Protein AF-A0A817DLH5-F1 (afdb_monomer)

Structure (mmCIF, N/CA/C/O backbone):
data_AF-A0A817DLH5-F1
#
_entry.id   AF-A0A817DLH5-F1
#
loop_
_atom_site.group_PDB
_atom_site.id
_atom_site.type_symbol
_atom_site.label_atom_id
_atom_site.label_alt_id
_atom_site.label_comp_id
_atom_site.label_asym_id
_a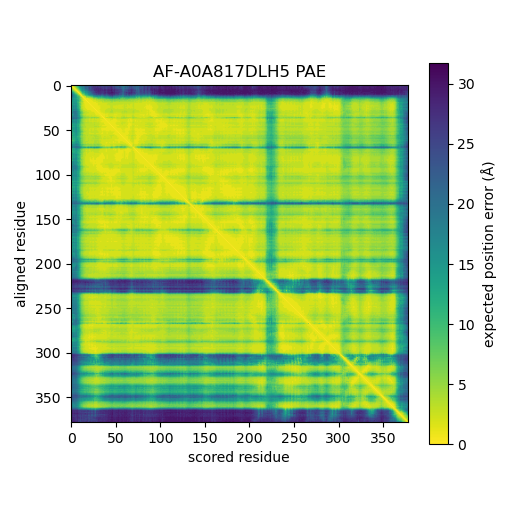tom_site.label_entity_id
_atom_site.label_seq_id
_atom_site.pdbx_PDB_ins_code
_atom_site.Cartn_x
_atom_site.Cartn_y
_atom_site.Cartn_z
_atom_site.occupancy
_atom_site.B_iso_or_equiv
_atom_site.auth_seq_id
_atom_site.auth_comp_id
_atom_site.auth_asym_id
_atom_site.auth_atom_id
_atom_site.pdbx_PDB_model_num
ATOM 1 N N . MET A 1 1 ? 1.093 -24.427 -24.046 1.00 33.25 1 MET A N 1
ATOM 2 C CA . MET A 1 1 ? -0.131 -23.601 -23.995 1.00 33.25 1 MET A CA 1
ATOM 3 C C . MET A 1 1 ? -1.336 -24.530 -23.893 1.00 33.25 1 MET A C 1
ATOM 5 O O . MET A 1 1 ? -1.889 -24.923 -24.909 1.00 33.25 1 MET A O 1
ATOM 9 N N . MET A 1 2 ? -1.692 -24.962 -22.679 1.00 24.02 2 MET A N 1
ATOM 10 C CA . MET A 1 2 ? -3.011 -25.552 -22.424 1.00 24.02 2 MET A CA 1
ATOM 11 C C . MET A 1 2 ? -3.914 -24.400 -21.998 1.00 24.02 2 MET A C 1
ATOM 13 O O . MET A 1 2 ? -3.867 -23.955 -20.858 1.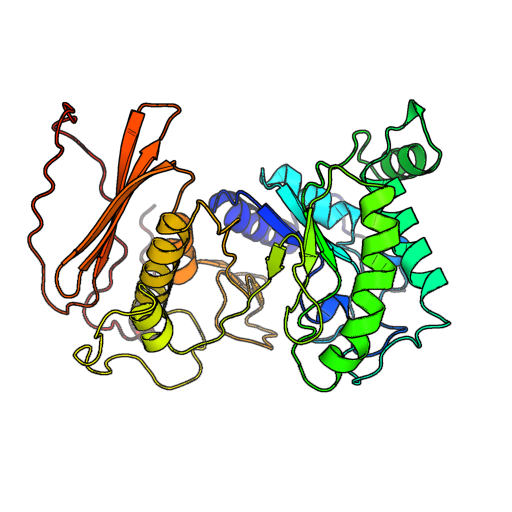00 24.02 2 MET A O 1
ATOM 17 N N . LEU A 1 3 ? -4.677 -23.870 -22.950 1.00 32.25 3 LEU A N 1
ATOM 18 C CA . LEU A 1 3 ? -5.833 -23.044 -22.641 1.00 32.25 3 LEU A CA 1
ATOM 19 C C . LEU A 1 3 ? -6.971 -24.007 -22.327 1.00 32.25 3 LEU A C 1
ATOM 21 O O . LEU A 1 3 ? -7.555 -24.599 -23.234 1.00 32.25 3 LEU A O 1
ATOM 25 N N . LEU A 1 4 ? -7.291 -24.168 -21.046 1.00 30.06 4 LEU A N 1
ATOM 26 C CA . LEU A 1 4 ? -8.656 -24.533 -20.702 1.00 30.06 4 LEU A CA 1
ATOM 27 C C . LEU A 1 4 ? -9.509 -23.336 -21.123 1.00 30.06 4 LEU A C 1
ATOM 29 O O . LEU A 1 4 ? -9.415 -22.263 -20.529 1.00 30.06 4 LEU A O 1
ATOM 33 N N . GLN A 1 5 ? -10.285 -23.496 -22.199 1.00 29.00 5 GLN A N 1
ATOM 34 C CA . GLN A 1 5 ? -11.398 -22.592 -22.464 1.00 29.00 5 GLN A CA 1
ATOM 35 C C . GLN A 1 5 ? -12.209 -22.488 -21.168 1.00 29.00 5 GLN A C 1
ATOM 37 O O . GLN A 1 5 ? -12.614 -23.537 -20.655 1.00 29.00 5 GLN A O 1
ATOM 42 N N . PRO A 1 6 ? -12.502 -21.288 -20.635 1.00 36.88 6 PRO A N 1
ATOM 43 C CA . PRO A 1 6 ? -13.636 -21.198 -19.744 1.00 36.88 6 PRO A CA 1
ATOM 44 C C . PRO A 1 6 ? -14.843 -21.650 -20.580 1.00 36.88 6 PRO A C 1
ATOM 46 O O . PRO A 1 6 ? -15.079 -21.095 -21.663 1.00 36.88 6 PRO A O 1
ATOM 49 N N . PRO A 1 7 ? -15.599 -22.674 -20.147 1.00 33.12 7 PRO A N 1
ATOM 50 C CA . PRO A 1 7 ? -16.926 -22.852 -20.698 1.00 33.12 7 PRO A CA 1
ATOM 51 C C . PRO A 1 7 ? -17.638 -21.512 -20.501 1.00 33.12 7 PRO A C 1
ATOM 53 O O . PRO A 1 7 ? -17.471 -20.892 -19.450 1.00 33.12 7 PRO A O 1
ATOM 56 N N . LYS A 1 8 ? -18.337 -21.051 -21.548 1.00 34.75 8 LYS A N 1
ATOM 57 C CA . LYS A 1 8 ? -19.296 -19.931 -21.556 1.00 34.75 8 LYS A CA 1
ATOM 58 C C . LYS A 1 8 ? -19.628 -19.454 -20.148 1.00 34.75 8 LYS A C 1
ATOM 60 O O . LYS A 1 8 ? -20.122 -20.291 -19.411 1.00 34.75 8 LYS A O 1
ATOM 65 N N . ILE A 1 9 ? -19.397 -18.172 -19.837 1.00 39.06 9 ILE A N 1
ATOM 66 C CA . ILE A 1 9 ? -19.781 -17.451 -18.603 1.00 39.06 9 ILE A CA 1
ATOM 67 C C . ILE A 1 9 ? -20.899 -18.186 -17.843 1.00 39.06 9 ILE A C 1
ATOM 69 O O . ILE A 1 9 ? -22.089 -17.937 -18.000 1.00 39.06 9 ILE A O 1
ATOM 73 N N . VAL A 1 10 ? -20.479 -19.160 -17.054 1.00 34.97 10 VAL A N 1
ATOM 74 C CA . VAL A 1 10 ? -21.216 -19.813 -15.991 1.00 34.97 10 VAL A CA 1
ATOM 75 C C . VAL A 1 10 ? -20.361 -19.429 -14.812 1.00 34.97 10 VAL A C 1
ATOM 77 O O . VAL A 1 10 ? -19.147 -19.628 -14.872 1.00 34.97 10 VAL A O 1
ATOM 80 N N . CYS A 1 11 ? -20.970 -18.806 -13.808 1.00 43.16 11 CYS A N 1
ATOM 81 C CA . CYS A 1 11 ? -20.357 -18.463 -12.533 1.00 43.16 11 CYS A CA 1
ATOM 82 C C . CYS A 1 11 ? -19.498 -19.628 -12.023 1.00 43.16 11 CYS A C 1
ATOM 84 O O . CYS A 1 11 ? -19.988 -20.517 -11.330 1.00 43.16 11 CYS A O 1
ATOM 86 N N . SER A 1 12 ? -18.225 -19.661 -12.413 1.00 55.59 12 SER A N 1
ATOM 87 C CA . SER A 1 12 ? -17.292 -20.648 -11.903 1.00 55.59 12 SER A CA 1
ATOM 88 C C . SER A 1 12 ? -17.024 -20.264 -10.457 1.00 55.59 12 SER A C 1
ATOM 90 O O . SER A 1 12 ? -16.950 -19.076 -10.130 1.00 55.59 12 SER A O 1
ATOM 92 N N . LEU A 1 13 ? -16.911 -21.260 -9.582 1.00 58.34 13 LEU A N 1
ATOM 93 C CA . LEU A 1 13 ? -16.675 -21.046 -8.155 1.00 58.34 13 LEU A CA 1
ATOM 94 C C . LEU A 1 13 ? -15.489 -20.088 -7.919 1.00 58.34 13 LEU A C 1
ATOM 96 O O . LEU A 1 13 ? -15.576 -19.188 -7.090 1.00 58.34 13 LEU A O 1
ATOM 100 N N . ASN A 1 14 ? -14.458 -20.185 -8.765 1.00 63.66 14 ASN A N 1
ATOM 101 C CA . ASN A 1 14 ? -13.278 -19.319 -8.752 1.00 63.66 14 ASN A CA 1
ATOM 102 C C . ASN A 1 14 ? -13.591 -17.844 -9.057 1.00 63.66 14 ASN A C 1
ATOM 104 O O . ASN A 1 14 ? -13.035 -16.957 -8.415 1.00 63.66 14 ASN A O 1
ATOM 108 N N . PHE A 1 15 ? -14.488 -17.561 -10.007 1.00 74.62 15 PHE A N 1
ATOM 109 C CA . PHE A 1 15 ? -14.905 -16.186 -10.299 1.00 74.62 15 PHE A CA 1
ATOM 110 C C . PHE A 1 15 ? -15.718 -15.597 -9.142 1.00 74.62 15 PHE A C 1
ATOM 112 O O . PHE A 1 15 ? -15.477 -14.467 -8.725 1.00 74.62 15 PHE A O 1
ATOM 119 N N . LEU A 1 16 ? -16.635 -16.382 -8.568 1.00 80.25 16 LEU A N 1
ATOM 120 C CA . LEU A 1 16 ? -17.405 -15.949 -7.402 1.00 80.25 16 LEU A CA 1
ATOM 121 C C . LEU A 1 16 ? -16.497 -15.683 -6.192 1.00 80.25 16 LEU A C 1
ATOM 123 O O . LEU A 1 16 ? -16.725 -14.732 -5.448 1.00 80.25 16 LEU A O 1
ATOM 127 N N . GLN A 1 17 ? -15.455 -16.493 -6.009 1.00 86.38 17 GLN A N 1
ATOM 128 C CA . GLN A 1 17 ? -14.486 -16.308 -4.937 1.00 86.38 17 GLN A CA 1
ATOM 129 C C . GLN A 1 17 ? -13.657 -15.029 -5.126 1.00 86.38 17 GLN A C 1
ATOM 131 O O . GLN A 1 17 ? -13.521 -14.250 -4.184 1.00 86.38 17 GLN A O 1
ATOM 136 N N . ALA A 1 18 ? -13.186 -14.753 -6.346 1.00 86.69 18 ALA A N 1
ATOM 137 C CA . ALA A 1 18 ? -12.513 -13.493 -6.666 1.00 86.69 18 ALA A CA 1
ATOM 138 C C . ALA A 1 18 ? -13.412 -12.274 -6.385 1.00 86.69 18 ALA A C 1
ATOM 140 O O . ALA A 1 18 ? -12.962 -11.310 -5.768 1.00 86.69 18 ALA A O 1
ATOM 141 N N . LEU A 1 19 ? -14.702 -12.344 -6.742 1.00 89.12 19 LEU A N 1
ATOM 142 C CA . LEU A 1 19 ? -15.668 -11.284 -6.434 1.00 89.12 19 LEU A CA 1
ATOM 143 C C . LEU A 1 19 ? -15.868 -11.076 -4.927 1.00 89.12 19 LEU A C 1
ATOM 145 O O . LEU A 1 19 ? -15.976 -9.938 -4.483 1.00 89.12 19 LEU A O 1
ATOM 149 N N . LYS A 1 20 ? -15.886 -12.142 -4.116 1.00 93.62 20 LYS A N 1
ATOM 150 C CA . LYS A 1 20 ? -15.972 -12.014 -2.649 1.00 93.62 20 LYS A CA 1
ATOM 151 C C . LYS A 1 20 ? -14.748 -11.311 -2.062 1.00 93.62 20 LYS A C 1
ATOM 153 O O . LYS A 1 20 ? -14.899 -10.518 -1.136 1.00 93.62 20 LYS A O 1
ATOM 158 N N . ILE A 1 21 ? -13.556 -11.590 -2.591 1.00 94.75 21 ILE A N 1
ATOM 159 C CA . ILE A 1 21 ? -12.315 -10.922 -2.172 1.00 94.75 21 ILE A CA 1
ATOM 160 C C . ILE A 1 21 ? -12.357 -9.445 -2.572 1.00 94.75 21 ILE A C 1
ATOM 162 O O . ILE A 1 21 ? -12.136 -8.583 -1.723 1.00 94.75 21 ILE A O 1
ATOM 166 N N . ALA A 1 22 ? -12.722 -9.148 -3.822 1.00 94.12 22 ALA A N 1
ATOM 167 C CA . ALA A 1 22 ? -12.903 -7.781 -4.306 1.00 94.12 22 ALA A CA 1
ATOM 168 C C . ALA A 1 22 ? -13.917 -7.003 -3.448 1.00 94.12 22 ALA A C 1
ATOM 170 O O . ALA A 1 22 ? -13.626 -5.896 -3.003 1.00 94.12 22 ALA A O 1
ATOM 171 N N . GLN A 1 23 ? -15.062 -7.613 -3.124 1.00 94.75 23 GLN A N 1
ATOM 172 C CA . GLN A 1 23 ? -16.067 -7.006 -2.253 1.00 94.75 23 GLN A CA 1
ATOM 173 C C . GLN A 1 23 ? -15.541 -6.793 -0.830 1.00 94.75 23 GLN A C 1
ATOM 175 O O . GLN A 1 23 ? -15.806 -5.757 -0.231 1.00 94.75 23 GLN A O 1
ATOM 180 N N . ALA A 1 24 ? -14.777 -7.736 -0.271 1.00 95.25 24 ALA A N 1
ATOM 181 C CA . ALA A 1 24 ? -14.174 -7.556 1.045 1.00 95.25 24 ALA A CA 1
ATOM 182 C C . ALA A 1 24 ? -13.202 -6.365 1.069 1.00 95.25 24 ALA A C 1
ATOM 184 O O . ALA A 1 24 ? -13.183 -5.635 2.057 1.00 95.25 24 ALA A O 1
ATOM 185 N N . LEU A 1 25 ? -12.446 -6.135 -0.005 1.00 94.88 25 LEU A N 1
ATOM 186 C CA . LEU A 1 25 ? -11.590 -4.955 -0.146 1.00 94.88 25 LEU A CA 1
ATOM 187 C C . LEU A 1 25 ? -12.416 -3.669 -0.293 1.00 94.88 25 LEU A C 1
ATOM 189 O O . LEU A 1 25 ? -12.158 -2.707 0.423 1.00 94.88 25 LEU A O 1
ATOM 193 N N . ALA A 1 26 ? -13.454 -3.670 -1.132 1.00 94.06 26 ALA A N 1
ATOM 194 C CA . ALA A 1 26 ? -14.351 -2.523 -1.304 1.00 94.06 26 ALA A CA 1
ATOM 195 C C . ALA A 1 26 ? -15.093 -2.145 -0.007 1.00 94.06 26 ALA A C 1
ATOM 197 O O . ALA A 1 26 ? -15.266 -0.971 0.306 1.00 94.06 26 ALA A O 1
ATOM 198 N N . ASP A 1 27 ? -15.480 -3.137 0.798 1.00 93.19 27 ASP A N 1
ATOM 199 C CA . ASP A 1 27 ? -16.140 -2.953 2.095 1.00 93.19 27 ASP A CA 1
ATOM 200 C C . ASP A 1 27 ? -15.282 -2.189 3.122 1.00 93.19 27 ASP A C 1
ATOM 202 O O . ASP A 1 27 ? -15.839 -1.690 4.105 1.00 93.19 27 ASP A O 1
ATOM 206 N N . LEU A 1 28 ? -13.953 -2.134 2.937 1.00 91.69 28 LEU A N 1
ATOM 207 C CA . LEU A 1 28 ? -13.055 -1.308 3.754 1.00 91.69 28 LEU A CA 1
ATOM 208 C C . LEU A 1 28 ? -13.185 0.181 3.422 1.00 91.69 28 LEU A C 1
ATOM 210 O O . LEU A 1 28 ? -12.782 1.001 4.240 1.00 91.69 28 LEU A O 1
ATOM 214 N N . LYS A 1 29 ? -13.744 0.517 2.250 1.00 91.50 29 LYS A N 1
ATOM 215 C CA . LYS A 1 29 ? -13.808 1.874 1.690 1.00 91.50 29 LYS A CA 1
ATOM 216 C C . LYS A 1 29 ? -12.444 2.583 1.736 1.00 91.50 29 LYS A C 1
ATOM 218 O O . LYS A 1 29 ? -12.327 3.635 2.363 1.00 91.50 29 LYS A O 1
ATOM 223 N N . PRO A 1 30 ? -11.392 1.986 1.151 1.00 91.12 30 PRO A N 1
ATOM 224 C CA . PRO A 1 30 ? -10.064 2.572 1.213 1.00 91.12 30 PRO A CA 1
ATOM 225 C C . PRO A 1 30 ? -10.014 3.867 0.395 1.00 91.12 30 PRO A C 1
ATOM 227 O O . PRO A 1 30 ? -10.417 3.881 -0.764 1.00 91.12 30 PRO A O 1
ATOM 230 N N . SER A 1 31 ? -9.453 4.936 0.960 1.00 90.75 31 SER A N 1
ATOM 231 C CA . SER A 1 31 ? -9.225 6.181 0.210 1.00 90.75 31 SER A CA 1
ATOM 232 C C . SER A 1 31 ? -8.148 6.011 -0.869 1.00 90.75 31 SER A C 1
ATOM 234 O O . SER A 1 31 ? -8.166 6.705 -1.889 1.00 90.75 31 SER A O 1
ATOM 236 N N . TYR A 1 32 ? -7.210 5.076 -0.668 1.00 93.00 32 TYR A N 1
ATOM 237 C CA . TYR A 1 32 ? -6.170 4.757 -1.639 1.00 93.00 32 TYR A CA 1
ATOM 238 C C . TYR A 1 32 ? -5.739 3.284 -1.628 1.00 93.00 32 TYR A C 1
ATOM 240 O O . TYR A 1 32 ? -5.948 2.561 -0.653 1.00 93.00 32 TYR A O 1
ATOM 248 N N . VAL A 1 33 ? -5.094 2.853 -2.717 1.00 94.19 33 VAL A N 1
ATOM 249 C CA . VAL A 1 33 ? -4.433 1.542 -2.849 1.00 94.19 33 VAL A CA 1
ATOM 250 C C . VAL A 1 33 ? -3.043 1.730 -3.456 1.00 94.19 33 VAL A C 1
ATOM 252 O O . VAL A 1 33 ? -2.914 2.311 -4.531 1.00 94.19 33 VAL A O 1
ATOM 255 N N . ARG A 1 34 ? -2.004 1.207 -2.794 1.00 97.06 34 ARG A N 1
ATOM 256 C CA . ARG A 1 34 ? -0.632 1.152 -3.324 1.00 97.06 34 ARG A CA 1
ATOM 257 C C . ARG A 1 34 ? -0.464 -0.045 -4.260 1.00 97.06 34 ARG A C 1
ATOM 259 O O . ARG A 1 34 ? -0.734 -1.176 -3.854 1.00 97.06 34 ARG A O 1
ATOM 266 N N . LEU A 1 35 ? -0.021 0.189 -5.496 1.00 96.25 35 LEU A N 1
ATOM 267 C CA . LEU A 1 35 ? 0.135 -0.851 -6.521 1.00 96.25 35 LEU A CA 1
ATOM 268 C C . LEU A 1 35 ? 1.079 -0.428 -7.666 1.00 96.25 35 LEU A C 1
ATOM 270 O O . LEU A 1 35 ? 1.267 0.765 -7.866 1.00 96.25 35 LEU A O 1
ATOM 274 N N . PRO A 1 36 ? 1.599 -1.375 -8.469 1.00 95.69 36 PRO A N 1
ATOM 275 C CA . PRO A 1 36 ? 1.956 -2.724 -8.039 1.00 95.69 36 PRO A CA 1
ATOM 276 C C . PRO A 1 36 ? 3.089 -2.621 -7.015 1.00 95.69 36 PRO A C 1
ATOM 278 O O . PRO A 1 36 ? 4.016 -1.840 -7.181 1.00 95.69 36 PRO A O 1
ATOM 281 N N . GLY A 1 37 ? 2.994 -3.368 -5.922 1.00 90.62 37 GLY A N 1
ATOM 282 C CA . GLY A 1 37 ? 3.735 -3.010 -4.720 1.00 90.62 37 GLY A CA 1
ATOM 283 C C . GLY A 1 37 ? 4.580 -4.109 -4.113 1.00 90.62 37 GLY A C 1
ATOM 284 O O . GLY A 1 37 ? 4.482 -5.299 -4.431 1.00 90.62 37 GLY A O 1
ATOM 285 N N . GLY A 1 38 ? 5.378 -3.638 -3.161 1.00 93.88 38 GLY A N 1
ATOM 286 C CA . GLY A 1 38 ? 6.303 -4.430 -2.386 1.00 93.88 38 GLY A CA 1
ATOM 287 C C . GLY A 1 38 ? 7.460 -4.950 -3.223 1.00 93.88 38 GLY A C 1
ATOM 288 O O . GLY A 1 38 ? 7.746 -4.519 -4.339 1.00 93.88 38 GLY A O 1
ATOM 289 N N . ASN A 1 39 ? 8.075 -5.987 -2.685 1.00 95.38 39 ASN A N 1
ATOM 290 C CA . ASN A 1 39 ? 9.233 -6.638 -3.274 1.00 95.38 39 ASN A CA 1
ATOM 291 C C . ASN A 1 39 ? 8.976 -7.159 -4.700 1.00 95.38 39 ASN A C 1
ATOM 293 O O . ASN A 1 39 ? 9.910 -7.335 -5.482 1.00 95.38 39 ASN A O 1
ATOM 297 N N . ASP A 1 40 ? 7.713 -7.425 -5.046 1.00 95.56 40 ASP A N 1
ATOM 298 C CA . ASP A 1 40 ? 7.348 -7.998 -6.338 1.00 95.56 40 ASP A CA 1
ATOM 299 C C . ASP A 1 40 ? 7.412 -6.975 -7.490 1.00 95.56 40 ASP A C 1
ATOM 301 O O . ASP A 1 40 ? 7.570 -7.392 -8.637 1.00 95.56 40 ASP A O 1
ATOM 305 N N . LEU A 1 41 ? 7.402 -5.664 -7.188 1.00 97.56 41 LEU A N 1
ATOM 306 C CA . LEU A 1 41 ? 7.759 -4.582 -8.123 1.00 97.56 41 LEU A CA 1
ATOM 307 C C . LEU A 1 41 ? 9.230 -4.691 -8.544 1.00 97.56 41 LEU A C 1
ATOM 309 O O . LEU A 1 41 ? 9.545 -4.750 -9.733 1.00 97.56 41 LEU A O 1
ATOM 313 N N . ALA A 1 42 ? 10.125 -4.748 -7.555 1.00 96.38 42 ALA A N 1
ATOM 314 C CA . ALA A 1 42 ? 11.573 -4.802 -7.746 1.00 96.38 42 ALA A CA 1
ATOM 315 C C . ALA A 1 42 ? 12.029 -6.111 -8.411 1.00 96.38 42 ALA A C 1
ATOM 317 O O . ALA A 1 42 ? 12.990 -6.132 -9.187 1.00 96.38 42 ALA A O 1
ATOM 318 N N . GLY A 1 43 ? 11.321 -7.205 -8.118 1.00 95.75 43 GLY A N 1
ATOM 319 C CA . GLY A 1 43 ? 11.613 -8.541 -8.619 1.00 95.75 43 GLY A CA 1
ATOM 320 C C . GLY A 1 43 ? 12.919 -9.132 -8.070 1.00 95.75 43 GLY A C 1
ATOM 321 O O . GLY A 1 43 ? 13.712 -8.459 -7.402 1.00 95.75 43 GLY A O 1
ATOM 322 N N . PRO A 1 44 ? 13.175 -10.421 -8.345 1.00 95.50 44 PRO A N 1
ATOM 323 C CA . PRO A 1 44 ? 14.368 -11.109 -7.853 1.00 95.50 44 PRO A CA 1
ATOM 324 C C . PRO A 1 44 ? 15.663 -10.633 -8.517 1.00 95.50 44 PRO A C 1
ATOM 326 O O . PRO A 1 44 ? 16.713 -10.692 -7.890 1.00 95.50 44 PRO A O 1
ATOM 329 N N . ILE A 1 45 ? 15.595 -10.174 -9.767 1.00 96.75 45 ILE A N 1
ATOM 330 C CA . ILE A 1 45 ? 16.699 -9.592 -10.539 1.00 96.75 45 ILE A CA 1
ATOM 331 C C . ILE A 1 45 ? 16.130 -8.534 -11.495 1.00 96.75 45 ILE A C 1
ATOM 333 O O . ILE A 1 45 ? 14.964 -8.620 -11.875 1.00 96.75 45 ILE A O 1
ATOM 337 N N . ILE A 1 46 ? 16.963 -7.601 -11.966 1.00 97.75 46 ILE A N 1
ATOM 338 C CA . ILE A 1 46 ? 16.544 -6.471 -12.824 1.00 97.75 46 ILE A CA 1
ATOM 339 C C . ILE A 1 46 ? 15.717 -6.900 -14.064 1.00 97.75 46 ILE A C 1
ATOM 341 O O . ILE A 1 46 ? 14.726 -6.234 -14.383 1.00 97.75 46 ILE A O 1
ATOM 345 N N . PRO A 1 47 ? 16.051 -7.997 -14.783 1.00 96.94 47 PRO A N 1
ATOM 346 C CA . PRO A 1 47 ? 15.226 -8.477 -15.899 1.00 96.94 47 PRO A CA 1
ATOM 347 C C . PRO A 1 47 ? 13.870 -9.090 -15.505 1.00 96.94 47 PRO A C 1
ATOM 349 O O . PRO A 1 47 ? 13.009 -9.223 -16.367 1.00 96.94 47 PRO A O 1
ATOM 352 N N . GLU A 1 48 ? 13.684 -9.477 -14.240 1.00 96.56 48 GLU A N 1
ATOM 353 C CA . GLU A 1 48 ? 12.477 -10.136 -13.702 1.00 96.56 48 GLU A CA 1
ATOM 354 C C . GLU A 1 48 ? 11.665 -9.222 -12.761 1.00 96.56 48 GLU A C 1
ATOM 356 O O . GLU A 1 48 ? 10.762 -9.675 -12.053 1.00 96.56 48 GLU A O 1
ATOM 361 N N . ARG A 1 49 ? 11.969 -7.921 -12.762 1.00 97.19 49 ARG A N 1
ATOM 362 C CA . ARG A 1 49 ? 11.128 -6.873 -12.171 1.00 97.19 49 ARG A CA 1
ATOM 363 C C . ARG A 1 49 ? 9.731 -6.836 -12.799 1.00 97.19 49 ARG A C 1
ATOM 365 O O . ARG A 1 49 ? 9.497 -7.421 -13.860 1.00 97.19 49 ARG A O 1
ATOM 372 N N . PHE A 1 50 ? 8.826 -6.068 -12.206 1.00 97.88 50 PHE A N 1
ATOM 373 C CA . PHE A 1 50 ? 7.583 -5.693 -12.872 1.00 97.88 50 PHE A CA 1
ATOM 374 C C . PHE A 1 50 ? 7.868 -4.767 -14.068 1.00 97.88 50 PHE A C 1
ATOM 376 O O . PHE A 1 50 ? 8.455 -3.698 -13.919 1.00 97.88 50 PHE A O 1
ATOM 383 N N . ILE A 1 51 ? 7.471 -5.198 -15.268 1.00 98.12 51 ILE A N 1
ATOM 384 C CA . ILE A 1 51 ? 7.651 -4.461 -16.528 1.00 98.12 51 ILE A CA 1
ATOM 385 C C . ILE A 1 51 ? 6.262 -4.148 -17.071 1.00 98.12 51 ILE A C 1
ATOM 387 O O . ILE A 1 51 ? 5.626 -5.019 -17.666 1.00 98.12 51 ILE A O 1
ATOM 391 N N . TRP A 1 52 ? 5.778 -2.922 -16.867 1.00 98.00 52 TRP A N 1
ATOM 392 C CA . TRP A 1 52 ? 4.369 -2.573 -17.071 1.00 98.00 52 TRP A CA 1
ATOM 393 C C . TRP A 1 52 ? 3.827 -2.944 -18.457 1.00 98.00 52 TRP A C 1
ATOM 395 O O . TRP A 1 52 ? 2.717 -3.467 -18.579 1.00 98.00 52 TRP A O 1
ATOM 405 N N . ASN A 1 53 ? 4.619 -2.753 -19.515 1.00 97.12 53 ASN A N 1
ATOM 406 C CA . ASN A 1 53 ? 4.191 -3.013 -20.887 1.00 97.12 53 ASN A CA 1
ATOM 407 C C . ASN A 1 53 ? 4.107 -4.513 -21.227 1.00 97.12 53 ASN A C 1
ATOM 409 O O . ASN A 1 53 ? 3.473 -4.866 -22.218 1.00 97.12 53 ASN A O 1
ATOM 413 N N . ASN A 1 54 ? 4.677 -5.395 -20.397 1.00 97.88 54 ASN A N 1
ATOM 414 C CA . ASN A 1 54 ? 4.469 -6.846 -20.481 1.00 97.88 54 ASN A CA 1
ATOM 415 C C . ASN A 1 54 ? 3.149 -7.291 -19.825 1.00 97.88 54 ASN A C 1
ATOM 417 O O . ASN A 1 54 ? 2.770 -8.455 -19.940 1.00 97.88 54 ASN A O 1
ATOM 421 N N . THR A 1 55 ? 2.454 -6.376 -19.145 1.00 97.81 55 THR A N 1
ATOM 422 C CA . THR A 1 55 ? 1.242 -6.659 -18.360 1.00 97.81 55 THR A CA 1
ATOM 423 C C . THR A 1 55 ? -0.037 -6.146 -19.017 1.00 97.81 55 THR A C 1
ATOM 425 O O . THR A 1 55 ? -1.111 -6.246 -18.442 1.00 97.81 55 THR A O 1
ATOM 428 N N . ILE A 1 56 ? 0.056 -5.598 -20.230 1.00 96.31 56 ILE A N 1
ATOM 429 C CA . ILE A 1 56 ? -1.072 -5.011 -20.960 1.00 96.31 56 ILE A CA 1
ATOM 430 C C . ILE A 1 56 ? -1.311 -5.725 -22.291 1.00 96.31 56 ILE A C 1
ATOM 432 O O . ILE A 1 56 ? -0.475 -6.477 -22.789 1.00 96.31 56 ILE A O 1
ATOM 436 N N . GLY A 1 57 ? -2.473 -5.479 -22.893 1.00 93.94 57 GLY A N 1
ATOM 437 C CA . GLY A 1 57 ? -2.879 -6.116 -24.142 1.00 93.94 57 GLY A CA 1
ATOM 438 C C . GLY A 1 57 ? -3.373 -7.549 -23.936 1.00 93.94 57 GLY A C 1
ATOM 439 O O . GLY A 1 57 ? -3.739 -7.949 -22.828 1.00 93.94 57 GLY A O 1
ATOM 440 N N . LEU A 1 58 ? -3.419 -8.319 -25.026 1.00 94.31 58 LEU A N 1
ATOM 441 C CA . LEU A 1 58 ? -3.965 -9.677 -25.023 1.00 94.31 58 LEU A CA 1
ATOM 442 C C . LEU A 1 58 ? -3.162 -10.605 -24.103 1.00 94.31 58 LEU A C 1
ATOM 444 O O . LEU A 1 58 ? -1.943 -10.687 -24.227 1.00 94.31 58 LEU A O 1
ATOM 448 N N . LEU A 1 59 ? -3.860 -11.381 -23.266 1.00 94.69 59 LEU A N 1
ATOM 449 C CA . LEU A 1 59 ? -3.252 -12.327 -22.318 1.00 94.69 59 LEU A CA 1
ATOM 450 C C . LEU A 1 59 ? -2.252 -13.289 -22.976 1.00 94.69 59 LEU A C 1
ATOM 452 O O . LEU A 1 59 ? -1.214 -13.582 -22.400 1.00 94.69 59 LEU A O 1
ATOM 456 N N . VAL A 1 60 ? -2.528 -13.744 -24.203 1.00 96.19 60 VAL A N 1
ATOM 457 C CA . VAL A 1 60 ? -1.646 -14.665 -24.950 1.00 96.19 60 VAL A CA 1
ATOM 458 C C . VAL A 1 60 ? -0.288 -14.059 -25.321 1.00 96.19 60 VAL A C 1
ATOM 460 O O . VAL A 1 60 ? 0.630 -14.801 -25.654 1.00 96.19 60 VAL A O 1
ATOM 463 N N . ASN A 1 61 ? -0.166 -12.731 -25.261 1.00 96.50 61 ASN A N 1
ATOM 464 C CA . ASN A 1 61 ? 1.068 -12.000 -25.535 1.00 96.50 61 ASN A CA 1
ATOM 465 C C . ASN A 1 61 ? 1.777 -11.547 -24.251 1.00 96.50 61 ASN A C 1
ATOM 467 O O . ASN A 1 61 ? 2.865 -10.981 -24.344 1.00 96.50 61 ASN A O 1
ATOM 471 N N . ARG A 1 62 ? 1.183 -11.767 -23.069 1.00 97.56 62 ARG A N 1
ATOM 472 C CA . ARG A 1 62 ? 1.810 -11.435 -21.788 1.00 97.56 62 ARG A CA 1
ATOM 473 C C . ARG A 1 62 ? 2.776 -12.571 -21.425 1.00 97.56 62 ARG A C 1
ATOM 475 O O . ARG A 1 62 ? 2.326 -13.704 -21.248 1.00 97.56 62 ARG A O 1
ATOM 482 N N . PRO A 1 63 ? 4.096 -12.319 -21.353 1.00 96.69 63 PRO A N 1
ATOM 483 C CA . PRO A 1 63 ? 5.082 -13.381 -21.143 1.00 96.69 63 PRO A CA 1
ATOM 484 C C . PRO A 1 63 ? 5.042 -13.955 -19.722 1.00 96.69 63 PRO A C 1
ATOM 486 O O . PRO A 1 63 ? 5.524 -15.063 -19.501 1.00 96.69 63 PRO A O 1
ATOM 489 N N . GLY A 1 64 ? 4.470 -13.209 -18.774 1.00 96.44 64 GLY A N 1
ATOM 490 C CA . GLY A 1 64 ? 4.638 -13.466 -17.354 1.00 96.44 64 GLY A CA 1
ATOM 491 C C . GLY A 1 64 ? 6.068 -13.188 -16.875 1.00 96.44 64 GLY A C 1
ATOM 492 O O . GLY A 1 64 ? 6.923 -12.731 -17.638 1.00 96.44 64 GLY A O 1
ATOM 493 N N . ARG A 1 65 ? 6.333 -13.452 -15.595 1.00 96.31 65 ARG A N 1
ATOM 494 C CA . ARG A 1 65 ? 7.676 -13.380 -14.997 1.00 96.31 65 ARG A CA 1
ATOM 495 C C . ARG A 1 65 ? 7.764 -14.217 -13.728 1.00 96.31 65 ARG A C 1
ATOM 497 O O . ARG A 1 65 ? 6.757 -14.543 -13.103 1.00 96.31 65 ARG A O 1
ATOM 504 N N . ARG A 1 66 ? 8.988 -14.519 -13.299 1.00 95.62 66 ARG A N 1
ATOM 505 C CA . ARG A 1 66 ? 9.222 -15.066 -11.961 1.00 95.62 66 ARG A CA 1
ATOM 506 C C . ARG A 1 66 ? 8.995 -13.961 -10.924 1.00 95.62 66 ARG A C 1
ATOM 508 O O . ARG A 1 66 ? 9.607 -12.902 -11.027 1.00 95.62 66 ARG A O 1
ATOM 515 N N . GLY A 1 67 ? 8.115 -14.211 -9.955 1.00 90.81 67 GLY A N 1
ATOM 516 C CA . GLY A 1 67 ? 7.908 -13.308 -8.821 1.00 90.81 67 GLY A CA 1
ATOM 517 C C . GLY A 1 67 ? 8.996 -13.462 -7.755 1.00 90.81 67 GLY A C 1
ATOM 518 O O . GLY A 1 67 ? 9.871 -14.326 -7.859 1.00 90.81 67 GLY A O 1
ATOM 519 N N . ILE A 1 68 ? 8.932 -12.641 -6.708 1.00 91.81 68 ILE A N 1
ATOM 520 C CA . ILE A 1 68 ? 9.842 -12.742 -5.548 1.00 91.81 68 ILE A CA 1
ATOM 521 C C . ILE A 1 68 ? 9.307 -13.655 -4.432 1.00 91.81 68 ILE A C 1
ATOM 523 O O . ILE A 1 68 ? 10.065 -14.091 -3.568 1.00 91.81 68 ILE A O 1
ATOM 527 N N . TRP A 1 69 ? 8.002 -13.938 -4.450 1.00 90.00 69 TRP A N 1
ATOM 528 C CA . TRP A 1 69 ? 7.315 -14.751 -3.446 1.00 90.00 69 TRP A CA 1
ATOM 529 C C . TRP A 1 69 ? 7.145 -16.194 -3.936 1.00 90.00 69 TRP A C 1
ATOM 531 O O . TRP A 1 69 ? 8.137 -16.890 -4.143 1.00 90.00 69 TRP A O 1
ATOM 541 N N . THR A 1 70 ? 5.911 -16.674 -4.133 1.00 79.12 70 THR A N 1
ATOM 542 C CA . THR A 1 70 ? 5.685 -18.005 -4.710 1.00 79.12 70 THR A CA 1
ATOM 543 C C . THR A 1 70 ? 5.332 -17.976 -6.184 1.00 79.12 70 THR A C 1
ATOM 545 O O . THR A 1 70 ? 4.405 -17.305 -6.623 1.00 79.12 70 THR A O 1
ATOM 548 N N . GLY A 1 71 ? 6.036 -18.823 -6.933 1.00 83.69 71 GLY A N 1
ATOM 549 C CA . GLY A 1 71 ? 5.656 -19.198 -8.286 1.00 83.69 71 GLY A CA 1
ATOM 550 C C . GLY A 1 71 ? 5.954 -18.144 -9.350 1.00 83.69 71 GLY A C 1
ATOM 551 O O . GLY A 1 71 ? 6.922 -17.385 -9.281 1.00 83.69 71 GLY A O 1
ATOM 552 N N . TYR A 1 72 ? 5.145 -18.195 -10.403 1.00 92.62 72 TYR A N 1
ATOM 553 C CA . TYR A 1 72 ? 5.282 -17.397 -11.612 1.00 92.62 72 TYR A CA 1
ATOM 554 C C . TYR A 1 72 ? 4.069 -16.479 -11.732 1.00 92.62 72 TYR A C 1
ATOM 556 O O . TYR A 1 72 ? 2.931 -16.949 -11.680 1.00 92.62 72 TYR A O 1
ATOM 564 N N . ASN A 1 73 ? 4.310 -15.187 -11.919 1.00 95.50 73 ASN A N 1
ATOM 565 C CA . ASN A 1 73 ? 3.266 -14.218 -12.195 1.00 95.50 73 ASN A CA 1
ATOM 566 C C . ASN A 1 73 ? 2.894 -14.319 -13.671 1.00 95.50 73 ASN A C 1
ATOM 568 O O . ASN A 1 73 ? 3.740 -14.183 -14.552 1.00 95.50 73 ASN A O 1
ATOM 572 N N . THR A 1 74 ? 1.618 -14.566 -13.957 1.00 96.19 74 THR A N 1
ATOM 573 C CA . THR A 1 74 ? 1.112 -14.627 -15.338 1.00 96.19 74 THR A CA 1
ATOM 574 C C . THR A 1 74 ? 0.964 -13.245 -15.967 1.00 96.19 74 THR A C 1
ATOM 576 O O . THR A 1 74 ? 0.791 -13.147 -17.178 1.00 96.19 74 THR A O 1
ATOM 579 N N . GLU A 1 75 ? 0.985 -12.192 -15.143 1.00 95.88 75 GLU A N 1
ATOM 580 C CA . GLU A 1 75 ? 0.653 -10.813 -15.515 1.00 95.88 75 GLU A CA 1
ATOM 581 C C . GLU A 1 75 ? -0.773 -10.660 -16.078 1.00 95.88 75 GLU A C 1
ATOM 583 O O . GLU A 1 75 ? -1.072 -9.720 -16.811 1.00 95.88 75 GLU A O 1
ATOM 588 N N . GLY A 1 76 ? -1.679 -11.588 -15.737 1.00 95.00 76 GLY A N 1
ATOM 589 C CA . GLY A 1 76 ? -3.087 -11.529 -16.142 1.00 95.00 76 GLY A CA 1
ATOM 590 C C . GLY A 1 76 ? -3.913 -10.473 -15.398 1.00 95.00 76 GLY A C 1
ATOM 591 O O . GLY A 1 76 ? -4.886 -9.973 -15.951 1.00 95.00 76 GLY A O 1
ATOM 592 N N . PHE A 1 77 ? -3.513 -10.124 -14.174 1.00 94.38 77 PHE A N 1
ATOM 593 C CA . PHE A 1 77 ? -4.020 -8.971 -13.427 1.00 94.38 77 PHE A CA 1
ATOM 594 C C . PHE A 1 77 ? -2.915 -7.909 -13.414 1.00 94.38 77 PHE A C 1
ATOM 596 O O . PHE A 1 77 ? -2.140 -7.813 -12.465 1.00 94.38 77 PHE A O 1
ATOM 603 N N . GLY A 1 78 ? -2.757 -7.247 -14.560 1.00 96.12 78 GLY A N 1
ATOM 604 C CA . GLY A 1 78 ? -1.653 -6.344 -14.865 1.00 96.12 78 GLY A CA 1
ATOM 605 C C . GLY A 1 78 ? -1.973 -4.890 -14.539 1.00 96.12 78 GLY A C 1
ATOM 606 O O . GLY A 1 78 ? -2.942 -4.594 -13.845 1.00 96.12 78 GLY A O 1
ATOM 607 N N . LEU A 1 79 ? -1.163 -3.965 -15.059 1.00 98.00 79 LEU A N 1
ATOM 608 C CA . LEU A 1 79 ? -1.239 -2.538 -14.725 1.00 98.00 79 LEU A CA 1
ATOM 609 C C . LEU A 1 79 ? -2.649 -1.945 -14.900 1.00 98.00 79 LEU A C 1
ATOM 611 O O . LEU A 1 79 ? -3.145 -1.265 -14.004 1.00 98.00 79 LEU A O 1
ATOM 615 N N . ILE A 1 80 ? -3.296 -2.202 -16.043 1.00 97.50 80 ILE A N 1
ATOM 616 C CA . ILE A 1 80 ? -4.631 -1.655 -16.328 1.00 97.50 80 ILE A CA 1
ATOM 617 C C . ILE A 1 80 ? -5.674 -2.276 -15.403 1.00 97.50 80 ILE A C 1
ATOM 619 O O . ILE A 1 80 ? -6.486 -1.550 -14.842 1.00 97.50 80 ILE A O 1
ATOM 623 N N . GLU A 1 81 ? -5.633 -3.594 -15.194 1.00 97.06 81 GLU A N 1
ATOM 624 C CA . GLU A 1 81 ? -6.595 -4.262 -14.318 1.00 97.06 81 GLU A CA 1
ATOM 625 C C . GLU A 1 81 ? -6.436 -3.832 -12.846 1.00 97.06 81 GLU A C 1
ATOM 627 O O . GLU A 1 81 ? -7.438 -3.625 -12.164 1.00 97.06 81 GLU A O 1
ATOM 632 N N . LEU A 1 82 ? -5.201 -3.628 -12.374 1.00 97.00 82 LEU A N 1
ATOM 633 C CA . LEU A 1 82 ? -4.892 -3.124 -11.031 1.00 97.00 82 LEU A CA 1
ATOM 634 C C . LEU A 1 82 ? -5.436 -1.707 -10.802 1.00 97.00 82 LEU A C 1
ATOM 636 O O . LEU A 1 82 ? -6.080 -1.452 -9.785 1.00 97.00 82 LEU A O 1
ATOM 640 N N . LEU A 1 83 ? -5.189 -0.791 -11.742 1.00 97.75 83 LEU A N 1
ATOM 641 C CA . LEU A 1 83 ? -5.639 0.599 -11.632 1.00 97.75 83 LEU A CA 1
ATOM 642 C C . LEU A 1 83 ? -7.156 0.727 -11.777 1.00 97.75 83 LEU A C 1
ATOM 644 O O . LEU A 1 83 ? -7.778 1.450 -11.004 1.00 97.75 83 LEU A O 1
ATOM 648 N N . THR A 1 84 ? -7.761 -0.008 -12.714 1.00 96.19 84 THR A N 1
ATOM 649 C CA . THR A 1 84 ? -9.222 -0.055 -12.847 1.00 96.19 84 THR A CA 1
ATOM 650 C C . THR A 1 84 ? -9.865 -0.624 -11.588 1.00 96.19 84 THR A C 1
ATOM 652 O O . THR A 1 84 ? -10.836 -0.055 -11.107 1.00 96.19 84 THR A O 1
ATOM 655 N N . PHE A 1 85 ? -9.294 -1.674 -10.989 1.00 95.88 85 PHE A N 1
ATOM 656 C CA . PHE A 1 85 ? -9.802 -2.197 -9.723 1.00 95.88 85 PHE A CA 1
ATOM 657 C C . PHE A 1 85 ? -9.751 -1.159 -8.595 1.00 95.88 85 PHE A C 1
ATOM 659 O O . PHE A 1 85 ? -10.711 -1.058 -7.834 1.00 95.88 85 PHE A O 1
ATOM 666 N N . ALA A 1 86 ? -8.668 -0.380 -8.488 1.00 95.88 86 ALA A N 1
ATOM 667 C CA . ALA A 1 86 ? -8.580 0.692 -7.498 1.00 95.88 86 ALA A CA 1
ATOM 668 C C . ALA A 1 86 ? -9.710 1.725 -7.681 1.00 95.88 86 ALA A C 1
ATOM 670 O O . ALA A 1 86 ? -10.399 2.037 -6.711 1.00 95.88 86 ALA A O 1
ATOM 671 N N . GLU A 1 87 ? -9.962 2.183 -8.912 1.00 94.62 87 GLU A N 1
ATOM 672 C CA . GLU A 1 87 ? -11.063 3.114 -9.206 1.00 94.62 87 GLU A CA 1
ATOM 673 C C . GLU A 1 87 ? -12.448 2.493 -8.953 1.00 94.62 87 GLU A C 1
ATOM 675 O O . GLU A 1 87 ? -13.310 3.147 -8.362 1.00 94.62 87 GLU A O 1
ATOM 680 N N . ASP A 1 88 ? -12.655 1.225 -9.326 1.00 94.88 88 ASP A N 1
ATOM 681 C CA . ASP A 1 88 ? -13.925 0.506 -9.151 1.00 94.88 88 ASP A CA 1
ATOM 682 C C . ASP A 1 88 ? -14.320 0.363 -7.672 1.00 94.88 88 ASP A C 1
ATOM 684 O O . ASP A 1 88 ? -15.506 0.407 -7.337 1.00 94.88 88 ASP A O 1
ATOM 688 N N . ILE A 1 89 ? -13.343 0.218 -6.768 1.00 93.50 89 ILE A N 1
ATOM 689 C CA . ILE A 1 89 ? -13.594 0.189 -5.318 1.00 93.50 89 ILE A CA 1
ATOM 690 C C . ILE A 1 89 ? -13.605 1.583 -4.673 1.00 93.50 89 ILE A C 1
ATOM 692 O O . ILE A 1 89 ? -13.710 1.688 -3.450 1.00 93.50 89 ILE A O 1
ATOM 696 N N . GLY A 1 90 ? -13.518 2.646 -5.479 1.00 92.00 90 GLY A N 1
ATOM 697 C CA . GLY A 1 90 ? -13.563 4.039 -5.038 1.00 92.00 90 GLY A CA 1
ATOM 698 C C . GLY A 1 90 ? -12.252 4.578 -4.460 1.00 92.00 90 GLY A C 1
ATOM 699 O O . GLY A 1 90 ? -12.272 5.614 -3.800 1.00 92.00 90 GLY A O 1
ATOM 700 N N . ALA A 1 91 ? -11.125 3.903 -4.692 1.00 93.31 91 ALA A N 1
ATOM 701 C CA . ALA A 1 91 ? -9.820 4.277 -4.162 1.00 93.31 91 ALA A CA 1
ATOM 702 C C . ALA A 1 91 ? -8.964 5.034 -5.187 1.00 93.31 91 ALA A C 1
ATOM 704 O O . ALA A 1 91 ? -8.989 4.761 -6.385 1.00 93.31 91 ALA A O 1
ATOM 705 N N . THR A 1 92 ? -8.127 5.955 -4.705 1.00 94.50 92 THR A N 1
ATOM 706 C CA . THR A 1 92 ? -7.081 6.579 -5.530 1.00 94.50 92 THR A CA 1
ATOM 707 C C . THR A 1 92 ? -5.834 5.683 -5.568 1.00 94.50 92 THR A C 1
ATOM 709 O O . THR A 1 92 ? -5.364 5.257 -4.513 1.00 94.50 92 THR A O 1
ATOM 712 N N . PRO A 1 93 ? -5.236 5.392 -6.732 1.00 96.25 93 PRO A N 1
ATOM 713 C CA . PRO A 1 93 ? -4.001 4.620 -6.772 1.00 96.25 93 PRO A CA 1
ATOM 714 C C . PRO A 1 93 ? -2.795 5.442 -6.288 1.00 96.25 93 PRO A C 1
ATOM 716 O O . PRO A 1 93 ? -2.602 6.590 -6.697 1.00 96.25 93 PRO A O 1
ATOM 719 N N . ILE A 1 94 ? -1.948 4.821 -5.465 1.00 97.69 94 ILE A N 1
ATOM 720 C CA . ILE A 1 94 ? -0.544 5.208 -5.289 1.00 97.69 94 ILE A CA 1
ATOM 721 C C . ILE A 1 94 ? 0.260 4.285 -6.203 1.00 97.69 94 ILE A C 1
ATOM 723 O O . ILE A 1 94 ? 0.388 3.091 -5.920 1.00 97.69 94 ILE A O 1
ATOM 727 N N . LEU A 1 95 ? 0.736 4.821 -7.329 1.00 98.69 95 LEU A N 1
ATOM 728 C CA . LEU A 1 95 ? 1.448 4.032 -8.330 1.00 98.69 95 LEU A CA 1
ATOM 729 C C . LEU A 1 95 ? 2.918 3.895 -7.931 1.00 98.69 95 LEU A C 1
ATOM 731 O O . LEU A 1 95 ? 3.653 4.878 -7.977 1.00 98.69 95 LEU A O 1
ATOM 735 N N . ALA A 1 96 ? 3.367 2.694 -7.595 1.00 98.69 96 ALA A N 1
ATOM 736 C CA . ALA A 1 96 ? 4.788 2.434 -7.424 1.00 98.69 96 ALA A CA 1
ATOM 737 C C . ALA A 1 96 ? 5.429 2.092 -8.779 1.00 98.69 96 ALA A C 1
ATOM 739 O O . ALA A 1 96 ? 4.899 1.296 -9.554 1.00 98.69 96 ALA A O 1
ATOM 740 N N . VAL A 1 97 ? 6.568 2.715 -9.074 1.00 98.81 97 VAL A N 1
ATOM 741 C CA . VAL A 1 97 ? 7.298 2.554 -10.338 1.00 98.81 97 VAL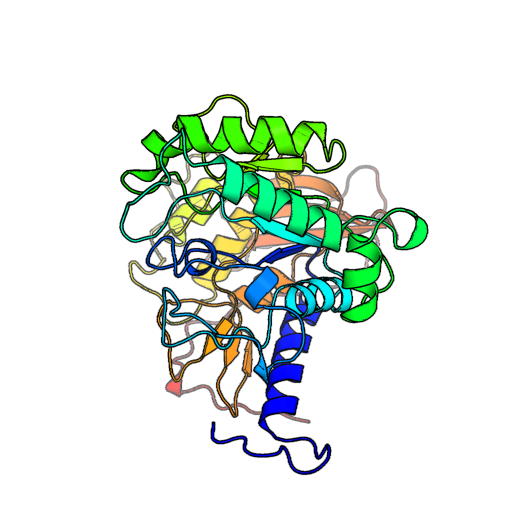 A CA 1
ATOM 742 C C . VAL A 1 97 ? 8.689 2.011 -10.068 1.00 98.81 97 VAL A C 1
ATOM 744 O O . VAL A 1 97 ? 9.344 2.394 -9.103 1.00 98.81 97 VAL A O 1
ATOM 747 N N . TYR A 1 98 ? 9.174 1.120 -10.925 1.00 98.56 98 TYR A N 1
ATOM 748 C CA . TYR A 1 98 ? 10.502 0.551 -10.742 1.00 98.56 98 TYR A CA 1
ATOM 749 C C . TYR A 1 98 ? 11.591 1.607 -10.977 1.00 98.56 98 TYR A C 1
ATOM 751 O O . TYR A 1 98 ? 11.668 2.180 -12.066 1.00 98.56 98 TYR A O 1
ATOM 759 N N . ALA A 1 99 ? 12.482 1.810 -9.999 1.00 98.06 99 ALA A N 1
ATOM 760 C CA . ALA A 1 99 ? 13.539 2.821 -10.088 1.00 98.06 99 ALA A CA 1
ATOM 761 C C . ALA A 1 99 ? 14.961 2.247 -10.059 1.00 98.06 99 ALA A C 1
ATOM 763 O O . ALA A 1 99 ? 15.915 2.960 -9.742 1.00 98.06 99 ALA A O 1
ATOM 764 N N . GLY A 1 100 ? 15.142 0.986 -10.465 1.00 97.50 100 GLY A N 1
ATOM 765 C CA . GLY A 1 100 ? 16.461 0.457 -10.811 1.00 97.50 100 GLY A CA 1
ATOM 766 C C . GLY A 1 100 ? 17.150 -0.391 -9.748 1.00 97.50 100 GLY A C 1
ATOM 767 O O . GLY A 1 100 ? 18.372 -0.507 -9.836 1.00 97.50 100 GLY A O 1
ATOM 768 N N . TYR A 1 101 ? 16.439 -0.970 -8.779 1.00 97.94 101 TYR A N 1
ATOM 769 C CA . TYR A 1 101 ? 17.011 -1.900 -7.801 1.00 97.94 101 TYR A CA 1
ATOM 770 C C . TYR A 1 101 ? 16.202 -3.202 -7.678 1.00 97.94 101 TYR A C 1
ATOM 772 O O . TYR A 1 101 ? 14.980 -3.186 -7.737 1.00 97.94 101 TYR A O 1
ATOM 780 N N . SER A 1 102 ? 16.884 -4.339 -7.499 1.00 96.44 102 SER A N 1
ATOM 781 C CA . SER A 1 102 ? 16.250 -5.663 -7.362 1.00 96.44 102 SER A CA 1
ATOM 782 C C . SER A 1 102 ? 16.788 -6.459 -6.171 1.00 96.44 102 SER A C 1
ATOM 784 O O . SER A 1 102 ? 17.844 -6.158 -5.610 1.00 96.44 102 SER A O 1
ATOM 786 N N . PHE A 1 103 ? 16.069 -7.521 -5.796 1.00 92.75 103 PHE A N 1
ATOM 787 C CA . PHE A 1 103 ? 16.324 -8.298 -4.576 1.00 92.75 103 PHE A CA 1
ATOM 788 C C . PHE A 1 103 ? 17.612 -9.138 -4.582 1.00 92.75 103 PHE A C 1
ATOM 790 O O . PHE A 1 103 ? 18.017 -9.630 -3.530 1.00 92.75 103 PHE A O 1
ATOM 797 N N . ASP A 1 104 ? 18.313 -9.251 -5.713 1.00 94.69 104 ASP A N 1
ATOM 798 C CA . ASP A 1 104 ? 19.683 -9.779 -5.765 1.00 94.69 104 ASP A CA 1
ATOM 799 C C . ASP A 1 104 ? 20.747 -8.765 -5.306 1.00 94.69 104 ASP A C 1
ATOM 801 O O . ASP A 1 104 ? 21.948 -9.035 -5.400 1.00 94.69 104 ASP A O 1
ATOM 805 N N . GLY A 1 105 ? 20.321 -7.599 -4.812 1.00 94.62 105 GLY A N 1
ATOM 806 C CA . GLY A 1 105 ? 21.191 -6.549 -4.293 1.00 94.62 105 GLY A CA 1
ATOM 807 C C . GLY A 1 105 ? 21.826 -5.684 -5.379 1.00 94.62 105 GLY A C 1
ATOM 808 O O . GLY A 1 105 ? 22.728 -4.897 -5.078 1.00 94.62 105 GLY A O 1
ATOM 809 N N . LYS A 1 106 ? 21.404 -5.831 -6.642 1.00 96.44 106 LYS A N 1
ATOM 810 C CA . LYS A 1 106 ? 21.957 -5.065 -7.759 1.00 96.44 106 LYS A CA 1
ATOM 811 C C . LYS A 1 106 ? 21.134 -3.822 -8.047 1.00 96.44 106 LYS A C 1
ATOM 813 O O . LYS A 1 106 ? 19.909 -3.851 -8.100 1.00 96.44 106 LYS A O 1
ATOM 818 N N . ALA A 1 107 ? 21.859 -2.745 -8.325 1.00 97.69 107 ALA A N 1
ATOM 819 C CA . ALA A 1 107 ? 21.312 -1.512 -8.857 1.00 97.69 107 ALA A CA 1
ATOM 820 C C . ALA A 1 107 ? 21.738 -1.321 -10.316 1.00 97.69 107 ALA A C 1
ATOM 822 O O . ALA A 1 107 ? 22.872 -1.640 -10.687 1.00 97.69 107 ALA A O 1
ATOM 823 N N . VAL A 1 108 ? 20.857 -0.742 -11.125 1.00 98.31 108 VAL A N 1
ATOM 824 C CA . VAL A 1 108 ? 21.197 -0.241 -12.458 1.00 98.31 108 VAL A CA 1
ATOM 825 C C . VAL A 1 108 ? 22.273 0.845 -12.315 1.00 98.31 108 VAL A C 1
ATOM 827 O O . VAL A 1 108 ? 22.048 1.818 -11.593 1.00 98.31 108 VAL A O 1
ATOM 830 N N . PRO A 1 109 ? 23.425 0.737 -13.004 1.00 98.06 109 PRO A N 1
ATOM 831 C CA . PRO A 1 109 ? 24.472 1.750 -12.934 1.00 98.06 109 PRO A CA 1
ATOM 832 C C . PRO A 1 109 ? 23.971 3.145 -13.319 1.00 98.06 109 PRO A C 1
ATOM 834 O O . PRO A 1 109 ? 23.161 3.293 -14.232 1.00 98.06 109 PRO A O 1
ATOM 837 N N . ARG A 1 110 ? 24.523 4.192 -12.689 1.00 97.56 110 ARG A N 1
ATOM 838 C CA . ARG A 1 110 ? 24.135 5.600 -12.916 1.00 97.56 110 ARG A CA 1
ATOM 839 C C . ARG A 1 110 ? 24.054 5.983 -14.402 1.00 97.56 110 ARG A C 1
ATOM 841 O O . ARG A 1 110 ? 23.125 6.671 -14.806 1.00 97.56 110 ARG A O 1
ATOM 848 N N . ASN A 1 111 ? 25.009 5.537 -15.218 1.00 98.06 111 ASN A N 1
ATOM 849 C CA . ASN A 1 111 ? 25.072 5.832 -16.656 1.00 98.06 111 ASN A CA 1
ATOM 850 C C . ASN A 1 111 ? 24.136 4.967 -17.526 1.00 98.06 111 ASN A C 1
ATOM 852 O O . ASN A 1 111 ? 24.157 5.098 -18.745 1.00 98.06 111 ASN A O 1
ATOM 856 N N . GLN A 1 112 ? 23.339 4.087 -16.920 1.00 98.50 112 GLN A N 1
ATOM 857 C CA . GLN A 1 112 ? 22.401 3.179 -17.584 1.00 98.50 112 GLN A CA 1
ATOM 858 C C . GLN A 1 112 ? 20.954 3.375 -17.104 1.00 98.50 112 GLN A C 1
ATOM 860 O O . GLN A 1 112 ? 20.092 2.578 -17.456 1.00 98.50 112 GLN A O 1
ATOM 865 N N . LEU A 1 113 ? 20.665 4.420 -16.316 1.00 98.62 113 LEU A N 1
ATOM 866 C CA . LEU A 1 113 ? 19.315 4.673 -15.796 1.00 98.62 113 LEU A CA 1
ATOM 867 C C . LEU A 1 113 ? 18.333 5.185 -16.854 1.00 98.62 113 LEU A C 1
ATOM 869 O O . LEU A 1 113 ? 17.135 4.960 -16.713 1.00 98.62 113 LEU A O 1
ATOM 873 N N . GLN A 1 114 ? 18.818 5.839 -17.914 1.00 98.62 114 GLN A N 1
ATOM 874 C CA . GLN A 1 114 ? 17.950 6.529 -18.874 1.00 98.62 114 GLN A CA 1
ATOM 875 C C . GLN A 1 114 ? 16.844 5.639 -19.473 1.00 98.62 114 GLN A C 1
ATOM 877 O O . GLN A 1 114 ? 15.696 6.070 -19.456 1.00 98.62 114 GLN A O 1
ATOM 882 N N . PRO A 1 115 ? 17.108 4.393 -19.919 1.00 98.69 115 PRO A N 1
ATOM 883 C CA . PRO A 1 115 ? 16.049 3.532 -20.447 1.00 98.69 115 PRO A CA 1
ATOM 884 C C . PRO A 1 115 ? 14.935 3.220 -19.438 1.00 98.69 115 PRO A C 1
ATOM 886 O O . PRO A 1 115 ? 13.787 3.065 -19.839 1.00 98.69 115 PRO A O 1
ATOM 889 N N . TYR A 1 116 ? 15.257 3.148 -18.143 1.00 98.75 116 TYR A N 1
ATOM 890 C CA . TYR A 1 116 ? 14.283 2.889 -17.079 1.00 98.75 116 TYR A CA 1
ATOM 891 C C . TYR A 1 116 ? 13.474 4.149 -16.750 1.00 98.75 116 TYR A C 1
ATOM 893 O O . TYR A 1 116 ? 12.269 4.073 -16.545 1.00 98.75 116 TYR A O 1
ATOM 901 N N . ILE A 1 117 ? 14.109 5.324 -16.786 1.00 98.88 117 ILE A N 1
ATOM 902 C CA . ILE A 1 117 ? 13.406 6.610 -16.674 1.00 98.88 117 ILE A CA 1
ATOM 903 C C . ILE A 1 117 ? 12.425 6.771 -17.843 1.00 98.88 117 ILE A C 1
ATOM 905 O O . ILE A 1 117 ? 11.261 7.098 -17.631 1.00 98.88 117 ILE A O 1
ATOM 909 N N . ASP A 1 118 ? 12.860 6.480 -19.072 1.00 98.69 118 ASP A N 1
ATOM 910 C CA . ASP A 1 118 ? 12.010 6.545 -20.265 1.00 98.69 118 ASP A CA 1
ATOM 911 C C . ASP A 1 118 ? 10.842 5.546 -20.202 1.00 98.69 118 ASP A C 1
ATOM 913 O O . ASP A 1 118 ? 9.763 5.818 -20.732 1.00 98.69 118 ASP A O 1
ATOM 917 N N . GLU A 1 119 ? 11.045 4.383 -19.576 1.00 98.44 119 GLU A N 1
ATOM 918 C CA . GLU A 1 119 ? 10.002 3.379 -19.344 1.00 98.44 119 GLU A CA 1
ATOM 919 C C . GLU A 1 119 ? 8.906 3.913 -18.417 1.00 98.44 119 GLU A C 1
ATOM 921 O O . GLU A 1 119 ? 7.734 3.843 -18.791 1.00 98.44 119 GLU A O 1
ATOM 926 N N . VAL A 1 120 ? 9.281 4.519 -17.286 1.00 98.69 120 VAL A N 1
ATOM 927 C CA . VAL A 1 120 ? 8.342 5.152 -16.341 1.00 98.69 120 VAL A CA 1
ATOM 928 C C . VAL A 1 120 ? 7.651 6.361 -16.968 1.00 98.69 120 VAL A C 1
ATOM 930 O O . VAL A 1 120 ? 6.454 6.576 -16.789 1.00 98.69 120 VAL A O 1
ATOM 933 N N . VAL A 1 121 ? 8.374 7.150 -17.765 1.00 98.62 121 VAL A N 1
ATOM 934 C CA . VAL A 1 121 ? 7.774 8.263 -18.505 1.00 98.62 121 VAL A CA 1
ATOM 935 C C . VAL A 1 121 ? 6.688 7.756 -19.456 1.00 98.62 121 VAL A C 1
ATOM 937 O O . VAL A 1 121 ? 5.609 8.344 -19.489 1.00 98.62 121 VAL A O 1
ATOM 940 N N . LYS A 1 122 ? 6.937 6.672 -20.201 1.00 98.19 122 LYS A N 1
ATOM 941 C CA . LYS A 1 122 ? 5.931 6.073 -21.093 1.00 98.19 122 LYS A CA 1
ATOM 942 C C . LYS A 1 122 ? 4.760 5.474 -20.321 1.00 98.19 122 LYS A C 1
ATOM 944 O O . LYS A 1 122 ? 3.630 5.605 -20.781 1.00 98.19 122 LYS A O 1
ATOM 949 N N . GLU A 1 123 ? 5.025 4.841 -19.181 1.00 98.38 123 GLU A N 1
ATOM 950 C CA . GLU A 1 123 ? 3.990 4.332 -18.280 1.00 98.38 123 GLU A CA 1
ATOM 951 C C . GLU A 1 123 ? 3.037 5.461 -17.877 1.00 98.38 123 GLU A C 1
ATOM 953 O O . GLU A 1 123 ? 1.846 5.413 -18.179 1.00 98.38 123 GLU A O 1
ATOM 958 N N . LEU A 1 124 ? 3.573 6.544 -17.309 1.00 98.38 124 LEU A N 1
ATOM 959 C CA . LEU A 1 124 ? 2.781 7.699 -16.893 1.00 98.38 124 LEU A CA 1
ATOM 960 C C . LEU A 1 124 ? 2.087 8.396 -18.070 1.00 98.38 124 LEU A C 1
ATOM 962 O O . LEU A 1 124 ? 0.931 8.791 -17.927 1.00 98.38 124 LEU A O 1
ATOM 966 N N . ASP A 1 125 ? 2.716 8.496 -19.247 1.00 97.12 125 ASP A N 1
ATOM 967 C CA . ASP A 1 125 ? 2.065 9.047 -20.444 1.00 97.12 125 ASP A CA 1
ATOM 968 C C . ASP A 1 125 ? 0.827 8.221 -20.840 1.00 97.12 125 ASP A C 1
ATOM 970 O O . ASP A 1 125 ? -0.215 8.800 -21.166 1.00 97.12 125 ASP A O 1
ATOM 974 N N . VAL A 1 126 ? 0.913 6.883 -20.805 1.00 97.25 126 VAL A N 1
ATOM 975 C CA . VAL A 1 126 ? -0.229 5.989 -21.080 1.00 97.25 126 VAL A CA 1
ATOM 976 C C . VAL A 1 126 ? -1.326 6.192 -20.045 1.00 97.25 126 VAL A C 1
ATOM 978 O O . VAL A 1 126 ? -2.499 6.283 -20.403 1.00 97.25 126 VAL A O 1
ATOM 981 N N . LEU A 1 127 ? -0.975 6.309 -18.769 1.00 97.31 127 LEU A N 1
ATOM 982 C CA . LEU A 1 127 ? -1.961 6.369 -17.696 1.00 97.31 127 LEU A CA 1
ATOM 983 C C . LEU A 1 127 ? -2.637 7.739 -17.561 1.00 97.31 127 LEU A C 1
ATOM 985 O O . LEU A 1 127 ? -3.831 7.792 -17.276 1.00 97.31 127 LEU A O 1
ATOM 989 N N . THR A 1 128 ? -1.914 8.831 -17.816 1.00 95.75 128 THR A N 1
ATOM 990 C CA . THR A 1 128 ? -2.345 10.190 -17.432 1.00 95.75 128 THR A CA 1
ATOM 991 C C . THR A 1 128 ? -2.684 11.112 -18.606 1.00 95.75 128 THR A C 1
ATOM 993 O O . THR A 1 128 ? -3.358 12.123 -18.410 1.00 95.75 128 THR A O 1
ATOM 996 N N . THR A 1 129 ? -2.290 10.787 -19.845 1.00 93.00 129 THR A N 1
ATOM 997 C CA . THR A 1 129 ? -2.552 11.695 -20.979 1.00 93.00 129 THR A CA 1
ATOM 998 C C . THR A 1 129 ? -3.970 11.545 -21.527 1.00 93.00 129 THR A C 1
ATOM 1000 O O . THR A 1 129 ? -4.501 10.436 -21.626 1.00 93.00 129 THR A O 1
ATOM 1003 N N . SER A 1 130 ? -4.593 12.644 -21.953 1.00 88.50 130 SER A N 1
ATOM 1004 C CA . SER A 1 130 ? -5.873 12.595 -22.666 1.00 88.50 130 SER A CA 1
ATOM 1005 C C . SER A 1 130 ? -5.743 11.841 -24.005 1.00 88.50 130 SER A C 1
ATOM 1007 O O . SER A 1 130 ? -4.661 11.722 -24.587 1.00 88.50 130 SER A O 1
ATOM 1009 N N . VAL A 1 131 ? -6.860 11.321 -24.521 1.00 86.50 131 VAL A N 1
ATOM 1010 C CA . VAL A 1 131 ? -6.881 10.657 -25.838 1.00 86.50 131 VAL A CA 1
ATOM 1011 C C . VAL A 1 131 ? -6.689 11.661 -26.980 1.00 86.50 131 VAL A C 1
ATOM 1013 O O . VAL A 1 131 ? -6.116 11.306 -28.007 1.00 86.50 131 VAL A O 1
ATOM 1016 N N . SER A 1 132 ? -7.149 12.907 -26.813 1.00 79.25 132 SER A N 1
ATOM 1017 C CA . SER A 1 132 ? -7.071 13.942 -27.852 1.00 79.25 132 SER A CA 1
ATOM 1018 C C . SER A 1 132 ? -5.647 14.425 -28.113 1.00 79.25 132 SER A C 1
ATOM 1020 O O . SER A 1 132 ? -5.361 14.876 -29.219 1.00 79.25 132 SER A O 1
ATOM 1022 N N . ASP A 1 133 ? -4.758 14.298 -27.126 1.00 71.31 133 ASP A N 1
ATOM 1023 C CA . ASP A 1 133 ? -3.471 14.992 -27.148 1.00 71.31 133 ASP A CA 1
ATOM 1024 C C . ASP A 1 133 ? -2.285 14.055 -27.441 1.00 71.31 133 ASP A C 1
ATOM 1026 O O . ASP A 1 133 ? -1.172 14.535 -27.659 1.00 71.31 133 ASP A O 1
ATOM 1030 N N . ASN A 1 134 ? -2.467 12.720 -27.440 1.00 81.62 134 ASN A N 1
ATOM 1031 C CA . ASN A 1 134 ? -1.335 11.784 -27.522 1.00 81.62 134 ASN A CA 1
ATOM 1032 C C . ASN A 1 134 ? -1.690 10.345 -27.971 1.00 81.62 134 ASN A C 1
ATOM 1034 O O . ASN A 1 134 ? -2.695 9.760 -27.562 1.00 81.62 134 ASN A O 1
ATOM 1038 N N . ARG A 1 135 ? -0.770 9.702 -28.712 1.00 90.25 135 ARG A N 1
ATOM 1039 C CA . ARG A 1 135 ? -0.792 8.261 -29.049 1.00 90.25 135 ARG A CA 1
ATOM 1040 C C . ARG A 1 135 ? -0.865 7.367 -27.804 1.00 90.25 135 ARG A C 1
ATOM 1042 O O . ARG A 1 135 ? -1.448 6.288 -27.873 1.00 90.25 135 ARG A O 1
ATOM 1049 N N . MET A 1 136 ? -0.286 7.799 -26.685 1.00 92.94 136 MET A N 1
ATOM 1050 C CA . MET A 1 136 ? -0.304 7.033 -25.431 1.00 92.94 136 MET A CA 1
ATOM 1051 C C . MET A 1 136 ? -1.693 6.997 -24.781 1.00 92.94 136 MET A C 1
ATOM 1053 O O . MET A 1 136 ? -2.121 5.936 -24.330 1.00 92.94 136 MET A O 1
ATOM 1057 N N . GLY A 1 137 ? -2.451 8.098 -24.837 1.00 93.50 137 GLY A N 1
ATOM 1058 C CA . GLY A 1 137 ? -3.853 8.110 -24.408 1.00 93.50 137 GLY A CA 1
ATOM 1059 C C . GLY A 1 137 ? -4.727 7.209 -25.288 1.00 93.50 137 GLY A C 1
ATOM 1060 O O . GLY A 1 137 ? -5.548 6.450 -24.777 1.00 93.50 137 GLY A O 1
ATOM 1061 N N . ALA A 1 138 ? -4.495 7.209 -26.606 1.00 93.19 138 ALA A N 1
ATOM 1062 C CA . ALA A 1 138 ? -5.170 6.290 -27.526 1.00 93.19 138 ALA A CA 1
ATOM 1063 C C . ALA A 1 138 ? -4.839 4.810 -27.245 1.00 93.19 138 ALA A C 1
ATOM 1065 O O . ALA A 1 138 ? -5.721 3.958 -27.350 1.00 93.19 138 ALA A O 1
ATOM 1066 N N . LEU A 1 139 ? -3.596 4.500 -26.850 1.00 94.25 139 LEU A N 1
ATOM 1067 C CA . LEU A 1 139 ? -3.225 3.156 -26.401 1.00 94.25 139 LEU A CA 1
ATOM 1068 C C . LEU A 1 139 ? -4.030 2.752 -25.159 1.00 94.25 139 LEU A C 1
ATOM 1070 O O . LEU A 1 139 ? -4.632 1.684 -25.175 1.00 94.25 139 LEU A O 1
ATOM 1074 N N . ARG A 1 140 ? -4.110 3.602 -24.126 1.00 95.69 140 ARG A N 1
ATOM 1075 C CA . ARG A 1 140 ? -4.934 3.325 -22.934 1.00 95.69 140 ARG A CA 1
ATOM 1076 C C . ARG A 1 140 ? -6.401 3.086 -23.295 1.00 95.69 140 ARG A C 1
ATOM 1078 O O . ARG A 1 140 ? -6.966 2.082 -22.877 1.00 95.69 140 ARG A O 1
ATOM 1085 N N . ALA A 1 141 ? -6.983 3.934 -24.143 1.00 94.38 141 ALA A N 1
ATOM 1086 C CA . ALA A 1 141 ? -8.364 3.766 -24.595 1.00 94.38 141 ALA A CA 1
ATOM 1087 C C . ALA A 1 141 ? -8.589 2.428 -25.320 1.00 94.38 141 ALA A C 1
ATOM 1089 O O . ALA A 1 141 ? -9.622 1.792 -25.130 1.00 94.38 141 ALA A O 1
ATOM 1090 N N . HIS A 1 142 ? -7.613 1.958 -26.104 1.00 93.62 142 HIS A N 1
ATOM 1091 C CA . HIS A 1 142 ? -7.676 0.638 -26.740 1.00 93.62 142 HIS A CA 1
ATOM 1092 C C . HIS A 1 142 ? -7.583 -0.525 -25.736 1.00 93.62 142 HIS A C 1
ATOM 1094 O O . HIS A 1 142 ? -8.095 -1.609 -26.007 1.00 93.62 142 HIS A O 1
ATOM 1100 N N . LEU A 1 143 ? -6.951 -0.308 -24.581 1.00 93.38 143 LEU A N 1
ATOM 1101 C CA . LEU A 1 143 ? -6.863 -1.280 -23.488 1.00 93.38 143 LEU A CA 1
ATOM 1102 C C . LEU A 1 143 ? -8.130 -1.311 -22.611 1.00 93.38 143 LEU A C 1
ATOM 1104 O O . LEU A 1 143 ? -8.257 -2.208 -21.784 1.00 93.38 143 LEU A O 1
ATOM 1108 N N . GLY A 1 144 ? -9.062 -0.369 -22.798 1.00 92.75 144 GLY A N 1
ATOM 1109 C CA . GLY A 1 144 ? -10.349 -0.300 -22.098 1.00 92.75 144 GLY A CA 1
ATOM 1110 C C . GLY A 1 144 ? -10.651 1.092 -21.527 1.00 92.75 144 GLY A C 1
ATOM 1111 O O . GLY A 1 144 ? -11.665 1.682 -21.904 1.00 92.75 144 GLY A O 1
ATOM 1112 N N . PRO A 1 145 ? -9.796 1.658 -20.654 1.00 94.00 145 PRO A N 1
ATOM 1113 C CA . PRO A 1 145 ? -10.066 2.945 -20.011 1.00 94.00 145 PRO A CA 1
ATOM 1114 C C . PRO A 1 145 ? -9.899 4.137 -20.964 1.00 94.00 145 PRO A C 1
ATOM 1116 O O . PRO A 1 145 ? -8.794 4.493 -21.377 1.00 94.00 145 PRO A O 1
ATOM 1119 N N . SER A 1 146 ? -10.998 4.816 -21.301 1.00 92.19 146 SER A N 1
ATOM 1120 C CA . SER A 1 146 ? -10.944 6.002 -22.167 1.00 92.19 146 SER A CA 1
ATOM 1121 C C . SER A 1 146 ? -10.430 7.250 -21.441 1.00 92.19 146 SER A C 1
ATOM 1123 O O . SER A 1 146 ? -9.712 8.061 -22.029 1.00 92.19 146 SER A O 1
ATOM 1125 N N . GLN A 1 147 ? -10.780 7.414 -20.163 1.00 95.06 147 GLN A N 1
ATOM 1126 C CA . GLN A 1 147 ? -10.338 8.553 -19.357 1.00 95.06 147 GLN A CA 1
ATOM 1127 C C . GLN A 1 147 ? -8.954 8.292 -18.750 1.00 95.06 147 GLN A C 1
ATOM 1129 O O . GLN A 1 147 ? -8.614 7.130 -18.522 1.00 95.06 147 GLN A O 1
ATOM 1134 N N . PRO A 1 148 ? -8.132 9.335 -18.539 1.00 96.06 148 PRO A N 1
ATOM 1135 C CA . PRO A 1 148 ? -6.915 9.212 -17.747 1.00 96.06 148 PRO A CA 1
ATOM 1136 C C . PRO A 1 148 ? -7.215 8.739 -16.327 1.00 96.06 148 PRO A C 1
ATOM 1138 O O . PRO A 1 148 ? -8.207 9.167 -15.740 1.00 96.06 148 PRO A O 1
ATOM 1141 N N . PHE A 1 149 ? -6.324 7.921 -15.775 1.00 97.19 149 PHE A N 1
ATOM 1142 C CA . PHE A 1 149 ? -6.376 7.549 -14.366 1.00 97.19 149 PHE A CA 1
ATOM 1143 C C . PHE A 1 149 ? -6.022 8.751 -13.487 1.00 97.19 149 PHE A C 1
ATOM 1145 O O . PHE A 1 149 ? -5.116 9.531 -13.805 1.00 97.19 149 PHE A O 1
ATOM 1152 N N . ASN A 1 150 ? -6.696 8.878 -12.346 1.00 95.31 150 ASN A N 1
ATOM 1153 C CA . ASN A 1 150 ? -6.404 9.917 -11.359 1.00 95.31 150 ASN A CA 1
ATOM 1154 C C . ASN A 1 150 ? -5.181 9.542 -10.499 1.00 95.31 150 ASN A C 1
ATOM 1156 O O . ASN A 1 150 ? -5.314 9.106 -9.357 1.00 95.31 150 ASN A O 1
ATOM 1160 N N . ILE A 1 151 ? -3.977 9.706 -11.051 1.00 97.31 151 ILE A N 1
ATOM 1161 C CA . ILE A 1 151 ? -2.714 9.431 -10.350 1.00 97.31 151 ILE A CA 1
ATOM 1162 C C . ILE A 1 151 ? -2.218 10.710 -9.679 1.00 97.31 151 ILE A C 1
ATOM 1164 O O . ILE A 1 151 ? -1.709 11.612 -10.342 1.00 97.31 151 ILE A O 1
ATOM 1168 N N . LYS A 1 152 ? -2.362 10.778 -8.352 1.00 96.94 152 LYS A N 1
ATOM 1169 C CA . LYS A 1 152 ? -1.869 11.896 -7.525 1.00 96.94 152 LYS A CA 1
ATOM 1170 C C . LYS A 1 152 ? -0.512 11.617 -6.890 1.00 96.94 152 LYS A C 1
ATOM 1172 O O . LYS A 1 152 ? 0.248 12.549 -6.642 1.00 96.94 152 LYS A O 1
ATOM 1177 N N . TYR A 1 153 ? -0.216 10.343 -6.644 1.00 98.19 153 TYR A N 1
ATOM 1178 C CA . TYR A 1 153 ? 0.982 9.896 -5.949 1.00 98.19 153 TYR A CA 1
ATOM 1179 C C . TYR A 1 153 ? 1.712 8.846 -6.776 1.00 98.19 153 TYR A C 1
ATOM 1181 O O . TYR A 1 153 ? 1.092 7.897 -7.265 1.00 98.19 153 TYR A O 1
ATOM 1189 N N . VAL A 1 154 ? 3.026 9.020 -6.905 1.00 98.75 154 VAL A N 1
ATOM 1190 C CA . VAL A 1 154 ? 3.921 8.029 -7.507 1.00 98.75 154 VAL A CA 1
ATOM 1191 C C . VAL A 1 154 ? 5.046 7.731 -6.535 1.00 98.75 154 VAL A C 1
ATOM 1193 O O . VAL A 1 154 ? 5.784 8.631 -6.146 1.00 98.75 154 VAL A O 1
ATOM 1196 N N . GLU A 1 155 ? 5.200 6.473 -6.162 1.00 98.75 155 GLU A N 1
ATOM 1197 C CA . GLU A 1 155 ? 6.297 6.021 -5.317 1.00 98.75 155 GLU A CA 1
ATOM 1198 C C . GLU A 1 155 ? 7.439 5.481 -6.176 1.00 98.75 155 GLU A C 1
ATOM 1200 O O . GLU A 1 155 ? 7.225 4.704 -7.106 1.00 98.75 155 GLU A O 1
ATOM 1205 N N . SER A 1 156 ? 8.659 5.932 -5.902 1.00 98.00 156 SER A N 1
ATOM 1206 C CA . SER A 1 156 ? 9.838 5.552 -6.677 1.00 98.00 156 SER A CA 1
ATOM 1207 C C . SER A 1 156 ? 10.540 4.356 -6.038 1.00 98.00 156 SER A C 1
ATOM 1209 O O . SER A 1 156 ? 11.375 4.551 -5.158 1.00 98.00 156 SER A O 1
ATOM 1211 N N . ASP A 1 157 ? 10.305 3.166 -6.592 1.00 97.19 157 ASP A N 1
ATOM 1212 C CA . ASP A 1 157 ? 10.840 1.866 -6.154 1.00 97.19 157 ASP A CA 1
ATOM 1213 C C . ASP A 1 157 ? 10.200 1.356 -4.847 1.00 97.19 157 ASP A C 1
ATOM 1215 O O . ASP A 1 157 ? 9.057 1.698 -4.549 1.00 97.19 157 ASP A O 1
ATOM 1219 N N . ASN A 1 158 ? 10.877 0.468 -4.112 1.00 97.06 158 ASN A N 1
ATOM 1220 C CA . ASN A 1 158 ? 10.378 -0.116 -2.869 1.00 97.06 158 ASN A CA 1
ATOM 1221 C C . ASN A 1 158 ? 11.511 -0.423 -1.873 1.00 97.06 158 ASN A C 1
ATOM 1223 O O . ASN A 1 158 ? 12.457 -1.139 -2.195 1.00 97.06 158 ASN A O 1
ATOM 1227 N N . GLU A 1 159 ? 11.336 -0.002 -0.618 1.00 95.69 159 GLU A N 1
ATOM 1228 C CA . GLU A 1 159 ? 12.207 -0.341 0.519 1.00 95.69 159 GLU A CA 1
ATOM 1229 C C . GLU A 1 159 ? 13.715 -0.060 0.329 1.00 95.69 159 GLU A C 1
ATOM 1231 O O . GLU A 1 159 ? 14.577 -0.816 0.794 1.00 95.69 159 GLU A O 1
ATOM 1236 N N . ASP A 1 160 ? 14.089 1.063 -0.296 1.00 96.81 160 ASP A N 1
ATOM 1237 C CA . ASP A 1 160 ? 15.497 1.391 -0.579 1.00 96.81 160 ASP A CA 1
ATOM 1238 C C . ASP A 1 160 ? 16.349 1.737 0.661 1.00 96.81 160 ASP A C 1
ATOM 1240 O O . ASP A 1 160 ? 17.495 2.177 0.537 1.00 96.81 160 ASP A O 1
ATOM 1244 N N . TRP A 1 161 ? 15.834 1.504 1.873 1.00 92.81 161 TRP A N 1
ATOM 1245 C CA . TRP A 1 161 ? 16.609 1.500 3.116 1.00 92.81 161 TRP A CA 1
ATOM 1246 C C . TRP A 1 161 ? 17.294 0.158 3.417 1.00 92.81 161 TRP A C 1
ATOM 1248 O O . TRP A 1 161 ? 18.079 0.098 4.374 1.00 92.81 161 TRP A O 1
ATOM 1258 N N . ILE A 1 162 ? 16.973 -0.908 2.672 1.00 89.75 162 ILE A N 1
ATOM 1259 C CA . ILE A 1 162 ? 17.417 -2.280 2.951 1.00 89.75 162 ILE A CA 1
ATOM 1260 C C . ILE A 1 162 ? 18.732 -2.608 2.238 1.00 89.75 162 ILE A C 1
ATOM 1262 O O . ILE A 1 162 ? 18.911 -2.388 1.039 1.00 89.75 162 ILE A O 1
ATOM 1266 N N . GLY A 1 163 ? 19.657 -3.223 2.981 1.00 87.31 163 GLY A N 1
ATOM 1267 C CA . GLY A 1 163 ? 20.895 -3.766 2.427 1.00 87.31 163 GLY A CA 1
ATOM 1268 C C . GLY A 1 163 ? 21.728 -2.700 1.694 1.00 87.31 163 GLY A C 1
ATOM 1269 O O . GLY A 1 163 ? 21.945 -1.621 2.248 1.00 87.31 163 GLY A O 1
ATOM 1270 N N . PRO A 1 164 ? 22.232 -2.976 0.475 1.00 89.94 164 PRO A N 1
ATOM 1271 C CA . PRO A 1 164 ? 23.032 -2.019 -0.292 1.00 89.94 164 PRO A CA 1
ATOM 1272 C C . PRO A 1 164 ? 22.206 -0.950 -1.034 1.00 89.94 164 PRO A C 1
ATOM 1274 O O . PRO A 1 164 ? 22.799 -0.025 -1.603 1.00 89.94 164 PRO A O 1
ATOM 1277 N N . ALA A 1 165 ? 20.869 -1.032 -1.024 1.00 93.06 165 ALA A N 1
ATOM 1278 C CA . ALA A 1 165 ? 19.986 -0.110 -1.740 1.00 93.06 165 ALA A CA 1
ATOM 1279 C C . ALA A 1 165 ? 20.237 1.385 -1.443 1.00 93.06 165 ALA A C 1
ATOM 1281 O O . ALA A 1 165 ? 20.292 2.149 -2.418 1.00 93.06 165 ALA A O 1
ATOM 1282 N N . PRO A 1 166 ? 20.503 1.823 -0.185 1.00 94.81 166 PRO A N 1
ATOM 1283 C CA . PRO A 1 166 ? 20.651 3.245 0.134 1.00 94.81 166 PRO A CA 1
ATOM 1284 C C . PRO A 1 166 ? 21.770 3.926 -0.653 1.00 94.81 166 PRO A C 1
ATOM 1286 O O . PRO A 1 166 ? 21.611 5.057 -1.117 1.00 94.81 166 PRO A O 1
ATOM 1289 N N . SER A 1 167 ? 22.900 3.234 -0.850 1.00 93.50 167 SER A N 1
ATOM 1290 C CA . SER A 1 167 ? 24.039 3.778 -1.598 1.00 93.50 167 SER A CA 1
ATOM 1291 C C . SER A 1 167 ? 23.653 4.066 -3.047 1.00 93.50 167 SER A C 1
ATOM 1293 O O . SER A 1 167 ? 23.972 5.132 -3.576 1.00 93.50 167 SER A O 1
ATOM 1295 N N . ALA A 1 168 ? 22.899 3.161 -3.674 1.00 95.88 168 ALA A N 1
ATOM 1296 C CA . ALA A 1 168 ? 22.426 3.360 -5.033 1.00 95.88 168 ALA A CA 1
ATOM 1297 C C . ALA A 1 168 ? 21.278 4.374 -5.129 1.00 95.88 168 ALA A C 1
ATOM 1299 O O . ALA A 1 168 ? 21.187 5.116 -6.107 1.00 95.88 168 ALA A O 1
ATOM 1300 N N . TYR A 1 169 ? 20.420 4.439 -4.111 1.00 97.75 169 TYR A N 1
ATOM 1301 C CA . TYR A 1 169 ? 19.278 5.350 -4.088 1.00 97.75 169 TYR A CA 1
ATOM 1302 C C . TYR A 1 169 ? 19.710 6.821 -4.136 1.00 97.75 169 TYR A C 1
ATOM 1304 O O . TYR A 1 169 ? 19.063 7.626 -4.801 1.00 97.75 169 TYR A O 1
ATOM 1312 N N . SER A 1 170 ? 20.890 7.138 -3.579 1.00 96.31 170 SER A N 1
ATOM 1313 C CA . SER A 1 170 ? 21.512 8.472 -3.651 1.00 96.31 170 SER A CA 1
ATOM 1314 C C . SER A 1 170 ? 21.676 9.022 -5.075 1.00 96.31 170 SER A C 1
ATOM 1316 O O . SER A 1 170 ? 21.771 10.234 -5.263 1.00 96.31 170 SER A O 1
ATOM 1318 N N . TYR A 1 171 ? 21.726 8.150 -6.092 1.00 97.50 171 TYR A N 1
ATOM 1319 C CA . TYR A 1 171 ? 21.788 8.558 -7.494 1.00 97.50 171 TYR A CA 1
ATOM 1320 C C . TYR A 1 171 ? 20.556 8.171 -8.308 1.00 97.50 171 TYR A C 1
ATOM 1322 O O . TYR A 1 171 ? 20.280 8.851 -9.294 1.00 97.50 171 TYR A O 1
ATOM 1330 N N . ARG A 1 172 ? 19.825 7.117 -7.924 1.00 98.12 172 ARG A N 1
ATOM 1331 C CA . ARG A 1 172 ? 18.584 6.711 -8.601 1.00 98.12 172 ARG A CA 1
ATOM 1332 C C . ARG A 1 172 ? 17.477 7.724 -8.343 1.00 98.12 172 ARG A C 1
ATOM 1334 O O . ARG A 1 172 ? 16.970 8.292 -9.305 1.00 98.12 172 ARG A O 1
ATOM 1341 N N . TRP A 1 173 ? 17.198 8.051 -7.080 1.00 98.50 173 TRP A N 1
ATOM 1342 C CA . TRP A 1 173 ? 16.160 9.020 -6.723 1.00 98.50 173 TRP A CA 1
ATOM 1343 C C . TRP A 1 173 ? 16.293 10.353 -7.470 1.00 98.50 173 TRP A C 1
ATOM 1345 O O . TRP A 1 173 ? 15.372 10.687 -8.211 1.00 98.50 173 TRP A O 1
ATOM 1355 N N . PRO A 1 174 ? 17.411 11.108 -7.383 1.00 97.94 174 PRO A N 1
ATOM 1356 C CA . PRO A 1 174 ? 17.494 12.388 -8.081 1.00 97.94 174 PRO A CA 1
ATOM 1357 C C . PRO A 1 174 ? 17.426 12.236 -9.607 1.00 97.94 174 PRO A C 1
ATOM 1359 O O . PRO A 1 174 ? 16.908 13.125 -10.273 1.00 97.94 174 PRO A O 1
ATOM 1362 N N . ALA A 1 175 ? 17.914 11.130 -10.182 1.00 98.31 175 ALA A N 1
ATOM 1363 C CA . ALA A 1 175 ? 17.829 10.900 -11.624 1.00 98.31 175 ALA A CA 1
ATOM 1364 C C . ALA A 1 175 ? 16.376 10.728 -12.101 1.00 98.31 175 ALA A C 1
ATOM 1366 O O . ALA A 1 175 ? 15.987 11.361 -13.082 1.00 98.31 175 ALA A O 1
ATOM 1367 N N . PHE A 1 176 ? 15.569 9.931 -11.394 1.00 98.69 176 PHE A N 1
ATOM 1368 C CA . PHE A 1 176 ? 14.144 9.771 -11.699 1.00 98.69 176 PHE A CA 1
ATOM 1369 C C . PHE A 1 176 ? 13.352 11.028 -11.327 1.00 98.69 176 PHE A C 1
ATOM 1371 O O . PHE A 1 176 ? 12.681 11.609 -12.179 1.00 98.69 176 PHE A O 1
ATOM 1378 N N . TYR A 1 177 ? 13.476 11.498 -10.085 1.00 98.50 177 TYR A N 1
ATOM 1379 C CA . TYR A 1 177 ? 12.716 12.631 -9.561 1.00 98.50 177 TYR A CA 1
ATOM 1380 C C . TYR A 1 177 ? 12.883 13.895 -10.408 1.00 98.50 177 TYR A C 1
ATOM 1382 O O . TYR A 1 177 ? 11.888 14.537 -10.737 1.00 98.50 177 TYR A O 1
ATOM 1390 N N . ASN A 1 178 ? 14.107 14.241 -10.827 1.00 98.06 178 ASN A N 1
ATOM 1391 C CA . ASN A 1 178 ? 14.342 15.458 -11.611 1.00 98.06 178 ASN A CA 1
ATOM 1392 C C . ASN A 1 178 ? 13.610 15.447 -12.959 1.00 98.06 178 ASN A C 1
ATOM 1394 O O . ASN A 1 178 ? 13.126 16.488 -13.392 1.00 98.06 178 ASN A O 1
ATOM 1398 N N . VAL A 1 179 ? 13.521 14.292 -13.622 1.00 98.56 179 VAL A N 1
ATOM 1399 C CA . VAL A 1 179 ? 12.816 14.166 -14.907 1.00 98.56 179 VAL A CA 1
ATOM 1400 C C . VAL A 1 179 ? 11.307 14.124 -14.683 1.00 98.56 179 VAL A C 1
ATOM 1402 O O . VAL A 1 179 ? 10.555 14.845 -15.339 1.00 98.56 179 VAL A O 1
ATOM 1405 N N . LEU A 1 180 ? 10.859 13.291 -13.743 1.00 98.56 180 LEU A N 1
ATOM 1406 C CA . LEU A 1 180 ? 9.439 13.030 -13.539 1.00 98.56 180 LEU A CA 1
ATOM 1407 C C . LEU A 1 180 ? 8.711 14.230 -12.923 1.00 98.56 180 LEU A C 1
ATOM 1409 O O . LEU A 1 180 ? 7.640 14.584 -13.406 1.00 98.56 180 LEU A O 1
ATOM 1413 N N . SER A 1 181 ? 9.301 14.914 -11.939 1.00 98.12 181 SER A N 1
ATOM 1414 C CA . SER A 1 181 ? 8.689 16.101 -11.313 1.00 98.12 181 SER A CA 1
ATOM 1415 C C . SER A 1 181 ? 8.535 17.282 -12.274 1.00 98.12 181 SER A C 1
ATOM 1417 O O . SER A 1 181 ? 7.570 18.035 -12.171 1.00 98.12 181 SER A O 1
ATOM 1419 N N . GLN A 1 182 ? 9.436 17.429 -13.251 1.00 98.19 182 GLN A N 1
ATOM 1420 C CA . GLN A 1 182 ? 9.316 18.462 -14.284 1.00 98.19 182 GLN A CA 1
ATOM 1421 C C . GLN A 1 182 ? 8.215 18.138 -15.295 1.00 98.19 182 GLN A C 1
ATOM 1423 O O . GLN A 1 182 ? 7.494 19.034 -15.731 1.00 98.19 182 GLN A O 1
ATOM 1428 N N . LYS A 1 183 ? 8.086 16.863 -15.683 1.00 97.81 183 LYS A N 1
ATOM 1429 C CA . LYS A 1 183 ? 7.087 16.433 -16.668 1.00 97.81 183 LYS A CA 1
ATOM 1430 C C . LYS A 1 183 ? 5.684 16.300 -16.066 1.00 97.81 183 LYS A C 1
ATOM 1432 O O . LYS A 1 183 ? 4.703 16.567 -16.756 1.00 97.81 183 LYS A O 1
ATOM 1437 N N . TYR A 1 184 ? 5.591 15.933 -14.789 1.00 97.94 184 TYR A N 1
ATOM 1438 C CA . TYR A 1 184 ? 4.340 15.678 -14.076 1.00 97.94 184 TYR A CA 1
ATOM 1439 C C . TYR A 1 184 ? 4.254 16.516 -12.787 1.00 97.94 184 TYR A C 1
ATOM 1441 O O . TYR A 1 184 ? 4.229 15.961 -11.689 1.00 97.94 184 TYR A O 1
ATOM 1449 N N . PRO A 1 185 ? 4.182 17.857 -12.889 1.00 97.25 185 PRO A N 1
ATOM 1450 C CA . PRO A 1 185 ? 4.263 18.755 -11.730 1.00 97.25 185 PRO A CA 1
ATOM 1451 C C . PRO A 1 185 ? 3.085 18.637 -10.749 1.00 97.25 185 PRO A C 1
ATOM 1453 O O . PRO A 1 185 ? 3.170 19.136 -9.633 1.00 97.25 185 PRO A O 1
ATOM 1456 N N . ASN A 1 186 ? 1.991 17.983 -11.154 1.00 96.56 186 ASN A N 1
ATOM 1457 C CA . ASN A 1 186 ? 0.809 17.757 -10.316 1.00 96.56 186 ASN A CA 1
ATOM 1458 C C . ASN A 1 186 ? 0.845 16.414 -9.562 1.00 96.56 186 ASN A C 1
ATOM 1460 O O . ASN A 1 186 ? -0.106 16.103 -8.850 1.00 96.56 186 ASN A O 1
ATOM 1464 N N . ILE A 1 187 ? 1.900 15.611 -9.742 1.00 98.38 187 ILE A N 1
ATOM 1465 C CA . ILE A 1 187 ? 2.101 14.344 -9.033 1.00 98.38 187 ILE A CA 1
ATOM 1466 C C . ILE A 1 187 ? 3.052 14.576 -7.860 1.00 98.38 187 ILE A C 1
ATOM 1468 O O . ILE A 1 187 ? 4.149 15.113 -8.027 1.00 98.38 187 ILE A O 1
ATOM 1472 N N . THR A 1 188 ? 2.661 14.120 -6.673 1.00 98.12 188 THR A N 1
ATOM 1473 C CA . THR A 1 188 ? 3.565 14.032 -5.527 1.00 98.12 188 THR A CA 1
ATOM 1474 C C . THR A 1 188 ? 4.386 12.750 -5.629 1.00 98.12 188 THR A C 1
ATOM 1476 O O . THR A 1 188 ? 3.842 11.646 -5.602 1.00 98.12 188 THR A O 1
ATOM 1479 N N . PHE A 1 189 ? 5.706 12.897 -5.740 1.00 98.50 189 PHE A N 1
ATOM 1480 C CA . PHE A 1 189 ? 6.623 11.761 -5.758 1.00 98.50 189 PHE A CA 1
ATOM 1481 C C . PHE A 1 189 ? 7.033 11.379 -4.337 1.00 98.50 189 PHE A C 1
ATOM 1483 O O . PHE A 1 189 ? 7.523 12.222 -3.581 1.00 98.50 189 PHE A O 1
ATOM 1490 N N . ILE A 1 190 ? 6.845 10.107 -4.002 1.00 98.56 190 ILE A N 1
ATOM 1491 C CA . ILE A 1 190 ? 7.138 9.519 -2.698 1.00 98.56 190 ILE A CA 1
ATOM 1492 C C . ILE A 1 190 ? 8.478 8.791 -2.801 1.00 98.56 190 ILE A C 1
ATOM 1494 O O . ILE A 1 190 ? 8.674 7.942 -3.675 1.00 98.56 190 ILE A O 1
ATOM 1498 N N . ALA A 1 191 ? 9.418 9.154 -1.934 1.00 98.44 191 ALA A N 1
ATOM 1499 C CA . ALA A 1 191 ? 10.655 8.411 -1.780 1.00 98.44 191 ALA A CA 1
ATOM 1500 C C . ALA A 1 191 ? 10.447 7.234 -0.829 1.00 98.44 191 ALA A C 1
ATOM 1502 O O . ALA A 1 191 ? 9.721 7.346 0.146 1.00 98.44 191 ALA A O 1
ATOM 1503 N N . THR A 1 192 ? 11.165 6.144 -1.036 1.00 97.25 192 THR A N 1
ATOM 1504 C CA . THR A 1 192 ? 11.119 4.999 -0.120 1.00 97.25 192 THR A CA 1
ATOM 1505 C C . THR A 1 192 ? 12.080 5.161 1.052 1.00 97.25 192 THR A C 1
ATOM 1507 O O . THR A 1 192 ? 12.052 4.382 1.980 1.00 97.25 192 THR A O 1
ATOM 1510 N N . THR A 1 193 ? 12.993 6.135 1.055 1.00 94.94 193 THR A N 1
ATOM 1511 C CA . THR A 1 193 ? 13.868 6.374 2.210 1.00 94.94 193 THR A CA 1
ATOM 1512 C C . THR A 1 193 ? 14.436 7.782 2.206 1.00 94.94 193 THR A C 1
ATOM 1514 O O . THR A 1 193 ? 14.655 8.367 1.149 1.00 94.94 193 THR A O 1
ATOM 1517 N N . THR A 1 194 ? 14.766 8.299 3.389 1.00 94.12 194 THR A N 1
ATOM 1518 C CA . THR A 1 194 ? 15.547 9.533 3.585 1.00 94.12 194 THR A CA 1
ATOM 1519 C C . THR A 1 194 ? 17.014 9.270 3.942 1.00 94.12 194 THR A C 1
ATOM 1521 O O . THR A 1 194 ? 17.795 10.208 4.053 1.00 94.12 194 THR A O 1
ATOM 1524 N N . LYS A 1 195 ? 17.448 8.008 4.094 1.00 92.00 195 LYS A N 1
ATOM 1525 C CA . LYS A 1 195 ? 18.804 7.680 4.592 1.00 92.00 195 LYS A CA 1
ATOM 1526 C C . LYS A 1 195 ? 19.950 8.210 3.721 1.00 92.00 195 LYS A C 1
ATOM 1528 O O . LYS A 1 195 ? 21.069 8.353 4.208 1.00 92.00 195 LYS A O 1
ATOM 1533 N N . SER A 1 196 ? 19.703 8.435 2.434 1.00 88.06 196 SER A N 1
ATOM 1534 C CA . SER A 1 196 ? 20.726 8.811 1.448 1.00 88.06 196 SER A CA 1
ATOM 1535 C C . SER A 1 196 ? 20.305 9.942 0.511 1.00 88.06 196 SER A C 1
ATOM 1537 O O . SER A 1 196 ? 20.998 10.223 -0.471 1.00 88.06 196 SER A O 1
ATOM 1539 N N . ILE A 1 197 ? 19.187 10.599 0.816 1.00 93.25 197 ILE A N 1
ATOM 1540 C CA . ILE A 1 197 ? 18.644 11.728 0.062 1.00 93.25 197 ILE A CA 1
ATOM 1541 C C . ILE A 1 197 ? 18.164 12.803 1.036 1.00 93.25 197 ILE A C 1
ATOM 1543 O O . ILE A 1 197 ? 17.862 12.511 2.188 1.00 93.25 197 ILE A O 1
ATOM 1547 N N . ASN A 1 198 ? 18.055 14.042 0.567 1.00 90.12 198 ASN A N 1
ATOM 1548 C CA . ASN A 1 198 ? 17.587 15.151 1.393 1.00 90.12 198 ASN A CA 1
ATOM 1549 C C . ASN A 1 198 ? 16.215 15.626 0.916 1.00 90.12 198 ASN A C 1
ATOM 1551 O O . ASN A 1 198 ? 16.028 15.844 -0.281 1.00 90.12 198 ASN A O 1
ATOM 1555 N N . SER A 1 199 ? 15.304 15.830 1.869 1.00 91.00 199 SER A N 1
ATOM 1556 C CA . SER A 1 199 ? 14.029 16.538 1.688 1.00 91.00 199 SER A CA 1
ATOM 1557 C C . SER A 1 199 ? 13.193 16.087 0.473 1.00 91.00 199 SER A C 1
ATOM 1559 O O . SER A 1 199 ? 12.844 16.932 -0.357 1.00 91.00 199 SER A O 1
ATOM 1561 N N . PRO A 1 200 ? 12.867 14.785 0.321 1.00 96.38 200 PRO A N 1
ATOM 1562 C CA . PRO A 1 200 ? 11.864 14.385 -0.663 1.00 96.38 200 PRO A CA 1
ATOM 1563 C C . PRO A 1 200 ? 10.494 15.013 -0.322 1.00 96.38 200 PRO A C 1
ATOM 1565 O O . PRO A 1 200 ? 10.244 15.298 0.850 1.00 96.38 200 PRO A O 1
ATOM 1568 N N . PRO A 1 201 ? 9.590 15.214 -1.304 1.00 96.38 201 PRO A N 1
ATOM 1569 C CA . PRO A 1 201 ? 8.256 15.770 -1.043 1.00 96.38 201 PRO A CA 1
ATOM 1570 C C . PRO A 1 201 ? 7.409 14.929 -0.081 1.00 96.38 201 PRO A C 1
ATOM 1572 O O . PRO A 1 201 ? 6.593 15.475 0.653 1.00 96.38 201 PRO A O 1
ATOM 1575 N N . ALA A 1 202 ? 7.601 13.610 -0.109 1.00 97.06 202 ALA A N 1
ATOM 1576 C CA . ALA A 1 202 ? 6.983 12.637 0.780 1.00 97.06 202 ALA A CA 1
ATOM 1577 C C . ALA A 1 202 ? 7.910 11.420 0.931 1.00 97.06 202 ALA A C 1
ATOM 1579 O O . ALA A 1 202 ? 8.760 11.174 0.065 1.00 97.06 202 ALA A O 1
ATOM 1580 N N . VAL A 1 203 ? 7.740 10.660 2.013 1.00 96.56 203 VAL A N 1
ATOM 1581 C CA . VAL A 1 203 ? 8.474 9.418 2.282 1.00 96.56 203 VAL A CA 1
ATOM 1582 C C . VAL A 1 203 ? 7.505 8.304 2.681 1.00 96.56 203 VAL A C 1
ATOM 1584 O O . VAL A 1 203 ? 6.518 8.581 3.357 1.00 96.56 203 VAL A O 1
ATOM 1587 N N . ASP A 1 204 ? 7.777 7.081 2.228 1.00 96.50 204 ASP A N 1
ATOM 1588 C CA . ASP A 1 204 ? 7.112 5.857 2.683 1.00 96.50 204 ASP A CA 1
ATOM 1589 C C . ASP A 1 204 ? 7.950 5.186 3.782 1.00 96.50 204 ASP A C 1
ATOM 1591 O O . ASP A 1 204 ? 9.120 4.862 3.561 1.00 96.50 204 ASP A O 1
ATOM 1595 N N . ASP A 1 205 ? 7.351 5.001 4.959 1.00 91.75 205 ASP A N 1
ATOM 1596 C CA . ASP A 1 205 ? 7.964 4.371 6.129 1.00 91.75 205 ASP A CA 1
ATOM 1597 C C . ASP A 1 205 ? 7.225 3.064 6.455 1.00 91.75 205 ASP A C 1
ATOM 1599 O O . ASP A 1 205 ? 5.995 3.015 6.504 1.00 91.75 205 ASP A O 1
ATOM 1603 N N . HIS A 1 206 ? 7.974 1.986 6.711 1.00 92.25 206 HIS A N 1
ATOM 1604 C CA . HIS A 1 206 ? 7.411 0.669 7.020 1.00 92.25 206 HIS A CA 1
ATOM 1605 C C . HIS A 1 206 ? 7.764 0.205 8.437 1.00 92.25 206 HIS A C 1
ATOM 1607 O O . HIS A 1 206 ? 8.937 0.002 8.761 1.00 92.25 206 HIS A O 1
ATOM 1613 N N . ASP A 1 207 ? 6.737 -0.115 9.227 1.00 89.25 207 ASP A N 1
ATOM 1614 C CA . ASP A 1 207 ? 6.875 -0.689 10.566 1.00 89.25 207 ASP A CA 1
ATOM 1615 C C . ASP A 1 207 ? 6.277 -2.104 10.642 1.00 89.25 207 ASP A C 1
ATOM 1617 O O . ASP A 1 207 ? 5.067 -2.294 10.765 1.00 89.25 207 ASP A O 1
ATOM 1621 N N . TYR A 1 208 ? 7.143 -3.124 10.632 1.00 89.25 208 TYR A N 1
ATOM 1622 C CA . TYR A 1 208 ? 6.782 -4.507 10.971 1.00 89.25 208 TYR A CA 1
ATOM 1623 C C . TYR A 1 208 ? 7.261 -4.829 12.383 1.00 89.25 208 TYR A C 1
ATOM 1625 O O . TYR A 1 208 ? 8.417 -5.206 12.586 1.00 89.25 208 TYR A O 1
ATOM 1633 N N . GLN A 1 209 ? 6.384 -4.654 13.368 1.00 88.88 209 GLN A N 1
ATOM 1634 C CA . GLN A 1 209 ? 6.778 -4.677 14.774 1.00 88.88 209 GLN A CA 1
ATOM 1635 C C . GLN A 1 209 ? 5.841 -5.503 15.659 1.00 88.88 209 GLN A C 1
ATOM 1637 O O . GLN A 1 209 ? 4.761 -5.936 15.256 1.00 88.88 209 GLN A O 1
ATOM 1642 N N . VAL A 1 210 ? 6.282 -5.752 16.892 1.00 85.06 210 VAL A N 1
ATOM 1643 C CA . VAL A 1 210 ? 5.451 -6.385 17.925 1.00 85.06 210 VAL A CA 1
ATOM 1644 C C . VAL A 1 210 ? 4.343 -5.427 18.393 1.00 85.06 210 VAL A C 1
ATOM 1646 O O . VAL A 1 210 ? 4.555 -4.217 18.382 1.00 85.06 210 VAL A O 1
ATOM 1649 N N . PRO A 1 211 ? 3.184 -5.917 18.878 1.00 85.25 211 PRO A N 1
ATOM 1650 C CA . PRO A 1 211 ? 2.084 -5.050 19.319 1.00 85.25 211 PRO A CA 1
ATOM 1651 C C . PRO A 1 211 ? 2.492 -3.962 20.326 1.00 85.25 211 PRO A C 1
ATOM 1653 O O . PRO A 1 211 ? 2.019 -2.834 20.239 1.00 85.25 211 PRO A O 1
ATOM 1656 N N . LEU A 1 212 ? 3.417 -4.263 21.245 1.00 83.19 212 LEU A N 1
ATOM 1657 C CA . LEU A 1 212 ? 3.890 -3.284 22.225 1.00 83.19 212 LEU A CA 1
ATOM 1658 C C . LEU A 1 212 ? 4.536 -2.050 21.570 1.00 83.19 212 LEU A C 1
ATOM 1660 O O . LEU A 1 212 ? 4.318 -0.941 22.044 1.00 83.19 212 LEU A O 1
ATOM 1664 N N . PHE A 1 213 ? 5.254 -2.218 20.454 1.00 86.12 213 PHE A N 1
ATOM 1665 C CA . PHE A 1 213 ? 5.828 -1.098 19.704 1.00 86.12 213 PHE A CA 1
ATOM 1666 C C . PHE A 1 213 ? 4.737 -0.154 19.201 1.00 86.12 213 PHE A C 1
ATOM 1668 O O . PHE A 1 213 ? 4.841 1.052 19.390 1.00 86.12 213 PHE A O 1
ATOM 1675 N N . PHE A 1 214 ? 3.678 -0.691 18.593 1.00 87.50 214 PHE A N 1
ATOM 1676 C CA . PHE A 1 214 ? 2.589 0.122 18.046 1.00 87.50 214 PHE A CA 1
ATOM 1677 C C . PHE A 1 214 ? 1.869 0.929 19.131 1.00 87.50 214 PHE A C 1
ATOM 1679 O O . PHE A 1 214 ? 1.465 2.062 18.893 1.00 87.50 214 PHE A O 1
ATOM 1686 N N . ILE A 1 215 ? 1.768 0.373 20.341 1.00 84.19 215 ILE A N 1
ATOM 1687 C CA . ILE A 1 215 ? 1.203 1.071 21.498 1.00 84.19 215 ILE A CA 1
ATOM 1688 C C . ILE A 1 215 ? 2.145 2.184 21.977 1.00 84.19 215 ILE A C 1
ATOM 1690 O O . ILE A 1 215 ? 1.708 3.317 22.154 1.00 84.19 215 ILE A O 1
ATOM 1694 N N . GLN A 1 216 ? 3.431 1.865 22.153 1.00 81.31 216 GLN A N 1
ATOM 1695 C CA . GLN A 1 216 ? 4.450 2.795 22.659 1.00 81.31 216 GLN A CA 1
ATOM 1696 C C . GLN A 1 216 ? 4.768 3.938 21.690 1.00 81.31 216 GLN A C 1
ATOM 1698 O O . GLN A 1 216 ? 5.241 4.988 22.108 1.00 81.31 216 GLN A O 1
ATOM 1703 N N . ASN A 1 217 ? 4.501 3.751 20.397 1.00 77.88 217 ASN A N 1
ATOM 1704 C CA . ASN A 1 217 ? 4.686 4.776 19.373 1.00 77.88 217 ASN A CA 1
ATOM 1705 C C . ASN A 1 217 ? 3.381 5.526 19.053 1.00 77.88 217 ASN A C 1
ATOM 1707 O O . ASN A 1 217 ? 3.282 6.163 18.009 1.00 77.88 217 ASN A O 1
ATOM 1711 N N . PHE A 1 218 ? 2.390 5.497 19.955 1.00 71.75 218 PHE A N 1
ATOM 1712 C CA . PHE A 1 218 ? 1.231 6.393 19.881 1.00 71.75 218 PHE A CA 1
ATOM 1713 C C . PHE A 1 218 ? 1.631 7.870 20.025 1.00 71.75 218 PHE A C 1
ATOM 1715 O O . PHE A 1 218 ? 1.121 8.731 19.310 1.00 71.75 218 PHE A O 1
ATOM 1722 N N . PHE A 1 219 ? 2.573 8.147 20.934 1.00 63.06 219 PHE A N 1
ATOM 1723 C CA . PHE A 1 219 ? 3.248 9.433 21.073 1.00 63.06 219 PHE A CA 1
ATOM 1724 C C . PHE A 1 219 ? 4.750 9.214 20.953 1.00 63.06 219 PHE A C 1
ATOM 1726 O O . PHE A 1 219 ? 5.349 8.500 21.757 1.00 63.06 219 PHE A O 1
ATOM 1733 N N . ILE A 1 220 ? 5.397 9.923 20.035 1.00 50.28 220 ILE A N 1
ATOM 1734 C CA . ILE A 1 220 ? 6.831 10.162 20.164 1.00 50.28 220 ILE A CA 1
ATOM 1735 C C . ILE A 1 220 ? 6.979 11.059 21.410 1.00 50.28 220 ILE A C 1
ATOM 1737 O O . ILE A 1 220 ? 6.725 12.257 21.309 1.00 50.28 220 ILE A O 1
ATOM 1741 N N . ASN A 1 221 ? 7.322 10.472 22.571 1.00 39.16 221 ASN A N 1
ATOM 1742 C CA . ASN A 1 221 ? 7.682 11.092 23.872 1.00 39.16 221 ASN A CA 1
ATOM 1743 C C . ASN A 1 221 ? 6.762 10.877 25.105 1.00 39.16 221 ASN A C 1
ATOM 1745 O O . ASN A 1 221 ? 6.933 11.612 26.079 1.00 39.16 221 ASN A O 1
ATOM 1749 N N . ASP A 1 222 ? 5.870 9.878 25.156 1.00 46.03 222 ASP A N 1
ATOM 1750 C CA . ASP A 1 222 ? 5.216 9.495 26.432 1.00 46.03 222 ASP A CA 1
ATOM 1751 C C . ASP A 1 222 ? 5.942 8.335 27.142 1.00 46.03 222 ASP A C 1
ATOM 1753 O O . ASP A 1 222 ? 6.473 7.421 26.510 1.00 46.03 222 ASP A O 1
ATOM 1757 N N . ASP A 1 223 ? 5.941 8.346 28.480 1.00 45.16 223 ASP A N 1
ATOM 1758 C CA . ASP A 1 223 ? 6.481 7.258 29.306 1.00 45.16 223 ASP A CA 1
ATOM 1759 C C . ASP A 1 223 ? 5.485 6.084 29.401 1.00 45.16 223 ASP A C 1
ATOM 1761 O O . ASP A 1 223 ? 4.703 5.966 30.348 1.00 45.16 223 ASP A O 1
ATOM 1765 N N . ASP A 1 224 ? 5.527 5.197 28.404 1.00 53.50 224 ASP A N 1
ATOM 1766 C CA . ASP A 1 224 ? 4.750 3.948 28.345 1.00 53.50 224 ASP A CA 1
ATOM 1767 C C . ASP A 1 224 ? 5.423 2.759 29.057 1.00 53.50 224 ASP A C 1
ATOM 1769 O O . ASP A 1 224 ? 5.052 1.598 28.856 1.00 53.50 224 ASP A O 1
ATOM 1773 N N . SER A 1 225 ? 6.384 3.021 29.952 1.00 49.66 225 SER A N 1
ATOM 1774 C CA . SER A 1 225 ? 7.113 1.987 30.710 1.00 49.66 225 SER A CA 1
ATOM 1775 C C . SER A 1 225 ? 6.238 1.124 31.634 1.00 49.66 225 SER A C 1
ATOM 1777 O O . SER A 1 225 ? 6.714 0.128 32.178 1.00 49.66 225 SER A O 1
ATOM 1779 N N . LYS A 1 226 ? 4.958 1.482 31.819 1.00 48.88 226 LYS A N 1
ATOM 1780 C CA . LYS A 1 226 ? 4.007 0.800 32.715 1.00 48.88 226 LYS A CA 1
ATOM 1781 C C . LYS A 1 226 ? 3.064 -0.185 32.018 1.00 48.88 226 LYS A C 1
ATOM 1783 O O . LYS A 1 226 ? 2.277 -0.840 32.703 1.00 48.88 226 LYS A O 1
ATOM 1788 N N . ILE A 1 227 ? 3.124 -0.313 30.691 1.00 56.88 227 ILE A N 1
ATOM 1789 C CA . ILE A 1 227 ? 2.350 -1.325 29.961 1.00 56.88 227 ILE A CA 1
ATOM 1790 C C . ILE A 1 227 ? 3.073 -2.666 30.112 1.00 56.88 227 ILE A C 1
ATOM 1792 O O . ILE A 1 227 ? 4.079 -2.926 29.456 1.00 56.88 227 ILE A O 1
ATOM 1796 N N . ASN A 1 228 ? 2.579 -3.510 31.021 1.00 51.91 228 ASN A N 1
ATOM 1797 C CA . ASN A 1 228 ? 3.110 -4.858 31.221 1.00 51.91 228 ASN A CA 1
ATOM 1798 C C . ASN A 1 228 ? 2.933 -5.689 29.938 1.00 51.91 228 ASN A C 1
ATOM 1800 O O . ASN A 1 228 ? 1.849 -5.687 29.352 1.00 51.91 228 ASN A O 1
ATOM 1804 N N . ASP A 1 229 ? 3.982 -6.408 29.524 1.00 52.75 229 ASP A N 1
ATOM 1805 C CA . ASP A 1 229 ? 4.025 -7.209 28.294 1.00 52.75 229 ASP A CA 1
ATOM 1806 C C . ASP A 1 229 ? 3.029 -8.384 28.333 1.00 52.75 229 ASP A C 1
ATOM 1808 O O . ASP A 1 229 ? 3.347 -9.517 28.690 1.00 52.75 229 ASP A O 1
ATOM 1812 N N . ALA A 1 230 ? 1.772 -8.094 28.003 1.00 52.81 230 ALA A N 1
ATOM 1813 C CA . ALA A 1 230 ? 0.727 -9.084 27.779 1.00 52.81 230 ALA A CA 1
ATOM 1814 C C . ALA A 1 230 ? 0.639 -9.496 26.298 1.00 52.81 230 ALA A C 1
ATOM 1816 O O . ALA A 1 230 ? -0.291 -10.224 25.919 1.00 52.81 230 ALA A O 1
ATOM 1817 N N . PHE A 1 231 ? 1.549 -9.007 25.450 1.00 60.06 231 PHE A N 1
ATOM 1818 C CA . PHE A 1 231 ? 1.521 -9.194 24.006 1.00 60.06 231 PHE A CA 1
ATOM 1819 C C . PHE A 1 231 ? 2.483 -10.316 23.608 1.00 60.06 231 PHE A C 1
ATOM 1821 O O . PHE A 1 231 ? 3.538 -10.516 24.190 1.00 60.06 231 PHE A O 1
ATOM 1828 N N . THR A 1 232 ? 2.079 -11.144 22.649 1.00 59.00 232 THR A N 1
ATOM 1829 C CA . THR A 1 232 ? 2.865 -12.321 22.269 1.00 59.00 232 THR A CA 1
ATOM 1830 C C . THR A 1 232 ? 4.172 -11.908 21.598 1.00 59.00 232 THR A C 1
ATOM 1832 O O . THR A 1 232 ? 4.151 -11.173 20.610 1.00 59.00 232 THR A O 1
ATOM 1835 N N . THR A 1 233 ? 5.292 -12.454 22.065 1.00 61.19 233 THR A N 1
ATOM 1836 C CA . THR A 1 233 ? 6.595 -12.367 21.401 1.00 61.19 233 THR A CA 1
ATOM 1837 C C . THR A 1 233 ? 6.734 -13.547 20.435 1.00 61.19 233 THR A C 1
ATOM 1839 O O . THR A 1 233 ? 7.112 -14.655 20.800 1.00 61.19 233 THR A O 1
ATOM 1842 N N . GLY A 1 234 ? 6.328 -13.357 19.181 1.00 73.38 234 GLY A N 1
ATOM 1843 C CA . GLY A 1 234 ? 6.364 -14.421 18.177 1.00 73.38 234 GLY A CA 1
ATOM 1844 C C . GLY A 1 234 ? 5.612 -14.058 16.906 1.00 73.38 234 GLY A C 1
ATOM 1845 O O . GLY A 1 234 ? 4.838 -13.102 16.878 1.00 73.38 234 GLY A O 1
ATOM 1846 N N . ARG A 1 235 ? 5.849 -14.826 15.838 1.00 84.25 235 ARG A N 1
ATOM 1847 C CA . ARG A 1 235 ? 5.125 -14.648 14.578 1.00 84.25 235 ARG A CA 1
ATOM 1848 C C . ARG A 1 235 ? 3.660 -15.029 14.777 1.00 84.25 235 ARG A C 1
ATOM 1850 O O . ARG A 1 235 ? 3.368 -16.118 15.260 1.00 84.25 235 ARG A O 1
ATOM 1857 N N . LEU A 1 236 ? 2.757 -14.137 14.389 1.00 87.12 236 LEU A N 1
ATOM 1858 C CA . LEU A 1 236 ? 1.328 -14.417 14.354 1.00 87.12 236 LEU A CA 1
ATOM 1859 C C . LEU A 1 236 ? 0.968 -15.054 13.013 1.00 87.12 236 LEU A C 1
ATOM 1861 O O . LEU A 1 236 ? 1.256 -14.466 11.973 1.00 87.12 236 LEU A O 1
ATOM 1865 N N . ASP A 1 237 ? 0.310 -16.212 13.035 1.00 88.38 237 ASP A N 1
ATOM 1866 C CA . ASP A 1 237 ? -0.259 -16.813 11.820 1.00 88.38 237 ASP A CA 1
ATOM 1867 C C . ASP A 1 237 ? -1.441 -15.989 11.298 1.00 88.38 237 ASP A C 1
ATOM 1869 O O . ASP A 1 237 ? -1.585 -15.782 10.096 1.00 88.38 237 ASP A O 1
ATOM 1873 N N . PHE A 1 238 ? -2.244 -15.456 12.221 1.00 91.25 238 PHE A N 1
ATOM 1874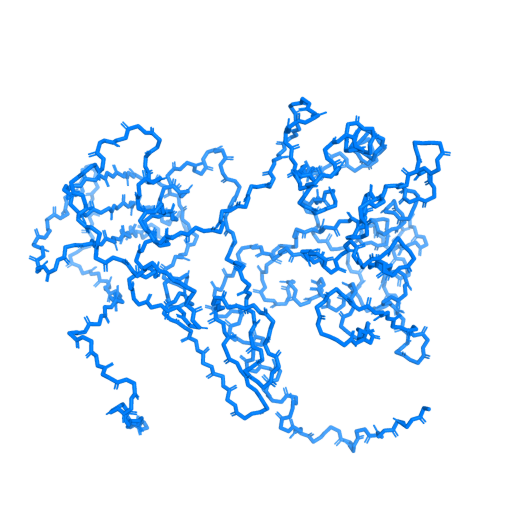 C CA . PHE A 1 238 ? -3.383 -14.588 11.945 1.00 91.25 238 PHE A CA 1
ATOM 1875 C C . PHE A 1 238 ? -3.418 -13.432 12.943 1.00 91.25 238 PHE A C 1
ATOM 1877 O O . PHE A 1 238 ? -2.946 -13.593 14.075 1.00 91.25 238 PHE A O 1
ATOM 1884 N N . PRO A 1 239 ? -4.005 -12.281 12.577 1.00 91.06 239 PRO A N 1
ATOM 1885 C CA . PRO A 1 239 ? -4.202 -11.207 13.533 1.00 91.06 239 PRO A CA 1
ATOM 1886 C C . PRO A 1 239 ? -5.034 -11.652 14.739 1.00 91.06 239 PRO A C 1
ATOM 1888 O O . PRO A 1 239 ? -5.939 -12.480 14.622 1.00 91.06 239 PRO A O 1
ATOM 1891 N N . SER A 1 240 ? -4.730 -11.075 15.898 1.00 87.44 240 SER A N 1
ATOM 1892 C CA . SER A 1 240 ? -5.475 -11.286 17.140 1.00 87.44 240 SER A CA 1
ATOM 1893 C C . SER A 1 240 ? -6.109 -9.975 17.590 1.00 87.44 240 SER A C 1
ATOM 1895 O O . SER A 1 240 ? -5.647 -8.907 17.204 1.00 87.44 240 SER A O 1
ATOM 1897 N N . ILE A 1 241 ? -7.107 -10.017 18.479 1.00 86.88 241 ILE A N 1
ATOM 1898 C CA . ILE A 1 241 ? -7.661 -8.783 19.068 1.00 86.88 241 ILE A CA 1
ATOM 1899 C C . ILE A 1 241 ? -6.562 -7.927 19.708 1.00 86.88 241 ILE A C 1
ATOM 1901 O O . ILE A 1 241 ? -6.576 -6.713 19.557 1.00 86.88 241 ILE A O 1
ATOM 1905 N N . LYS A 1 242 ? -5.567 -8.551 20.350 1.00 84.50 242 LYS A N 1
ATOM 1906 C CA . LYS A 1 242 ? -4.428 -7.840 20.941 1.00 84.50 242 LYS A CA 1
ATOM 1907 C C . LYS A 1 242 ? -3.602 -7.085 19.893 1.00 84.50 242 LYS A C 1
ATOM 1909 O O . LYS A 1 242 ? -3.292 -5.919 20.112 1.00 84.50 242 LYS A O 1
ATOM 1914 N N . SER A 1 243 ? -3.257 -7.724 18.770 1.00 87.00 243 SER A N 1
ATOM 1915 C CA . SER A 1 243 ? -2.512 -7.042 17.699 1.00 87.00 243 SER A CA 1
ATOM 1916 C C . SER A 1 243 ? -3.364 -5.958 17.047 1.00 87.00 243 SER A C 1
ATOM 1918 O O . SER A 1 243 ? -2.898 -4.841 16.882 1.00 87.00 243 SER A O 1
ATOM 1920 N N . SER A 1 244 ? -4.642 -6.239 16.792 1.00 89.88 244 SER A N 1
ATOM 1921 C CA . SER A 1 244 ? -5.559 -5.274 16.191 1.00 89.88 244 SER A CA 1
ATOM 1922 C C . SER A 1 244 ? -5.771 -4.041 17.072 1.00 89.88 244 SER A C 1
ATOM 1924 O O . SER A 1 244 ? -5.759 -2.936 16.553 1.00 89.88 244 SER A O 1
ATOM 1926 N N . VAL A 1 245 ? -5.902 -4.186 18.396 1.00 87.88 245 VAL A N 1
ATOM 1927 C CA . VAL A 1 245 ? -5.983 -3.039 19.322 1.00 87.88 245 VAL A CA 1
ATOM 1928 C C . VAL A 1 245 ? -4.703 -2.203 19.281 1.00 87.88 245 VAL A C 1
ATOM 1930 O O . VAL A 1 245 ? -4.785 -0.979 19.230 1.00 87.88 245 VAL A O 1
ATOM 1933 N N . ALA A 1 246 ? -3.532 -2.840 19.260 1.00 88.44 246 ALA A N 1
ATOM 1934 C CA . ALA A 1 246 ? -2.257 -2.136 19.154 1.00 88.44 246 ALA A CA 1
ATOM 1935 C C . ALA A 1 246 ? -2.121 -1.366 17.829 1.00 88.44 246 ALA A C 1
ATOM 1937 O O . ALA A 1 246 ? -1.752 -0.194 17.824 1.00 88.44 246 ALA A O 1
ATOM 1938 N N . GLU A 1 247 ? -2.489 -1.998 16.713 1.00 90.06 247 GLU A N 1
ATOM 1939 C CA . GLU A 1 247 ? -2.536 -1.368 15.390 1.00 90.06 247 GLU A CA 1
ATOM 1940 C C . GLU A 1 247 ? -3.519 -0.187 15.359 1.00 90.06 247 GLU A C 1
ATOM 1942 O O . GLU A 1 247 ? -3.230 0.839 14.745 1.00 90.06 247 GLU A O 1
ATOM 1947 N N . LEU A 1 248 ? -4.672 -0.301 16.035 1.00 88.94 248 LEU A N 1
ATOM 1948 C CA . LEU A 1 248 ? -5.621 0.807 16.146 1.00 88.94 248 LEU A CA 1
ATOM 1949 C C . LEU A 1 248 ? -5.040 1.974 16.924 1.00 88.94 248 LEU A C 1
ATOM 1951 O O . LEU A 1 248 ? -5.205 3.104 16.485 1.00 88.94 248 LEU A O 1
ATOM 1955 N N . ILE A 1 249 ? -4.359 1.716 18.040 1.00 88.44 249 ILE A N 1
ATOM 1956 C CA . ILE A 1 249 ? -3.689 2.763 18.816 1.00 88.44 249 ILE A CA 1
ATOM 1957 C C . ILE A 1 249 ? -2.716 3.523 17.916 1.00 88.44 249 ILE A C 1
ATOM 1959 O O . ILE A 1 249 ? -2.836 4.737 17.790 1.00 88.44 249 ILE A O 1
ATOM 1963 N N . TYR A 1 250 ? -1.852 2.816 17.189 1.00 89.00 250 TYR A N 1
ATOM 1964 C CA . TYR A 1 250 ? -0.942 3.445 16.234 1.00 89.00 250 TYR A CA 1
ATOM 1965 C C . TYR A 1 250 ? -1.687 4.267 15.170 1.00 89.00 250 TYR A C 1
ATOM 1967 O O . TYR A 1 250 ? -1.334 5.414 14.909 1.00 89.00 250 TYR A O 1
ATOM 1975 N N . ARG A 1 251 ? -2.790 3.742 14.616 1.00 88.50 251 ARG A N 1
ATOM 1976 C CA . ARG A 1 251 ? -3.604 4.453 13.615 1.00 88.50 251 ARG A CA 1
ATOM 1977 C C . ARG A 1 251 ? -4.314 5.697 14.164 1.00 88.50 251 ARG A C 1
ATOM 1979 O O . ARG A 1 251 ? -4.446 6.665 13.423 1.00 88.50 251 ARG A O 1
ATOM 1986 N N . ILE A 1 252 ? -4.731 5.708 15.434 1.00 88.38 252 ILE A N 1
ATOM 1987 C CA . ILE A 1 252 ? -5.215 6.928 16.112 1.00 88.38 252 ILE A CA 1
ATOM 1988 C C . ILE A 1 252 ? -4.095 7.980 16.116 1.00 88.38 252 ILE A C 1
ATOM 1990 O O . ILE A 1 252 ? -4.352 9.141 15.812 1.00 88.38 252 ILE A O 1
ATOM 1994 N N . GLY A 1 253 ? -2.851 7.570 16.388 1.00 85.94 253 GLY A N 1
ATOM 1995 C CA . GLY A 1 253 ? -1.681 8.449 16.322 1.00 85.94 253 GLY A CA 1
ATOM 1996 C C . GLY A 1 253 ? -1.454 9.018 14.918 1.00 85.94 253 GLY A C 1
ATOM 1997 O O . GLY A 1 253 ? -1.222 10.215 14.775 1.00 85.94 253 GLY A O 1
ATOM 1998 N N . LEU A 1 254 ? -1.594 8.200 13.871 1.00 86.50 254 LEU A N 1
ATOM 1999 C CA . LEU A 1 254 ? -1.495 8.669 12.482 1.00 86.50 254 LEU A CA 1
ATOM 2000 C C . LEU A 1 254 ? -2.583 9.693 12.131 1.00 86.50 254 LEU A C 1
ATOM 2002 O O . LEU A 1 254 ? -2.292 10.702 11.500 1.00 86.50 254 LEU A O 1
ATOM 2006 N N . GLU A 1 255 ? -3.828 9.445 12.544 1.00 85.69 255 GLU A N 1
ATOM 2007 C CA . GLU A 1 255 ? -4.965 10.330 12.260 1.00 85.69 255 GLU A CA 1
ATOM 2008 C C . GLU A 1 255 ? -4.824 11.696 12.935 1.00 85.69 255 GLU A C 1
ATOM 2010 O O . GLU A 1 255 ? -5.122 12.719 12.322 1.00 85.69 255 GLU A O 1
ATOM 2015 N N . ARG A 1 256 ? -4.287 11.712 14.156 1.00 83.75 256 ARG A N 1
ATOM 2016 C CA . ARG A 1 256 ? -3.937 12.940 14.869 1.00 83.75 256 ARG A CA 1
ATOM 2017 C C . ARG A 1 256 ? -2.866 13.772 14.150 1.00 83.75 256 ARG A C 1
ATOM 2019 O O . ARG A 1 256 ? -2.865 14.993 14.190 1.00 83.75 256 ARG A O 1
ATOM 2026 N N . ASN A 1 257 ? -1.909 13.111 13.505 1.00 83.50 257 ASN A N 1
ATOM 2027 C CA . ASN A 1 257 ? -0.831 13.783 12.774 1.00 83.50 257 ASN A CA 1
ATOM 2028 C C . ASN A 1 257 ? -1.169 13.911 11.277 1.00 83.50 257 ASN A C 1
ATOM 2030 O O . ASN A 1 257 ? -0.280 13.924 10.426 1.00 83.50 257 ASN A O 1
ATOM 2034 N N . SER A 1 258 ? -2.461 13.967 10.930 1.00 84.00 258 SER A N 1
ATOM 2035 C CA . SER A 1 258 ? -2.934 14.028 9.538 1.00 84.00 258 SER A CA 1
ATOM 2036 C C . SER A 1 258 ? -2.619 15.351 8.826 1.00 84.00 258 SER A C 1
ATOM 2038 O O . SER A 1 258 ? -2.831 15.466 7.620 1.00 84.00 258 SER A O 1
ATOM 2040 N N . ASP A 1 259 ? -2.063 16.337 9.534 1.00 84.00 259 ASP A N 1
ATOM 2041 C CA . ASP A 1 259 ? -1.479 17.544 8.948 1.00 84.00 259 ASP A CA 1
ATOM 2042 C C . ASP A 1 259 ? -0.193 17.255 8.152 1.00 84.00 259 ASP A C 1
ATOM 2044 O O . ASP A 1 259 ? 0.115 17.977 7.201 1.00 84.00 259 ASP A O 1
ATOM 2048 N N . ILE A 1 260 ? 0.528 16.183 8.502 1.00 87.31 260 ILE A N 1
ATOM 2049 C CA . ILE A 1 260 ? 1.763 15.746 7.827 1.00 87.31 260 ILE A CA 1
ATOM 2050 C C . ILE A 1 260 ? 1.711 14.301 7.311 1.00 87.31 260 ILE A C 1
ATOM 2052 O O . ILE A 1 260 ? 2.454 13.954 6.392 1.00 87.31 260 ILE A O 1
ATOM 2056 N N . ILE A 1 261 ? 0.839 13.454 7.865 1.00 88.06 261 ILE A N 1
ATOM 2057 C CA . ILE A 1 261 ? 0.651 12.065 7.438 1.00 88.06 261 ILE A CA 1
ATOM 2058 C C . ILE A 1 261 ? -0.402 12.003 6.328 1.00 88.06 261 ILE A C 1
ATOM 2060 O O . ILE A 1 261 ? -1.583 12.252 6.555 1.00 88.06 261 ILE A O 1
ATOM 2064 N N . ILE A 1 262 ? 0.019 11.597 5.124 1.00 88.12 262 ILE A N 1
ATOM 2065 C CA . ILE A 1 262 ? -0.878 11.405 3.967 1.00 88.12 262 ILE A CA 1
ATOM 2066 C C . ILE A 1 262 ? -1.838 10.226 4.208 1.00 88.12 262 ILE A C 1
ATOM 2068 O O . ILE A 1 262 ? -3.003 10.266 3.815 1.00 88.12 262 ILE A O 1
ATOM 2072 N N . GLY A 1 263 ? -1.355 9.168 4.862 1.00 86.38 263 GLY A N 1
ATOM 2073 C CA . GLY A 1 263 ? -2.156 8.028 5.291 1.00 86.38 263 GLY A CA 1
ATOM 2074 C C . GLY A 1 263 ? -1.295 6.846 5.736 1.00 86.38 263 GLY A C 1
ATOM 2075 O O . GLY A 1 263 ? -0.076 6.896 5.646 1.00 86.38 263 GLY A O 1
ATOM 2076 N N . GLY A 1 264 ? -1.941 5.762 6.180 1.00 87.75 264 GLY A N 1
ATOM 2077 C CA . GLY A 1 264 ? -1.277 4.484 6.476 1.00 87.75 264 GLY A CA 1
ATOM 2078 C C . GLY A 1 264 ? -2.002 3.289 5.853 1.00 87.75 264 GLY A C 1
ATOM 2079 O O . GLY A 1 264 ? -3.235 3.268 5.804 1.00 87.75 264 GLY A O 1
ATOM 2080 N N . CYS A 1 265 ? -1.242 2.300 5.378 1.00 88.69 265 CYS A N 1
ATOM 2081 C CA . CYS A 1 265 ? -1.778 1.081 4.778 1.00 88.69 265 CYS A CA 1
ATOM 2082 C C . CYS A 1 265 ? -1.292 -0.167 5.524 1.00 88.69 265 CYS A C 1
ATOM 2084 O O . CYS A 1 265 ? -0.137 -0.271 5.923 1.00 88.69 265 CYS A O 1
ATOM 2086 N N . TYR A 1 266 ? -2.194 -1.127 5.733 1.00 91.62 266 TYR A N 1
ATOM 2087 C CA . TYR A 1 266 ? -1.832 -2.411 6.327 1.00 91.62 266 TYR A CA 1
ATOM 2088 C C . TYR A 1 266 ? -1.267 -3.341 5.253 1.00 91.62 266 TYR A C 1
ATOM 2090 O O . TYR A 1 266 ? -1.879 -3.534 4.199 1.00 91.62 266 TYR A O 1
ATOM 2098 N N . VAL A 1 267 ? -0.150 -3.991 5.562 1.00 89.56 267 VAL A N 1
ATOM 2099 C CA . VAL A 1 267 ? 0.543 -4.931 4.680 1.00 89.56 267 VAL A CA 1
ATOM 2100 C C . VAL A 1 267 ? 0.892 -6.208 5.464 1.00 89.56 267 VAL A C 1
ATOM 2102 O O . VAL A 1 267 ? 1.393 -6.134 6.579 1.00 89.56 267 VAL A O 1
ATOM 2105 N N . LEU A 1 268 ? 0.626 -7.422 4.965 1.00 87.81 268 LEU A N 1
ATOM 2106 C CA . LEU A 1 268 ? 0.065 -7.791 3.655 1.00 87.81 268 LEU A CA 1
ATOM 2107 C C . LEU A 1 268 ? -1.463 -7.985 3.702 1.00 87.81 268 LEU A C 1
ATOM 2109 O O . LEU A 1 268 ? -2.042 -8.421 4.694 1.00 87.81 268 LEU A O 1
ATOM 2113 N N . VAL A 1 269 ? -2.140 -7.678 2.594 1.00 93.94 269 VAL A N 1
ATOM 2114 C CA . VAL A 1 269 ? -3.612 -7.625 2.547 1.00 93.94 269 VAL A CA 1
ATOM 2115 C C . VAL A 1 269 ? -4.252 -9.008 2.394 1.00 93.94 269 VAL A C 1
ATOM 2117 O O . VAL A 1 269 ? -5.221 -9.320 3.083 1.00 93.94 269 VAL A O 1
ATOM 2120 N N . LEU A 1 270 ? -3.716 -9.846 1.506 1.00 95.44 270 LEU A N 1
ATOM 2121 C CA . LEU A 1 270 ? -4.315 -11.124 1.118 1.00 95.44 270 LEU A CA 1
ATOM 2122 C C . LEU A 1 270 ? -3.404 -12.297 1.494 1.00 95.44 270 LEU A C 1
ATOM 2124 O O . LEU A 1 270 ? -2.197 -12.228 1.277 1.00 95.44 270 LEU A O 1
ATOM 2128 N N . GLN A 1 271 ? -3.989 -13.379 2.005 1.00 95.56 271 GLN A N 1
ATOM 2129 C CA . GLN A 1 271 ? -3.306 -14.640 2.297 1.00 95.56 271 GLN A CA 1
ATOM 2130 C C . GLN A 1 271 ? -4.074 -15.809 1.696 1.00 95.56 271 GLN A C 1
ATOM 2132 O O . GLN A 1 271 ? -5.167 -16.130 2.161 1.00 95.56 271 GLN A O 1
ATOM 2137 N N . ASN A 1 272 ? -3.478 -16.488 0.715 1.00 94.75 272 ASN A N 1
ATOM 2138 C CA . ASN A 1 272 ? -3.953 -17.813 0.340 1.00 94.75 272 ASN A CA 1
ATOM 2139 C C . ASN A 1 272 ? -3.427 -18.832 1.362 1.00 94.75 272 ASN A C 1
ATOM 2141 O O . ASN A 1 272 ? -2.219 -19.085 1.409 1.00 94.75 272 ASN A O 1
ATOM 2145 N N . ILE A 1 273 ? -4.310 -19.405 2.182 1.00 93.88 273 ILE A N 1
ATOM 2146 C CA . ILE A 1 273 ? -3.916 -20.319 3.266 1.00 93.88 273 ILE A CA 1
ATOM 2147 C C . ILE A 1 273 ? -3.252 -21.602 2.742 1.00 93.88 273 ILE A C 1
ATOM 2149 O O . ILE A 1 273 ? -2.395 -22.160 3.421 1.00 93.88 273 ILE A O 1
ATOM 2153 N N . ASP A 1 274 ? -3.555 -22.012 1.508 1.00 93.56 274 ASP A N 1
ATOM 2154 C CA . ASP A 1 274 ? -2.955 -23.201 0.890 1.00 93.56 274 ASP A CA 1
ATOM 2155 C C . ASP A 1 274 ? -1.539 -22.934 0.346 1.00 93.56 274 ASP A C 1
ATOM 2157 O O . ASP A 1 274 ? -0.811 -23.865 0.001 1.00 93.56 274 ASP A O 1
ATOM 2161 N N . ASN A 1 275 ? -1.136 -21.663 0.241 1.00 92.56 275 ASN A N 1
ATOM 2162 C CA . ASN A 1 275 ? 0.177 -21.266 -0.258 1.00 92.56 275 ASN A CA 1
ATOM 2163 C C . ASN A 1 275 ? 0.599 -19.899 0.308 1.00 92.56 275 ASN A C 1
ATOM 2165 O O . ASN A 1 275 ? 0.578 -18.880 -0.387 1.00 92.56 275 ASN A O 1
ATOM 2169 N N . THR A 1 276 ? 0.979 -19.880 1.586 1.00 92.94 276 THR A N 1
ATOM 2170 C CA . THR A 1 276 ? 1.363 -18.671 2.335 1.00 92.94 276 THR A CA 1
ATOM 2171 C C . THR A 1 276 ? 2.885 -18.503 2.418 1.00 92.94 276 THR A C 1
ATOM 2173 O O . THR A 1 276 ? 3.606 -19.468 2.653 1.00 92.94 276 THR A O 1
ATOM 2176 N N . GLN A 1 277 ? 3.384 -17.272 2.250 1.00 93.06 277 GLN A N 1
ATOM 2177 C CA . GLN A 1 277 ? 4.809 -16.924 2.429 1.00 93.06 277 GLN A CA 1
ATOM 2178 C C . GLN A 1 277 ? 5.037 -15.985 3.613 1.00 93.06 277 GLN A C 1
ATOM 2180 O O . GLN A 1 277 ? 6.136 -15.924 4.160 1.00 93.06 277 GLN A O 1
ATOM 2185 N N . TRP A 1 278 ? 4.005 -15.238 3.996 1.00 93.06 278 TRP A N 1
ATOM 2186 C CA . TRP A 1 278 ? 4.081 -14.226 5.031 1.00 93.06 278 TRP A CA 1
ATOM 2187 C C . TRP A 1 278 ? 2.743 -14.130 5.752 1.00 93.06 278 TRP A C 1
ATOM 2189 O O . TRP A 1 278 ? 1.701 -14.156 5.106 1.00 93.06 278 TRP A O 1
ATOM 2199 N N . THR A 1 279 ? 2.815 -14.007 7.071 1.00 93.31 279 THR A N 1
ATOM 2200 C CA . THR A 1 279 ? 1.705 -13.779 8.002 1.00 93.31 279 THR A CA 1
ATOM 2201 C C . THR A 1 279 ? 2.003 -12.584 8.919 1.00 93.31 279 THR A C 1
ATOM 2203 O O . THR A 1 279 ? 3.158 -12.164 9.013 1.00 93.31 279 THR A O 1
ATOM 2206 N N . PRO A 1 280 ? 1.035 -12.021 9.643 1.00 94.31 280 PRO A N 1
ATOM 2207 C CA . PRO A 1 280 ? -0.405 -12.157 9.448 1.00 94.31 280 PRO A CA 1
ATOM 2208 C C . PRO A 1 280 ? -0.926 -11.271 8.292 1.00 94.31 280 PRO A C 1
ATOM 2210 O O . PRO A 1 280 ? -0.196 -10.423 7.779 1.00 94.31 280 PRO A O 1
ATOM 2213 N N . ASN A 1 281 ? -2.193 -11.460 7.886 1.00 95.75 281 ASN A N 1
ATOM 2214 C CA . ASN A 1 281 ? -2.822 -10.723 6.777 1.00 95.75 281 ASN A CA 1
ATOM 2215 C C . ASN A 1 281 ? -4.266 -10.280 7.102 1.00 95.75 281 ASN A C 1
ATOM 2217 O O . ASN A 1 281 ? -4.923 -10.842 7.985 1.00 95.75 281 ASN A O 1
ATOM 2221 N N . LEU A 1 282 ? -4.796 -9.287 6.371 1.00 95.44 282 LEU A N 1
ATOM 2222 C CA . LEU A 1 282 ? -6.173 -8.797 6.577 1.00 95.44 282 LEU A CA 1
ATOM 2223 C C . LEU A 1 282 ? -7.245 -9.816 6.173 1.00 95.44 282 LEU A C 1
ATOM 2225 O O . LEU A 1 282 ? -8.227 -10.010 6.892 1.00 95.44 282 LEU A O 1
ATOM 2229 N N . ILE A 1 283 ? -7.083 -10.437 5.007 1.00 97.19 283 ILE A N 1
ATOM 2230 C CA . ILE A 1 283 ? -8.062 -11.358 4.433 1.00 97.19 283 ILE A CA 1
ATOM 2231 C C . ILE A 1 283 ? -7.371 -12.685 4.148 1.00 97.19 283 ILE A C 1
ATOM 2233 O O . ILE A 1 283 ? -6.449 -12.762 3.334 1.00 97.19 283 ILE A O 1
ATOM 2237 N N . VAL A 1 284 ? -7.859 -13.739 4.791 1.00 96.75 284 VAL A N 1
ATOM 2238 C CA . VAL A 1 284 ? -7.411 -15.116 4.574 1.00 96.75 284 VAL A CA 1
ATOM 2239 C C . VAL A 1 284 ? -8.406 -15.800 3.654 1.00 96.75 284 VAL A C 1
ATOM 2241 O O . VAL A 1 284 ? -9.614 -15.675 3.849 1.00 96.75 284 VAL A O 1
ATOM 2244 N N . PHE A 1 285 ? -7.931 -16.517 2.647 1.00 95.38 285 PHE A N 1
ATOM 2245 C CA . PHE A 1 285 ? -8.801 -17.193 1.695 1.00 95.38 285 PHE A CA 1
ATOM 2246 C C . PHE A 1 285 ? -8.183 -18.484 1.158 1.00 95.38 285 PHE A C 1
ATOM 2248 O O . PHE A 1 285 ? -6.981 -18.710 1.264 1.00 95.38 285 PHE A O 1
ATOM 2255 N N . ASN A 1 286 ? -9.019 -19.311 0.544 1.00 93.75 286 ASN A N 1
ATOM 2256 C CA . ASN A 1 286 ? -8.625 -20.276 -0.480 1.00 93.75 286 ASN A CA 1
ATOM 2257 C C . ASN A 1 286 ? -9.735 -20.347 -1.541 1.00 93.75 286 ASN A C 1
ATOM 2259 O O . ASN A 1 286 ? -10.499 -19.388 -1.693 1.00 93.75 286 ASN A O 1
ATOM 2263 N N . ALA A 1 287 ? -9.821 -21.450 -2.288 1.00 90.19 287 ALA A N 1
ATOM 2264 C CA . ALA A 1 287 ? -10.861 -21.647 -3.296 1.00 90.19 287 ALA A CA 1
ATOM 2265 C C . ALA A 1 287 ? -12.293 -21.613 -2.719 1.00 90.19 287 ALA A C 1
ATOM 2267 O O . ALA A 1 287 ? -13.210 -21.194 -3.424 1.00 90.19 287 ALA A O 1
ATOM 2268 N N . ASP A 1 288 ? -12.474 -21.986 -1.446 1.00 88.31 288 ASP A N 1
ATOM 2269 C CA . ASP A 1 288 ? -13.789 -22.212 -0.834 1.00 88.31 288 ASP A CA 1
ATOM 2270 C C . ASP A 1 288 ? -14.112 -21.260 0.332 1.00 88.31 288 ASP A C 1
ATOM 2272 O O . ASP A 1 288 ? -15.285 -21.055 0.657 1.00 88.31 288 ASP A O 1
ATOM 2276 N N . LEU A 1 289 ? -13.099 -20.661 0.969 1.00 90.44 289 LEU A N 1
ATOM 2277 C CA . LEU A 1 289 ? -13.263 -19.829 2.167 1.00 90.44 289 LEU A CA 1
ATOM 2278 C C . LEU A 1 289 ? -12.739 -18.408 1.982 1.00 90.44 289 LEU A C 1
ATOM 2280 O O . LEU A 1 289 ? -11.766 -18.169 1.273 1.00 90.44 289 LEU A O 1
ATOM 2284 N N . ILE A 1 290 ? -13.373 -17.465 2.677 1.00 94.19 290 ILE A N 1
ATOM 2285 C CA . ILE A 1 290 ? -12.864 -16.112 2.905 1.00 94.19 290 ILE A CA 1
ATOM 2286 C C . ILE A 1 290 ? -13.103 -15.743 4.370 1.00 94.19 290 ILE A C 1
ATOM 2288 O O . ILE A 1 290 ? -14.211 -15.893 4.884 1.00 94.19 290 ILE A O 1
ATOM 2292 N N . VAL A 1 291 ? -12.063 -15.269 5.045 1.00 95.69 291 VAL A N 1
ATOM 2293 C CA . VAL A 1 291 ? -12.081 -14.886 6.456 1.00 95.69 291 VAL A CA 1
ATOM 2294 C C . VAL A 1 291 ? -11.524 -13.475 6.579 1.00 95.69 291 VAL A C 1
ATOM 2296 O O . VAL A 1 291 ? -10.398 -13.189 6.175 1.00 95.69 291 VAL A O 1
ATOM 2299 N N . LYS A 1 292 ? -12.343 -12.592 7.148 1.00 96.12 292 LYS A N 1
ATOM 2300 C CA . LYS A 1 292 ? -11.989 -11.219 7.515 1.00 96.12 292 LYS A CA 1
ATOM 2301 C C . LYS A 1 292 ? -11.368 -11.260 8.915 1.00 96.12 292 LYS A C 1
ATOM 2303 O O . LYS A 1 292 ? -12.045 -11.674 9.854 1.00 96.12 292 LYS A O 1
ATOM 2308 N N . SER A 1 293 ? -10.092 -10.902 9.051 1.00 95.44 293 SER A N 1
ATOM 2309 C CA . SER A 1 293 ? -9.370 -10.990 10.328 1.00 95.44 293 SER A CA 1
ATOM 2310 C C . SER A 1 293 ? -9.822 -9.942 11.353 1.00 95.44 293 SER A C 1
ATOM 2312 O O . SER A 1 293 ? -10.553 -9.003 11.028 1.00 95.44 293 SER A O 1
ATOM 2314 N N . THR A 1 294 ? -9.352 -10.051 12.601 1.00 94.00 294 THR A N 1
ATOM 2315 C CA . THR A 1 294 ? -9.582 -9.001 13.609 1.00 94.00 294 THR A CA 1
ATOM 2316 C C . THR A 1 294 ? -9.009 -7.660 13.157 1.00 94.00 294 THR A C 1
ATOM 2318 O O . THR A 1 294 ? -9.655 -6.633 13.351 1.00 94.00 294 THR A O 1
ATOM 2321 N N . SER A 1 295 ? -7.863 -7.663 12.468 1.00 94.31 295 SER A N 1
ATOM 2322 C CA . SER A 1 295 ? -7.273 -6.440 11.922 1.00 94.31 295 SER A CA 1
ATOM 2323 C C . SER A 1 295 ? -8.089 -5.895 10.763 1.00 94.31 295 SER A C 1
ATOM 2325 O O . SER A 1 295 ? -8.276 -4.691 10.692 1.00 94.31 295 SER A O 1
ATOM 2327 N N . TYR A 1 296 ? -8.685 -6.737 9.912 1.00 95.44 296 TYR A N 1
ATOM 2328 C CA . TYR A 1 296 ? -9.639 -6.255 8.906 1.00 95.44 296 TYR A CA 1
ATOM 2329 C C . TYR A 1 296 ? -10.808 -5.508 9.556 1.00 95.44 296 TYR A C 1
ATOM 2331 O O . TYR A 1 296 ? -11.166 -4.414 9.120 1.00 95.44 296 TYR A O 1
ATOM 2339 N N . LEU A 1 297 ? -11.404 -6.088 10.604 1.00 92.75 297 LEU A N 1
ATOM 2340 C CA . LEU A 1 297 ? -12.525 -5.462 11.307 1.00 92.75 297 LEU A CA 1
ATOM 2341 C C . LEU A 1 297 ? -12.098 -4.140 11.947 1.00 92.75 297 LEU A C 1
ATOM 2343 O O . LEU A 1 297 ? -12.805 -3.147 11.810 1.00 92.75 297 LEU A O 1
ATOM 2347 N N . ALA A 1 298 ? -10.919 -4.113 12.564 1.00 90.31 298 ALA A N 1
ATOM 2348 C CA . ALA A 1 298 ? -10.328 -2.914 13.135 1.00 90.31 298 ALA A CA 1
ATOM 2349 C C . ALA A 1 298 ? -10.108 -1.818 12.075 1.00 90.31 298 ALA A C 1
ATOM 2351 O O . ALA A 1 298 ? -10.573 -0.693 12.246 1.00 90.31 298 ALA A O 1
ATOM 2352 N N . GLN A 1 299 ? -9.493 -2.152 10.935 1.00 90.31 299 GLN A N 1
ATOM 2353 C CA . GLN A 1 299 ? -9.274 -1.207 9.837 1.00 90.31 299 GLN A CA 1
ATOM 2354 C C . GLN A 1 299 ? -10.600 -0.676 9.265 1.00 90.31 299 GLN A C 1
ATOM 2356 O O . GLN A 1 299 ? -10.683 0.510 8.951 1.00 90.31 299 GLN A O 1
ATOM 2361 N N . LYS A 1 300 ? -11.643 -1.518 9.183 1.00 88.75 300 LYS A N 1
ATOM 2362 C CA . LYS A 1 300 ? -12.988 -1.139 8.711 1.00 88.75 300 LYS A CA 1
ATOM 2363 C C . LYS A 1 300 ? -13.695 -0.140 9.633 1.00 88.75 300 LYS A C 1
ATOM 2365 O O . LYS A 1 300 ? -14.542 0.620 9.174 1.00 88.75 300 LYS A O 1
ATOM 2370 N N . MET A 1 301 ? -13.381 -0.147 10.928 1.00 84.88 301 MET A N 1
ATOM 2371 C CA . MET A 1 301 ? -13.974 0.787 11.894 1.00 84.88 301 MET A CA 1
ATOM 2372 C C . MET A 1 301 ? -13.445 2.221 11.739 1.00 84.88 301 MET A C 1
ATOM 2374 O O . MET A 1 301 ? -14.026 3.150 12.296 1.00 84.88 301 MET A O 1
ATOM 2378 N N . PHE A 1 302 ? -12.377 2.423 10.966 1.00 77.75 302 PHE A N 1
ATOM 2379 C CA . PHE A 1 302 ? -11.818 3.739 10.678 1.00 77.75 302 PHE A CA 1
ATOM 2380 C C . PHE A 1 302 ? -12.341 4.251 9.332 1.00 77.75 302 PHE A C 1
ATOM 2382 O O . PHE A 1 302 ? -11.981 3.724 8.284 1.00 77.75 302 PHE A O 1
ATOM 2389 N N . GLY A 1 303 ? -13.181 5.288 9.374 1.00 63.50 303 GLY A N 1
ATOM 2390 C CA . GLY A 1 303 ? -13.635 6.039 8.195 1.00 63.50 303 GLY A CA 1
ATOM 2391 C C . GLY A 1 303 ? -12.903 7.374 8.005 1.00 63.50 303 GLY A C 1
ATOM 2392 O O . GLY A 1 303 ? -12.113 7.776 8.864 1.00 63.50 303 GLY A O 1
ATOM 2393 N N . GLU A 1 304 ? -13.216 8.061 6.904 1.00 56.78 304 GLU A N 1
ATOM 2394 C CA . GLU A 1 304 ? -12.687 9.379 6.510 1.00 56.78 304 GLU A CA 1
ATOM 2395 C C . GLU A 1 304 ? -13.293 10.511 7.348 1.00 56.78 304 GLU A C 1
ATOM 2397 O O . GLU A 1 304 ? -14.504 10.709 7.284 1.00 56.78 304 GLU A O 1
ATOM 2402 N N . ASN A 1 305 ? -12.488 11.258 8.117 1.00 62.06 305 ASN A N 1
ATOM 2403 C CA . ASN A 1 305 ? -12.974 12.373 8.942 1.00 62.06 305 ASN A CA 1
ATOM 2404 C C . ASN A 1 305 ? -11.882 13.424 9.223 1.00 62.06 305 ASN A C 1
ATOM 2406 O O . ASN A 1 305 ? -10.699 13.121 9.101 1.00 62.06 305 ASN A O 1
ATOM 2410 N N . LEU A 1 306 ? -12.286 14.638 9.627 1.00 51.59 306 LEU A N 1
ATOM 2411 C CA . LEU A 1 306 ? -11.381 15.688 10.117 1.00 51.59 306 LEU A CA 1
ATOM 2412 C C . LEU A 1 306 ? -11.295 15.670 11.642 1.00 51.59 306 LEU A C 1
ATOM 2414 O O . LEU A 1 306 ? -12.323 15.555 12.306 1.00 51.59 306 LEU A O 1
ATOM 2418 N N . GLU A 1 307 ? -10.099 15.840 12.193 1.00 61.12 307 GLU A N 1
ATOM 2419 C CA . GLU A 1 307 ? -9.866 15.859 13.637 1.00 61.12 307 GLU A CA 1
ATOM 2420 C C . GLU A 1 307 ? -10.485 17.076 14.346 1.00 61.12 307 GLU A C 1
ATOM 2422 O O . GLU A 1 307 ? -10.366 18.213 13.894 1.00 61.12 307 GLU A O 1
ATOM 2427 N N . GLU A 1 308 ? -11.142 16.824 15.484 1.00 58.00 308 GLU A N 1
ATOM 2428 C CA . GLU A 1 308 ? -11.655 17.844 16.411 1.00 58.00 308 GLU A CA 1
ATOM 2429 C C . GLU A 1 308 ? -11.007 17.783 17.804 1.00 58.00 308 GLU A C 1
ATOM 2431 O O . GLU A 1 308 ? -11.090 18.755 18.557 1.00 58.00 308 GLU A O 1
ATOM 2436 N N . GLY A 1 309 ? -10.360 16.670 18.164 1.00 59.34 309 GLY A N 1
ATOM 2437 C CA . GLY A 1 309 ? -9.533 16.577 19.364 1.00 59.34 309 GLY A CA 1
ATOM 2438 C C . GLY A 1 309 ? -9.095 15.156 19.703 1.00 59.34 309 GLY A C 1
ATOM 2439 O O . GLY A 1 309 ? -9.753 14.184 19.343 1.00 59.34 309 GLY A O 1
ATOM 2440 N N . ASP A 1 310 ? -8.015 15.033 20.462 1.00 65.69 310 ASP A N 1
ATOM 2441 C CA . ASP A 1 310 ? -7.397 13.759 20.817 1.00 65.69 310 ASP A CA 1
ATOM 2442 C C . ASP A 1 310 ? -6.824 13.786 22.244 1.00 65.69 310 ASP A C 1
ATOM 2444 O O . ASP A 1 310 ? -6.555 14.849 22.815 1.00 65.69 310 ASP A O 1
ATOM 2448 N N . SER A 1 311 ? -6.657 12.612 22.860 1.00 64.94 311 SER A N 1
ATOM 2449 C CA . SER A 1 311 ? -5.891 12.482 24.104 1.00 64.94 311 SER A CA 1
ATOM 2450 C C . SER A 1 311 ? -5.629 11.020 24.482 1.00 64.94 311 SER A C 1
ATOM 2452 O O . SER A 1 311 ? -6.069 10.074 23.824 1.00 64.94 311 SER A O 1
ATOM 2454 N N . LYS A 1 312 ? -4.946 10.843 25.616 1.00 72.56 312 LYS A N 1
ATOM 2455 C CA . LYS A 1 312 ? -4.770 9.569 26.314 1.00 72.56 312 LYS A CA 1
ATOM 2456 C C . LYS A 1 312 ? -5.154 9.724 27.778 1.00 72.56 312 LYS A C 1
ATOM 2458 O O . LYS A 1 312 ? -4.739 10.669 28.447 1.00 72.56 312 LYS A O 1
ATOM 2463 N N . PHE A 1 313 ? -5.928 8.773 28.289 1.00 68.75 313 PHE A N 1
ATOM 2464 C CA . PHE A 1 313 ? -6.323 8.710 29.694 1.00 68.75 313 PHE A CA 1
ATOM 2465 C C . PHE A 1 313 ? -5.965 7.337 30.267 1.00 68.75 313 PHE A C 1
ATOM 2467 O O . PHE A 1 313 ? -6.708 6.367 30.115 1.00 68.75 313 PHE A O 1
ATOM 2474 N N . GLY A 1 314 ? -4.792 7.236 30.899 1.00 75.12 314 GLY A N 1
ATOM 2475 C CA . GLY A 1 314 ? -4.249 5.951 31.345 1.00 75.12 314 GLY A CA 1
ATOM 2476 C C . GLY A 1 314 ? -4.007 5.009 30.160 1.00 75.12 314 GLY A C 1
ATOM 2477 O O . GLY A 1 314 ? -3.254 5.347 29.253 1.00 75.12 314 GLY A O 1
ATOM 2478 N N . ASN A 1 315 ? -4.681 3.857 30.165 1.00 78.19 315 ASN A N 1
ATOM 2479 C CA . ASN A 1 315 ? -4.601 2.814 29.132 1.00 78.19 315 ASN A CA 1
ATOM 2480 C C . ASN A 1 315 ? -5.685 2.945 28.040 1.00 78.19 315 ASN A C 1
ATOM 2482 O O . ASN A 1 315 ? -6.001 1.966 27.360 1.00 78.19 315 ASN A O 1
ATOM 2486 N N . LEU A 1 316 ? -6.304 4.122 27.913 1.00 83.94 316 LEU A N 1
ATOM 2487 C CA . LEU A 1 316 ? -7.310 4.446 26.903 1.00 83.94 316 LEU A CA 1
ATOM 2488 C C . LEU A 1 316 ? -6.779 5.529 25.959 1.00 83.94 316 LEU A C 1
ATOM 2490 O O . LEU A 1 316 ? -6.370 6.603 26.401 1.00 83.94 316 LEU A O 1
ATOM 2494 N N . TYR A 1 317 ? -6.864 5.248 24.666 1.00 88.06 317 TYR A N 1
ATOM 2495 C CA . TYR A 1 317 ? -6.384 6.064 23.558 1.00 88.06 317 TYR A CA 1
ATOM 2496 C C . TYR A 1 317 ? -7.578 6.505 22.716 1.00 88.06 317 TYR A C 1
ATOM 2498 O O . TYR A 1 317 ? -8.454 5.677 22.439 1.00 88.06 317 TYR A O 1
ATOM 2506 N N . PHE A 1 318 ? -7.643 7.779 22.315 1.00 88.06 318 PHE A N 1
ATOM 2507 C CA . PHE A 1 318 ? -8.757 8.247 21.493 1.00 88.06 318 PHE A CA 1
ATOM 2508 C C . PHE A 1 318 ? -8.419 9.386 20.537 1.00 88.06 318 PHE A C 1
ATOM 2510 O O . PHE A 1 318 ? -7.555 10.215 20.810 1.00 88.06 318 PHE A O 1
ATOM 2517 N N . VAL A 1 319 ? -9.201 9.444 19.458 1.00 87.69 319 VAL A N 1
ATOM 2518 C CA . VAL A 1 319 ? -9.334 10.604 18.573 1.00 87.69 319 VAL A CA 1
ATOM 2519 C C . VAL A 1 319 ? -10.818 10.843 18.313 1.00 87.69 319 VAL A C 1
ATOM 2521 O O . VAL A 1 319 ? -11.603 9.907 18.128 1.00 87.69 319 VAL A O 1
ATOM 2524 N N . ALA A 1 320 ? -11.218 12.103 18.350 1.00 87.50 320 ALA A N 1
ATOM 2525 C CA . ALA A 1 320 ? -12.539 12.579 18.003 1.00 87.50 320 ALA A CA 1
ATOM 2526 C C . ALA A 1 320 ? -12.434 13.394 16.720 1.00 87.50 320 ALA A C 1
ATOM 2528 O O . ALA A 1 320 ? -11.579 14.265 16.576 1.00 87.50 320 ALA A O 1
ATOM 2529 N N . THR A 1 321 ? -13.322 13.099 15.786 1.00 85.31 321 THR A N 1
ATOM 2530 C CA . THR A 1 321 ? -13.338 13.700 14.460 1.00 85.31 321 THR A CA 1
ATOM 2531 C C . THR A 1 321 ? -14.756 14.088 14.092 1.00 85.31 321 THR A C 1
ATOM 2533 O O . THR A 1 321 ? -15.709 13.429 14.508 1.00 85.31 321 THR A O 1
ATOM 2536 N N . LYS A 1 322 ? -14.918 15.139 13.296 1.00 83.94 322 LYS A N 1
ATOM 2537 C CA . LYS A 1 322 ? -16.213 15.525 12.751 1.00 83.94 322 LYS A CA 1
ATOM 2538 C C . LYS A 1 322 ? -16.231 15.300 11.259 1.00 83.94 322 LYS A C 1
ATOM 2540 O O . LYS A 1 322 ? -15.408 15.829 10.510 1.00 83.94 322 LYS A O 1
ATOM 2545 N N . CYS A 1 323 ? -17.223 14.539 10.824 1.00 79.56 323 CYS A N 1
ATOM 2546 C CA . CYS A 1 323 ? -17.520 14.415 9.416 1.00 79.56 323 CYS A CA 1
ATOM 2547 C C . CYS A 1 323 ? -18.079 15.753 8.916 1.00 79.56 323 CYS A C 1
ATOM 2549 O O . CYS A 1 323 ? -19.101 16.250 9.398 1.00 79.56 323 CYS A O 1
ATOM 2551 N N . THR A 1 324 ? -17.403 16.359 7.946 1.00 71.31 324 THR A N 1
ATOM 2552 C CA . THR A 1 324 ? -17.785 17.662 7.383 1.00 71.31 324 THR A CA 1
ATOM 2553 C C . THR A 1 324 ? -19.080 17.609 6.583 1.00 71.31 324 THR A C 1
ATOM 2555 O O . THR A 1 324 ? -19.775 18.617 6.479 1.00 71.31 324 THR A O 1
ATOM 2558 N N . ASN A 1 325 ? -19.418 16.440 6.038 1.00 77.50 325 ASN A N 1
ATOM 2559 C CA . ASN A 1 325 ? -20.540 16.284 5.118 1.00 77.50 325 ASN A CA 1
ATOM 2560 C C . ASN A 1 325 ? -21.895 16.250 5.835 1.00 77.50 325 ASN A C 1
ATOM 2562 O O . ASN A 1 325 ? -22.876 16.769 5.307 1.00 77.50 325 ASN A O 1
ATOM 2566 N N . ASP A 1 326 ? -21.960 15.658 7.029 1.00 83.75 326 ASP A N 1
ATOM 2567 C CA . ASP A 1 326 ? -23.211 15.472 7.775 1.00 83.75 326 ASP A CA 1
ATOM 2568 C C . ASP A 1 326 ? -23.152 15.961 9.234 1.00 83.75 326 ASP A C 1
ATOM 2570 O O . ASP A 1 326 ? -24.137 15.852 9.963 1.00 83.75 326 ASP A O 1
ATOM 2574 N N . ASN A 1 327 ? -22.035 16.575 9.646 1.00 80.56 327 ASN A N 1
ATOM 2575 C CA . ASN A 1 327 ? -21.766 17.036 11.011 1.00 80.56 327 ASN A CA 1
ATOM 2576 C C . ASN A 1 327 ? -21.775 15.924 12.075 1.00 80.56 327 ASN A C 1
ATOM 2578 O O . ASN A 1 327 ? -21.953 16.219 13.260 1.00 80.56 327 ASN A O 1
ATOM 2582 N N . THR A 1 328 ? -21.564 14.663 11.691 1.00 86.12 328 THR A N 1
ATOM 2583 C CA . THR A 1 328 ? -21.452 13.556 12.647 1.00 86.12 328 THR A CA 1
ATOM 2584 C C . THR A 1 328 ? -20.139 13.640 13.421 1.00 86.12 328 THR A C 1
ATOM 2586 O O . THR A 1 328 ? -19.064 13.675 12.825 1.00 86.12 328 THR A O 1
ATOM 2589 N N . LEU A 1 329 ? -20.220 13.618 14.754 1.00 86.06 329 LEU A N 1
ATOM 2590 C CA . LEU A 1 329 ? -19.065 13.409 15.629 1.00 86.06 329 LEU A CA 1
ATOM 2591 C C . LEU A 1 329 ? -18.755 11.909 15.714 1.00 86.06 329 LEU A C 1
ATOM 2593 O O . LEU A 1 329 ? -19.595 11.121 16.152 1.00 86.06 329 LEU A O 1
ATOM 2597 N N . ILE A 1 330 ? -17.541 11.526 15.338 1.00 87.44 330 ILE A N 1
ATOM 2598 C CA . ILE A 1 330 ? -17.019 10.165 15.424 1.00 87.44 330 ILE A CA 1
ATOM 2599 C C . ILE A 1 330 ? -15.901 10.145 16.457 1.00 87.44 330 ILE A C 1
ATOM 2601 O O . ILE A 1 330 ? -14.876 10.801 16.293 1.00 87.44 330 ILE A O 1
ATOM 2605 N N . VAL A 1 331 ? -16.095 9.359 17.515 1.00 87.50 331 VAL A N 1
ATOM 2606 C CA . VAL A 1 331 ? -15.095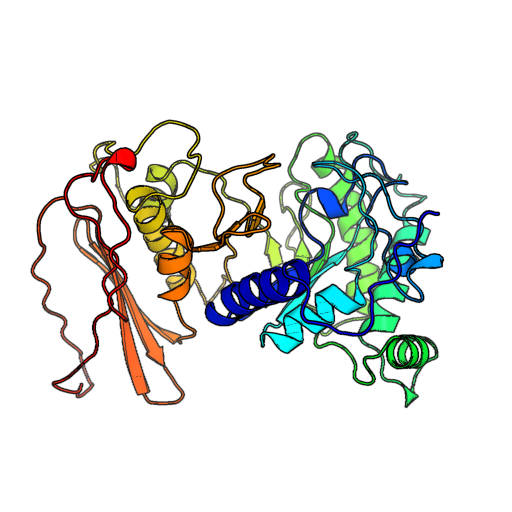 9.144 18.565 1.00 87.50 331 VAL A CA 1
ATOM 2607 C C . VAL A 1 331 ? -14.565 7.721 18.444 1.00 87.50 331 VAL A C 1
ATOM 2609 O O . VAL A 1 331 ? -15.315 6.758 18.602 1.00 87.50 331 VAL A O 1
ATOM 2612 N N . LYS A 1 332 ? -13.272 7.593 18.148 1.00 89.50 332 LYS A N 1
ATOM 2613 C CA . LYS A 1 332 ? -12.558 6.319 18.022 1.00 89.50 332 LYS A CA 1
ATOM 2614 C C . LYS A 1 332 ? -11.786 6.078 19.310 1.00 89.50 332 LYS A C 1
ATOM 2616 O O . LYS A 1 332 ? -11.067 6.960 19.768 1.00 89.50 332 LYS A O 1
ATOM 2621 N N . LEU A 1 333 ? -11.958 4.899 19.900 1.00 88.25 333 LEU A N 1
ATOM 2622 C CA . LEU A 1 333 ? -11.423 4.539 21.213 1.00 88.25 333 LEU A CA 1
ATOM 2623 C C . LEU A 1 333 ? -10.713 3.190 21.121 1.00 88.25 333 LEU A C 1
ATOM 2625 O O . LEU A 1 333 ? -11.258 2.246 20.548 1.00 88.25 333 LEU A O 1
ATOM 2629 N N . ALA A 1 334 ? -9.539 3.085 21.733 1.00 88.75 334 ALA A N 1
ATOM 2630 C CA . ALA A 1 334 ? -8.821 1.829 21.903 1.00 88.75 334 ALA A CA 1
ATOM 2631 C C . ALA A 1 334 ? -8.307 1.717 23.341 1.00 88.75 334 ALA A C 1
ATOM 2633 O O . ALA A 1 334 ? -7.737 2.667 23.876 1.00 88.75 334 ALA A O 1
ATOM 2634 N N . SER A 1 335 ? -8.518 0.565 23.980 1.00 85.00 335 SER A N 1
ATOM 2635 C CA . SER A 1 335 ? -8.056 0.320 25.346 1.00 85.00 335 SER A CA 1
ATOM 2636 C C . SER A 1 335 ? -7.252 -0.965 25.441 1.00 85.00 335 SER A C 1
ATOM 2638 O O . SER A 1 335 ? -7.621 -1.978 24.850 1.00 85.00 335 SER A O 1
ATOM 2640 N N . VAL A 1 336 ? -6.169 -0.907 26.215 1.00 82.44 336 VAL A N 1
ATOM 2641 C CA . VAL A 1 336 ? -5.346 -2.072 26.578 1.00 82.44 336 VAL A CA 1
ATOM 2642 C C . VAL A 1 336 ? -5.619 -2.562 28.004 1.00 82.44 336 VAL A C 1
ATOM 2644 O O . VAL A 1 336 ? -4.916 -3.447 28.488 1.00 82.44 336 VAL A O 1
ATOM 2647 N N . ASP A 1 337 ? -6.611 -1.990 28.694 1.00 76.12 337 ASP A N 1
ATOM 2648 C CA . ASP A 1 337 ? -7.004 -2.450 30.027 1.00 76.12 337 ASP A CA 1
ATOM 2649 C C . ASP A 1 337 ? -7.751 -3.787 29.940 1.00 76.12 337 ASP A C 1
ATOM 2651 O O . ASP A 1 337 ? -8.501 -4.058 29.003 1.00 76.12 337 ASP A O 1
ATOM 2655 N N . SER A 1 338 ? -7.529 -4.638 30.937 1.00 72.19 338 SER A N 1
ATOM 2656 C CA . SER A 1 338 ? -8.243 -5.902 31.092 1.00 72.19 338 SER A CA 1
ATOM 2657 C C . SER A 1 338 ? -9.634 -5.735 31.710 1.00 72.19 338 SER A C 1
ATOM 2659 O O . SER A 1 338 ? -10.418 -6.680 31.676 1.00 72.19 338 SER A O 1
ATOM 2661 N N . ASN A 1 339 ? -9.918 -4.580 32.319 1.00 74.38 339 ASN A N 1
ATOM 2662 C CA . ASN A 1 339 ? -11.180 -4.279 32.986 1.00 74.38 339 ASN A CA 1
ATOM 2663 C C . ASN A 1 339 ? -11.994 -3.244 32.207 1.00 74.38 339 ASN A C 1
ATOM 2665 O O . ASN A 1 339 ? -11.446 -2.412 31.484 1.00 74.38 339 ASN A O 1
ATOM 2669 N N . ASP A 1 340 ? -13.308 -3.252 32.429 1.00 78.56 340 ASP A N 1
ATOM 2670 C CA . ASP A 1 340 ? -14.202 -2.239 31.877 1.00 78.56 340 ASP A CA 1
ATOM 2671 C C . ASP A 1 340 ? -13.836 -0.839 32.394 1.00 78.56 340 ASP A C 1
ATOM 2673 O O . ASP A 1 340 ? -13.699 -0.611 33.600 1.00 78.56 340 ASP A O 1
ATOM 2677 N N . ILE A 1 341 ? -13.739 0.121 31.472 1.00 74.69 341 ILE A N 1
ATOM 2678 C CA . ILE A 1 341 ? -13.510 1.534 31.780 1.00 74.69 341 ILE A CA 1
ATOM 2679 C C . ILE A 1 341 ? -14.802 2.308 31.520 1.00 74.69 341 ILE A C 1
ATOM 2681 O O . ILE A 1 341 ? -15.295 2.369 30.394 1.00 74.69 341 ILE A O 1
ATOM 2685 N N . ALA A 1 342 ? -15.336 2.954 32.556 1.00 83.31 342 ALA A N 1
ATOM 2686 C CA . ALA A 1 342 ? -16.437 3.894 32.392 1.00 83.31 342 ALA A CA 1
ATOM 2687 C C . ALA A 1 342 ? -15.911 5.230 31.845 1.00 83.31 342 ALA A C 1
ATOM 2689 O O . ALA A 1 342 ? -15.120 5.909 32.502 1.00 83.31 342 ALA A O 1
ATOM 2690 N N . ILE A 1 343 ? -16.381 5.627 30.661 1.00 80.25 343 ILE A N 1
ATOM 2691 C CA . ILE A 1 343 ? -16.001 6.888 30.015 1.00 80.25 343 ILE A CA 1
ATOM 2692 C C . ILE A 1 343 ? -17.164 7.878 30.003 1.00 80.25 343 ILE A C 1
ATOM 2694 O O . ILE A 1 343 ? -18.313 7.519 29.744 1.00 80.25 343 ILE A O 1
ATOM 2698 N N . LYS A 1 344 ? -16.859 9.153 30.258 1.00 83.31 344 LYS A N 1
ATOM 2699 C CA . LYS A 1 344 ? -17.806 10.260 30.100 1.00 83.31 344 LYS A CA 1
ATOM 2700 C C . LYS A 1 344 ? -17.270 11.228 29.053 1.00 83.31 344 LYS A C 1
ATOM 2702 O O . LYS A 1 344 ? -16.360 11.999 29.339 1.00 83.31 344 LYS A O 1
ATOM 2707 N N . ILE A 1 345 ? -17.864 11.203 27.865 1.00 79.94 345 ILE A N 1
ATOM 2708 C CA . ILE A 1 345 ? -17.536 12.129 26.778 1.00 79.94 345 ILE A CA 1
ATOM 2709 C C . ILE A 1 345 ? -18.324 13.423 26.996 1.00 79.94 345 ILE A C 1
ATOM 2711 O O . ILE A 1 345 ? -19.539 13.392 27.193 1.00 79.94 345 ILE A O 1
ATOM 2715 N N . GLN A 1 346 ? -17.629 14.558 27.001 1.00 80.69 346 GLN A N 1
ATOM 2716 C CA . GLN A 1 346 ? -18.235 15.884 27.104 1.00 80.69 346 GLN A CA 1
ATOM 2717 C C . GLN A 1 346 ? -17.814 16.704 25.889 1.00 80.69 346 GLN A C 1
ATOM 2719 O O . GLN A 1 346 ? -16.624 16.830 25.620 1.00 80.69 346 GLN A O 1
ATOM 2724 N N . THR A 1 347 ? -18.779 17.268 25.167 1.00 78.88 347 THR A N 1
ATOM 2725 C CA . THR A 1 347 ? -18.511 18.185 24.056 1.00 78.88 347 THR A CA 1
ATOM 2726 C C . THR A 1 347 ? -18.600 19.626 24.534 1.00 78.88 347 THR A C 1
ATOM 2728 O O . THR A 1 347 ? -19.583 20.011 25.168 1.00 78.88 347 THR A O 1
ATOM 2731 N N . GLN A 1 348 ? -17.589 20.438 24.226 1.00 79.88 348 GLN A N 1
ATOM 2732 C CA . GLN A 1 348 ? -17.579 21.863 24.552 1.00 79.88 348 GLN A CA 1
ATOM 2733 C C . GLN A 1 348 ? -17.992 22.688 23.330 1.00 79.88 348 GLN A C 1
ATOM 2735 O O . GLN A 1 348 ? -17.562 22.419 22.215 1.00 79.88 348 GLN A O 1
ATOM 2740 N N . GLY A 1 349 ? -18.842 23.698 23.530 1.00 77.38 349 GLY A N 1
ATOM 2741 C CA . GLY A 1 349 ? -19.212 24.640 22.466 1.00 77.38 349 GLY A CA 1
ATOM 2742 C C . GLY A 1 349 ? -20.131 24.081 21.371 1.00 77.38 349 GLY A C 1
ATOM 2743 O O . GLY A 1 349 ? -20.426 24.804 20.426 1.00 77.38 349 GLY A O 1
ATOM 2744 N N . SER A 1 350 ? -20.617 22.842 21.505 1.00 75.50 350 SER A N 1
ATOM 2745 C CA . SER A 1 350 ? -21.541 22.204 20.558 1.00 75.50 350 SER A CA 1
ATOM 2746 C C . SER A 1 350 ? -22.649 21.435 21.279 1.00 75.50 350 SER A C 1
ATOM 2748 O O . SER A 1 350 ? -22.419 20.849 22.339 1.00 75.50 350 SER A O 1
ATOM 2750 N N . THR A 1 351 ? -23.847 21.401 20.691 1.00 79.88 351 THR A N 1
ATOM 2751 C CA . THR A 1 351 ? -24.931 20.500 21.110 1.00 79.88 351 THR A CA 1
ATOM 2752 C C . THR A 1 351 ? -24.842 19.200 20.326 1.00 79.88 351 THR A C 1
ATOM 2754 O O . THR A 1 351 ? -25.015 19.202 19.109 1.00 79.88 351 THR A O 1
ATOM 2757 N N . THR A 1 352 ? -24.583 18.094 21.016 1.00 79.50 352 THR A N 1
ATOM 2758 C CA . THR A 1 352 ? -24.602 16.751 20.430 1.00 79.50 352 THR A CA 1
ATOM 2759 C C . THR A 1 352 ? -25.963 16.086 20.617 1.00 79.50 352 THR A C 1
ATOM 2761 O O . THR A 1 352 ? -26.720 16.413 21.533 1.00 79.50 352 THR A O 1
ATOM 2764 N N . SER A 1 353 ? -26.289 15.156 19.719 1.00 80.94 353 SER A N 1
ATOM 2765 C CA . SER A 1 353 ? -27.457 14.284 19.864 1.00 80.94 353 SER A CA 1
ATOM 2766 C C . SER A 1 353 ? -27.363 13.469 21.159 1.00 80.94 353 SER A C 1
ATOM 2768 O O . SER A 1 353 ? -26.281 13.038 21.551 1.00 80.94 353 SER A O 1
ATOM 2770 N N . SER A 1 354 ? -28.504 13.198 21.797 1.00 79.94 354 SER A N 1
ATOM 2771 C CA . SER A 1 354 ? -28.594 12.277 22.940 1.00 79.94 354 SER A CA 1
ATOM 2772 C C . SER A 1 354 ? -28.546 10.797 22.538 1.00 79.94 354 SER A C 1
ATOM 2774 O O . SER A 1 354 ? -28.525 9.926 23.405 1.00 79.94 354 SER A O 1
ATOM 2776 N N . VAL A 1 355 ? -28.544 10.509 21.233 1.00 81.25 355 VAL A N 1
ATOM 2777 C CA . VAL A 1 355 ? -28.500 9.161 20.654 1.00 81.25 355 VAL A CA 1
ATOM 2778 C C . VAL A 1 355 ? -27.309 9.058 19.705 1.00 81.25 355 VAL A C 1
ATOM 2780 O O . VAL A 1 355 ? -27.097 9.952 18.883 1.00 81.25 355 VAL A O 1
ATOM 2783 N N . GLY A 1 356 ? -26.574 7.950 19.794 1.00 84.06 356 GLY A N 1
ATOM 2784 C CA . GLY A 1 356 ? -25.459 7.612 18.912 1.00 84.06 356 GLY A CA 1
ATOM 2785 C C . GLY A 1 356 ? -25.376 6.106 18.662 1.00 84.06 356 GLY A C 1
ATOM 2786 O O . GLY A 1 356 ? -26.045 5.316 19.330 1.00 84.06 356 GLY A O 1
ATOM 2787 N N . LEU A 1 357 ? -24.559 5.717 17.685 1.00 87.12 357 LEU A N 1
ATOM 2788 C CA . LEU A 1 357 ? -24.246 4.320 17.389 1.00 87.12 357 LEU A CA 1
ATOM 2789 C C . LEU A 1 357 ? -22.880 3.969 17.978 1.00 87.12 357 LEU A C 1
ATOM 2791 O O . LEU A 1 357 ? -21.949 4.767 17.904 1.00 87.12 357 LEU A O 1
ATOM 2795 N N . ALA A 1 358 ? -22.760 2.764 18.529 1.00 85.94 358 ALA A N 1
ATOM 2796 C CA . ALA A 1 358 ? -21.499 2.226 19.016 1.00 85.94 358 ALA A CA 1
ATOM 2797 C C . ALA A 1 358 ? -21.189 0.915 18.292 1.00 85.94 358 ALA A C 1
ATOM 2799 O O . ALA A 1 358 ? -22.003 -0.009 18.280 1.00 85.94 358 ALA A O 1
ATOM 2800 N N . TYR A 1 359 ? -19.994 0.838 17.714 1.00 86.69 359 TYR A N 1
ATOM 2801 C CA . TYR A 1 359 ? -19.435 -0.385 17.151 1.00 86.69 359 TYR A CA 1
ATOM 2802 C C . TYR A 1 359 ? -18.272 -0.808 18.042 1.00 86.69 359 TYR A C 1
ATOM 2804 O O . TYR A 1 359 ? -17.386 -0.002 18.314 1.00 86.69 359 TYR A O 1
ATOM 2812 N N . ILE A 1 360 ? -18.277 -2.056 18.510 1.00 86.94 360 ILE A N 1
ATOM 2813 C CA . ILE A 1 360 ? -17.284 -2.554 19.465 1.00 86.94 360 ILE A CA 1
ATOM 2814 C C . ILE A 1 360 ? -16.626 -3.802 18.885 1.00 86.94 360 ILE A C 1
ATOM 2816 O O . ILE A 1 360 ? -17.307 -4.772 18.556 1.00 86.94 360 ILE A O 1
ATOM 2820 N N . LEU A 1 361 ? -15.298 -3.772 18.785 1.00 85.81 361 LEU A N 1
ATOM 2821 C CA . LEU A 1 361 ? -14.472 -4.939 18.506 1.00 85.81 361 LEU A CA 1
ATOM 2822 C C . LEU A 1 361 ? -13.785 -5.345 19.809 1.00 85.81 361 LEU A C 1
ATOM 2824 O O . LEU A 1 361 ? -12.895 -4.657 20.295 1.00 85.81 361 LEU A O 1
ATOM 2828 N N . THR A 1 362 ? -14.221 -6.460 20.379 1.00 84.38 362 THR A N 1
ATOM 2829 C CA . THR A 1 362 ? -13.655 -7.038 21.599 1.00 84.38 362 THR A CA 1
ATOM 2830 C C . THR A 1 362 ? -13.717 -8.560 21.511 1.00 84.38 362 THR A C 1
ATOM 2832 O O . THR A 1 362 ? -14.454 -9.113 20.693 1.00 84.38 362 THR A O 1
ATOM 2835 N N . ALA A 1 363 ? -12.954 -9.245 22.353 1.00 75.69 363 ALA A N 1
ATOM 2836 C CA . ALA A 1 363 ? -13.140 -10.664 22.608 1.00 75.69 363 ALA A CA 1
ATOM 2837 C C . ALA A 1 363 ? -13.268 -10.889 24.112 1.00 75.69 363 ALA A C 1
ATOM 2839 O O . ALA A 1 363 ? -12.601 -10.230 24.908 1.00 75.69 363 ALA A O 1
ATOM 2840 N N . GLY A 1 364 ? -14.103 -11.860 24.489 1.00 61.81 364 GLY A N 1
ATOM 2841 C CA . GLY A 1 364 ? -14.074 -12.415 25.839 1.00 61.81 364 GLY A CA 1
ATOM 2842 C C . GLY A 1 364 ? -12.730 -13.100 26.140 1.00 61.81 364 GLY A C 1
ATOM 2843 O O . GLY A 1 364 ? -11.864 -13.178 25.260 1.00 61.81 364 GLY A O 1
ATOM 2844 N N . PRO A 1 365 ? -12.537 -13.633 27.361 1.00 52.44 365 PRO A N 1
ATOM 2845 C CA . PRO A 1 365 ? -11.357 -14.436 27.676 1.00 52.44 365 PRO A CA 1
ATOM 2846 C C . PRO A 1 365 ? -11.147 -15.503 26.593 1.00 52.44 365 PRO A C 1
ATOM 2848 O O . PRO A 1 365 ? -12.111 -16.129 26.154 1.00 52.44 365 PRO A O 1
ATOM 2851 N N . ALA A 1 366 ? -9.899 -15.630 26.128 1.00 43.72 366 ALA A N 1
ATOM 2852 C CA . ALA A 1 366 ? -9.497 -16.352 24.921 1.00 43.72 366 ALA A CA 1
ATOM 2853 C C . ALA A 1 366 ? -10.333 -17.617 24.660 1.00 43.72 366 ALA A C 1
ATOM 2855 O O . ALA A 1 366 ? -10.215 -18.616 25.369 1.00 43.72 366 ALA A O 1
ATOM 2856 N N . ILE A 1 367 ? -11.170 -17.577 23.621 1.00 40.53 367 ILE A N 1
ATOM 2857 C CA . ILE A 1 367 ? -11.859 -18.772 23.141 1.00 40.53 367 ILE A CA 1
ATOM 2858 C C . ILE A 1 367 ? -10.835 -19.589 22.357 1.00 40.53 367 ILE A C 1
ATOM 2860 O O . ILE A 1 367 ? -10.190 -19.080 21.439 1.00 40.53 367 ILE A O 1
ATOM 2864 N N . VAL A 1 368 ? -10.659 -20.853 22.740 1.00 40.75 368 VAL A N 1
ATOM 2865 C CA . VAL A 1 368 ? -9.785 -21.788 22.029 1.00 40.75 368 VAL A CA 1
ATOM 2866 C C . VAL A 1 368 ? -10.341 -21.961 20.606 1.00 40.75 368 VAL A C 1
ATOM 2868 O O . VAL A 1 368 ? -11.499 -22.341 20.468 1.00 40.75 368 VAL A O 1
ATOM 2871 N N . PRO A 1 369 ? -9.569 -21.718 19.530 1.00 40.59 369 PRO A N 1
ATOM 2872 C CA . PRO A 1 369 ? -10.089 -21.780 18.159 1.00 40.59 369 PRO A CA 1
ATOM 2873 C C . PRO A 1 369 ? -10.770 -23.109 17.792 1.00 40.59 369 PRO A C 1
ATOM 2875 O O . PRO A 1 369 ? -11.671 -23.131 16.961 1.00 40.59 369 PRO A O 1
ATOM 2878 N N . SER A 1 370 ? -10.397 -24.213 18.451 1.00 38.53 370 SER A N 1
ATOM 2879 C CA . SER A 1 370 ? -11.018 -25.532 18.269 1.00 38.53 370 SER A CA 1
ATOM 2880 C C . SER A 1 370 ? -12.433 -25.666 18.848 1.00 38.53 370 SER A C 1
ATOM 2882 O O . SER A 1 370 ? -13.075 -26.689 18.619 1.00 38.53 370 SER A O 1
ATOM 2884 N N . THR A 1 371 ? -12.930 -24.678 19.600 1.00 33.47 371 THR A N 1
ATOM 2885 C CA . THR A 1 371 ? -14.252 -24.719 20.247 1.00 33.47 371 THR A CA 1
ATOM 2886 C C . THR A 1 371 ? -15.273 -23.759 19.634 1.00 33.47 371 THR A C 1
ATOM 2888 O O . THR A 1 371 ? -16.428 -23.749 20.063 1.00 33.47 371 THR A O 1
ATOM 2891 N N . VAL A 1 372 ? -14.897 -22.986 18.607 1.00 36.19 372 VAL A N 1
ATOM 2892 C CA . VAL A 1 372 ? -15.821 -22.101 17.883 1.00 36.19 372 VAL A CA 1
ATOM 2893 C C . VAL A 1 372 ? -16.530 -22.888 16.780 1.00 36.19 372 VAL A C 1
ATOM 2895 O O . VAL A 1 372 ? -15.967 -23.144 15.718 1.00 36.19 372 VAL A O 1
ATOM 2898 N N . TYR A 1 373 ? -17.791 -23.248 17.016 1.00 29.62 373 TYR A N 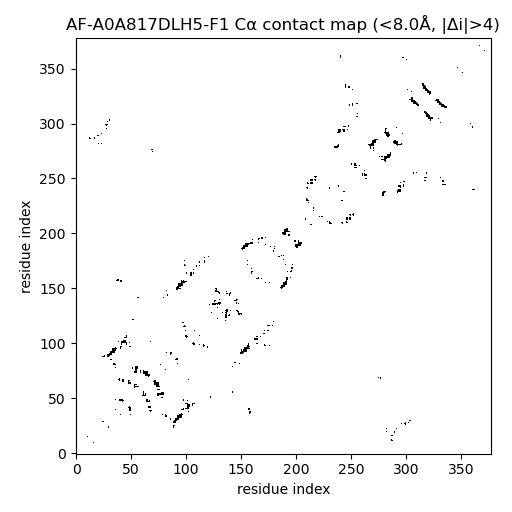1
ATOM 2899 C CA . TYR A 1 373 ? -18.695 -23.720 15.967 1.00 29.62 373 TYR A CA 1
ATOM 2900 C C . TYR A 1 373 ? -19.478 -22.529 15.408 1.00 29.62 373 TYR A C 1
ATOM 2902 O O . TYR A 1 373 ? -20.146 -21.808 16.150 1.00 29.62 373 TYR A O 1
ATOM 2910 N N . ASN A 1 374 ? -19.396 -22.323 14.093 1.00 30.17 374 ASN A N 1
ATOM 2911 C CA . ASN A 1 374 ? -20.166 -21.306 13.382 1.00 30.17 374 ASN A CA 1
ATOM 2912 C C . ASN A 1 374 ? -21.665 -21.648 13.421 1.00 30.17 374 ASN A C 1
ATOM 2914 O O . ASN A 1 374 ? -22.153 -22.393 12.574 1.00 30.17 374 ASN A O 1
ATOM 2918 N N . ASN A 1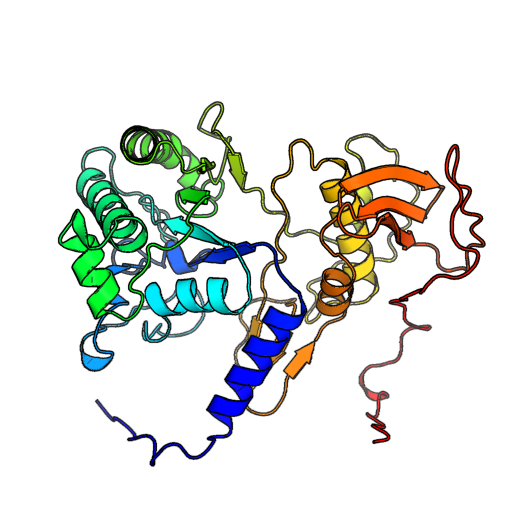 375 ? -22.403 -21.073 14.370 1.00 25.23 375 ASN A N 1
ATOM 2919 C CA . ASN A 1 375 ? -23.862 -21.036 14.316 1.00 25.23 375 ASN A CA 1
ATOM 2920 C C . ASN A 1 375 ? -24.293 -19.765 13.580 1.00 25.23 375 ASN A C 1
ATOM 2922 O O . ASN A 1 375 ? -24.506 -18.719 14.190 1.00 25.23 375 ASN A O 1
ATOM 2926 N N . TRP A 1 376 ? -24.412 -19.857 12.257 1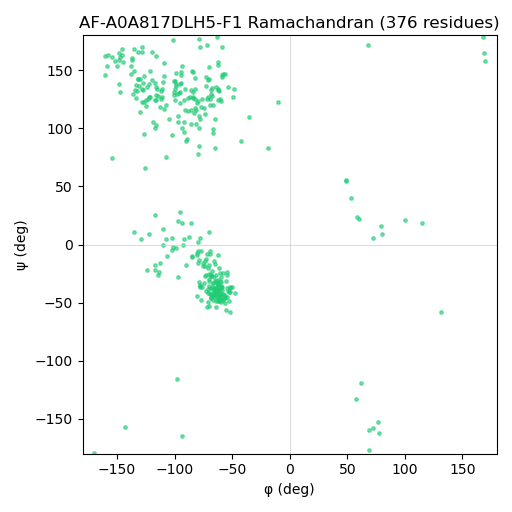.00 27.78 376 TRP A N 1
ATOM 2927 C CA . TRP A 1 376 ? -25.121 -18.853 11.470 1.00 27.78 376 TRP A CA 1
ATOM 2928 C C . TRP A 1 376 ? -26.623 -19.112 11.623 1.00 27.78 376 TRP A C 1
ATOM 2930 O O . TRP A 1 376 ? -27.130 -20.100 11.095 1.00 27.78 376 TRP A O 1
ATOM 2940 N N . TYR A 1 377 ? -27.333 -18.255 12.357 1.00 24.73 377 TYR A N 1
ATOM 2941 C CA . TYR A 1 377 ? -28.782 -18.138 12.187 1.00 24.73 377 TYR A CA 1
ATOM 2942 C C . TYR A 1 377 ? -29.033 -17.181 11.016 1.00 24.73 377 TYR A C 1
ATOM 2944 O O . TYR A 1 377 ? -28.441 -16.101 10.980 1.00 24.73 377 TYR A O 1
ATOM 2952 N N . CYS A 1 378 ? -29.822 -17.650 10.043 1.00 29.22 378 CYS A N 1
ATOM 2953 C CA . CYS A 1 378 ? -30.207 -16.929 8.827 1.00 29.22 378 CYS A CA 1
ATOM 2954 C C . CYS A 1 378 ? -30.908 -15.599 9.101 1.00 29.22 378 CYS A C 1
ATOM 2956 O O . CYS A 1 378 ? -31.682 -15.536 10.085 1.00 29.22 378 CYS A O 1
#

pLDDT: mean 85.01, std 17.61, range [24.02, 98.88]

Secondary structure (DSSP, 8-state):
----PPPTT---HHHHHHHHHHHHHHTT--SEEEES-THHHH-SSGGGS--GGGSSS-GGG---EE-SSSSEE--SS-HHHHHHHHHHTTPEEEEEE--SB-TTS-B--GGG-HHHHHHHHHHHHHHHS-TTT-HHHHHHHHHS--SPP---EEEESS-TTSTTHHHHHHHHHHHHHHHHHHH-TTSEEEES-STTSS--SEE-------HHHHHHTSSTT---TT----S--S--SS--HHHHHHHHHHHHHHHHTTTT------S--EEETTS-SS---SEEE-SS-EEE-HHHHHHHT----EEEEEEEETTEEEEEEE-TTT--EEEEEEE--SS--------SSS---S----------S---GGG-------

Nearest PDB structures (foldseek):
  6zpy-assembly1_AAA  TM=9.176E-01  e=9.319E-31  Meripilus giganteus
  6zt9-assembly1_C-2  TM=6.943E-01  e=2.389E-11  Thermobacillus xylanilyticus
  7o1f-assembly1_A  TM=4.711E-01  e=2.129E+00  Thermochaetoides thermophila DSM 1495
  7o1f-assembly2_F  TM=4.344E-01  e=3.870E+00  Thermochaetoides thermophila DSM 1495

Foldseek 3Di:
DDDPPPPPPDPDLQNVQVVVLLVLVLLLLEQADEPPDDQQQQAQDNVQHQQQVLLFDDLVSNPWGDGPFDDTGSSPCGDLNVLVSCVVSVYAYAYEAEQAHHNPGDGDDLVRRVVSLVSVVLVQCLQAPAPVPDPSLVVVVVRPDRHHGPAQHYEYHAQCVDDNSLVRCLRSVCVNCVVCCVVCVNHQYEYQDPPRPPDRSHYDDDDDDWLVVLQVVLDPDDDPVPPPPPTDPDADQEDDLSSLLSPLSNQQSLLVVVVRRVHDDDPDAEAAPVRGDGDDHQWYDHSNDIDGGLNSVSSSLDDDFAWPDWDDDPQKGWTWGAHPPPRDIDIDIGGPDPDDDDDDDDDPPDDDDPDDDDDDRDDDDDDDPVPDDDDDDD

Radius of gyration: 22.86 Å; Cα contacts (8 Å, |Δi|>4): 565; chains: 1; bounding box: 55×50×62 Å

Sequence (378 aa):
MMLLQPPKIVCSLNFLQALKIAQALADLKPSYVRLPGGNDLAGPIIPERFIWNNTIGLLVNRPGRRGIWTGYNTEGFGLIELLTFAEDIGATPILAVYAGYSFDGKAVPRNQLQPYIDEVVKELDVLTTSVSDNRMGALRAHLGPSQPFNIKYVESDNEDWIGPAPSAYSYRWPAFYNVLSQKYPNITFIATTTKSINSPPAVDDHDYQVPLFFIQNFFINDDDSKINDAFTTGRLDFPSIKSSVAELIYRIGLERNSDIIIGGCYVLVLQNIDNTQWTPNLIVFNADLIVKSTSYLAQKMFGENLEEGDSKFGNLYFVATKCTNDNTLIVKLASVDSNDIAIKIQTQGSTTSSVGLAYILTAGPAIVPSTVYNNWYC

Solvent-accessible surface area (backbone atoms only — not comparable to full-atom values): 22602 Å² total; per-residue (Å²): 136,86,76,77,72,76,70,74,99,57,92,43,64,64,57,54,42,53,51,52,52,52,47,58,54,34,72,42,58,40,72,54,43,75,34,65,55,58,66,48,28,29,4,46,37,76,93,33,27,59,54,65,80,49,23,49,77,60,68,94,73,25,80,41,43,53,45,58,74,83,65,66,42,58,38,79,78,17,59,64,56,51,52,51,49,29,50,75,43,64,15,38,43,33,38,39,41,68,57,49,54,17,73,70,68,49,59,61,53,84,94,61,41,61,69,50,47,54,4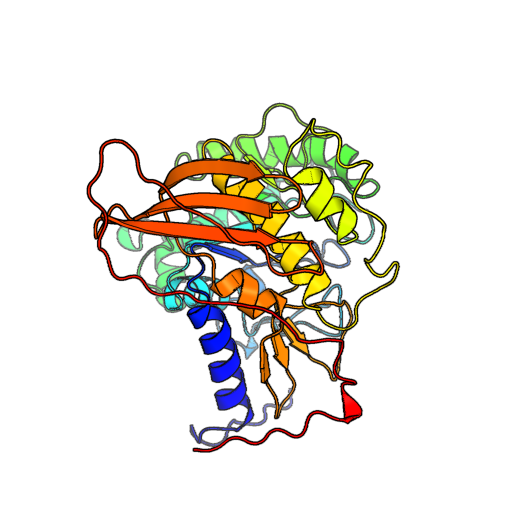9,52,51,50,50,49,39,28,43,54,33,50,48,91,81,37,73,40,8,44,50,31,33,74,72,61,53,62,66,49,57,75,62,48,34,36,28,55,40,63,61,36,71,50,84,64,36,30,74,51,42,51,57,36,49,60,59,45,48,62,55,48,46,71,77,40,73,80,40,50,52,26,31,31,51,63,92,50,52,80,87,64,90,36,72,54,83,87,86,92,74,54,41,66,54,32,46,52,56,39,44,96,85,61,91,57,89,78,69,74,88,83,60,79,92,67,90,45,78,53,52,38,66,69,44,23,44,16,51,46,35,28,49,44,33,46,59,75,42,47,92,79,41,91,76,88,82,81,79,48,51,73,28,41,73,90,70,67,92,75,61,38,35,29,32,41,29,57,82,88,48,79,43,77,28,45,37,35,54,50,57,47,72,56,77,90,64,45,79,75,49,73,56,71,61,89,57,34,38,38,36,31,23,38,29,84,91,79,67,47,77,47,75,49,77,38,66,78,59,94,63,92,78,92,82,84,90,78,75,80,99,57,89,74,75,98,71,84,88,85,86,84,90,82,75,72,83,84,75,60,79,94,72,69,74,88,79,80,79,132

Mean predicted aligned error: 7.9 Å